Protein 8QAI (pdb70)

Secondary structure (DSSP, 8-state):
-HHHHHHHHHHHHHHHHHHHHHHT----HHHHHHHHHHHHHHHHHHHHHHHHHHHHT-HHHHHHHHHHHHHHHHHHHHHHHHHT-HHHHHHHHHHHHHHHHHHHHHHHHHHHHT-HHHHHHHHHHHHHHHHHHHHHHHHHT-HHHHHHHHHHHHHHHHHHHHHHHHHHHHT-HHHHHHHHHHHHHHHHHHHHHHHHHT-HHHHHHHHHHHHHHHHHHHHHHHHHHHHT-HHHHHHHHHHHHHHHHHHHHHHHHHT-HHHHHHHHHHHHHHHHHHHHHHHHHHHHT-HHHHHHHHHHHHHHHHHHHHHHHHHT-HHHHHHHHHHHHHHHHHHHHHHHHHHHTT-HHHHHHHHHHHHHHHHHHHHHHHH--/-HHHHHHHHHHHHHHHHHHHHHHHHHHT---HHHHHHHHHHHHHHHHHHHHHHHH--HHHHHHHHHHHHHHHHHHHHHHHHHT-HHHHHHHHHHHHHHHHHHHHHHHHHHH--HHHHHHHHHHHHHHHHHHHHHHHH--HHHHHHHHHHHHHHHHHHHHHHHHHHH--HHHHHHHHHHHHHHHHHHHHHHHHHT-HHHHHHHHHHHHHHHHHHHHHHHHHHH--HHHHHHHHHHHHHHHHHHHHHHHHHT-HHHHHHHHHHHHHHHHHHHHHHHHHHH--HHHHHHHHHHHHHHHHHHHHHHHHT-HHHHHHHHHHHHHHHHHHHHHHHHHHHTT-HHHHHHHHHHHHHHHHHHHHHHH-

Sequence (729 aa):
HMLIAEALELIAEALFAIALALLAIKKDKELAKKAVELAEKVYKEAEELYKKAKKKGDLIAAALALIAQALAAIALALAAIALKDKELAKKAYKLAEEVYKKAEKLYEEAKKKGDLIAAALALIAQALALIALALAAIALGDKEKLKEVIEKAKEVYKKAEELYKEAEKKGDLIAAALALIAQALALIAIALAAIALGDEETLKEVKEKAKEVYEKAKKVAEEAEKKGDLIAAALALIAQALALIAIALAAIALGDEEELKKVIEEAKKVYEEAKKIYEEAKKKGDLIAAALALIAQALALIAIALAAIALGDEETLEEARKEAEEVKKEAEELAKEAEQKGNEIAAALAEIAIALAEIAIALVEIAKKHMLIAEALELIAEALFAIALALLAIAKKDKLAKKAVELAEKVYKEAEELYKKAKKKDLIAAALALIAQALAAIALALAAIALKDKELAKKAYKLAEEVYKKAEKLYEEAKKKDLIAAALALIAQALALIALALAAIALDKEKLKEVIEKAKEVYKKAEELYKEAEKKDLIAAALALIAQALALIAIALAAIALGDEETLKEVKEKAKEVYEKAKKVAEEAEKKDLIAAALALIAQALALIAIALAAIALGDEEELKKVIEEAKKVYEEAKKIYEEAKKKLIAAALALIAQALALIAIALAAIALGDEETLEEARKEAEEVKKEAEELAKEAEQKGNEIAAALAEIAIALAEIAIALVEIA

Solvent-accessible surface area: 25571 Å² total; per-residue (Å²): 99,71,32,35,11,88,0,12,52,25,12,6,32,0,12,28,0,12,1,0,0,24,37,1,75,100,89,36,65,96,14,0,44,10,0,19,64,22,0,90,72,3,29,64,56,0,69,50,17,36,68,43,0,56,188,122,50,39,24,48,0,0,0,15,0,0,14,0,1,0,15,0,0,14,0,4,0,20,0,0,65,39,56,113,60,54,78,38,0,85,49,0,25,58,51,0,29,37,0,16,129,40,0,38,107,5,28,103,97,0,54,96,79,48,52,21,46,0,0,0,15,0,0,12,0,0,0,16,0,0,15,0,0,0,22,0,0,64,39,49,62,39,60,130,43,8,72,52,0,20,62,55,0,125,41,0,41,58,56,0,51,91,6,33,65,76,0,52,95,80,34,45,23,44,0,0,0,13,0,0,10,0,0,0,15,0,4,14,0,10,0,35,0,0,70,52,63,63,52,56,102,26,7,111,83,3,20,110,61,0,86,44,0,16,98,55,0,79,86,10,8,60,45,0,66,114,135,51,45,20,46,0,0,0,15,0,2,11,0,9,0,15,0,4,14,0,4,0,26,0,0,66,48,59,45,52,110,75,28,6,94,62,2,14,54,59,0,76,80,3,12,96,79,0,86,50,8,26,62,70,0,61,115,100,50,41,18,46,0,0,0,16,0,2,12,0,8,0,17,0,0,15,0,4,0,37,0,0,60,54,53,63,55,76,83,17,22,62,69,3,61,92,30,1,87,101,2,37,79,67,0,78,83,1,24,88,83,0,83,116,82,54,45,88,38,0,12,12,15,0,52,12,0,36,8,16,0,9,15,2,44,3,22,20,62,72,37,78,119,144,83,41,29,7,52,1,12,69,32,11,5,26,0,13,29,0,13,1,0,0,45,17,0,67,61,71,81,41,87,30,0,41,24,0,42,52,33,0,47,54,6,45,90,47,0,44,55,34,17,66,88,6,81,95,102,42,56,61,3,14,1,16,0,11,13,0,14,0,15,0,0,14,0,24,0,15,1,2,60,28,62,94,36,63,88,34,0,50,58,0,22,66,23,0,66,60,3,50,66,48,1,57,63,34,37,81,69,8,63,96,99,61,35,53,3,0,0,16,1,5,10,0,5,0,16,0,4,16,0,24,0,20,0,3,70,37,86,60,106,89,42,6,53,87,2,33,64,23,0,90,46,2,35,62,55,0,83,68,24,41,60,60,2,61,96,100,58,39,36,0,0,0,13,0,2,10,0,2,0,15,0,8,14,0,8,0,32,0,0,69,49,61,63,33,51,130,44,7,103,103,6,29,85,73,0,60,100,3,17,94,45,0,87,62,10,15,66,48,0,63,95,133,60,54,54,0,2,0,15,0,5,11,0,9,0,15,0,4,15,0,6,0,30,0,0,66,54,57,56,48,109,70,26,6,115,68,2,16,67,46,0,92,83,2,32,62,102,0,44,58,21,29,86,48,9,70,95,118,59,52,10,0,0,16,0,2,12,0,8,0,16,0,4,15,0,10,0,34,0,0,61,52,44,61,46,72,80,14,21,66,69,4,62,65,36,0,91,94,2,18,83,78,0,93,61,20,24,62,54,4,75,115,136,55,45,87,36,0,11,1,14,0,19,12,0,42,12,17,0,18,14,3,40,7,29,26,59,51,82

Foldseek 3Di:
DVLQLVLLLLQLLLLLLQLQLLLCLCLDLVSLVVSLVSLVVSLVVLVVSLVVCVVVVNLQSNLSSLLSQLSSLQSQLSSCQSVLDLVSLVVSLVSLVVSLVVLVVSLVVCVVVPNLQSNLSSLLSNLSSLLSQLSSCLSVVDLVSLVVSLVSLVVSLVVLVVSLVVCVVVVNLQSNLSSLQSNLSSLQSNLSSCLSVVPLVSLVVSQVVLVVSLVVLVVSLVVCVVVVNLQSNLSSLLSNLSSLLSNLSSCLSVVPLVSLVVSLVSLVVSLVVLVVSLVVCVVVVNLQSNLSSLQSNLSSLLSQLSSCLSVVPVVSLVVSLVVLVVSLVVLVVSLVVCVVVPNSNSNSSSSSSNSSSSSSNSSSVSSPD/DVLQLVLLLLQLLLLLLQLLLLLCQLVLDLSLVVSLVSLVVSLVVLVVSLVVCVVPPLNSNLSSLLSNLSSLQSQLSSCQSVLDLVSLVVSLVSLVVSLVVLVVSLVVCVVPPLQSNLSSLQSNLSSLLSQLSSCLSPHLVSLVVSLVSLVVSLVVLVVSLVVCVVPPLQSNLSSLQSNLSSLQSNLSSCLSVVPLVSLVVSLVVLVVSLVVLVVSLVVCVVPPLQSNLSSLLSNLSSLLSNLSSCLSVVPLVSLVVSLVSLVVSLVVLVVSLVVVVVVFQSNLSSLQSNLSSLLSNLSSCVSVVPVVVLVVSLVVLVVSLVVLVVSLVVCVVVPNSNRNSSSSSSNSSSVSSNSSSVSD

Structure (mmCIF, N/CA/C/O backbone):
data_8QAI
#
_entry.id   8QAI
#
_cell.length_a   48.207
_cell.length_b   54.025
_cell.length_c   74.930
_cell.angle_alpha   99.40
_cell.angle_beta   100.94
_cell.angle_gamma   105.33
#
_symmetry.space_group_name_H-M   'P 1'
#
loop_
_entity.id
_entity.type
_entity.pdbx_description
1 polymer sc-CC-7-LI
2 non-polymer DI(HYDROXYETHYL)ETHER
3 water water
#
loop_
_atom_site.group_PDB
_atom_site.id
_atom_site.type_symbol
_atom_site.label_atom_id
_atom_site.label_alt_id
_atom_site.label_comp_id
_atom_site.label_asym_id
_atom_site.label_entity_id
_atom_site.label_seq_id
_atom_site.pdbx_PDB_ins_code
_atom_site.Cartn_x
_atom_site.Cartn_y
_atom_site.Cartn_z
_atom_site.occupancy
_atom_site.B_iso_or_equiv
_atom_site.auth_seq_id
_atom_site.auth_comp_id
_atom_site.auth_asym_id
_atom_site.auth_atom_id
_atom_site.pdbx_PDB_model_num
ATOM 1 N N . HIS A 1 3 ? 6.993 23.435 -2.294 1.00 72.66 -1 HIS A N 1
ATOM 2 C CA . HIS A 1 3 ? 7.742 22.198 -2.104 1.00 68.83 -1 HIS A CA 1
ATOM 3 C C . HIS A 1 3 ? 7.587 21.681 -0.678 1.00 60.13 -1 HIS A C 1
ATOM 4 O O . HIS A 1 3 ? 7.971 20.552 -0.370 1.00 51.94 -1 HIS A O 1
ATOM 6 N N . MET A 1 4 ? 7.013 22.517 0.191 1.00 49.95 0 MET A N 1
ATOM 7 C CA . MET A 1 4 ? 6.853 22.142 1.590 1.00 36.84 0 MET A CA 1
ATOM 8 C C . MET A 1 4 ? 5.651 21.233 1.806 1.00 42.68 0 MET A C 1
ATOM 9 O O . MET A 1 4 ? 5.677 20.382 2.701 1.00 39.61 0 MET A O 1
ATOM 11 N N . LEU A 1 5 ? 4.596 21.394 1.003 1.00 45.98 1 LEU A N 1
ATOM 12 C CA . LEU A 1 5 ? 3.427 20.533 1.146 1.00 38.60 1 LEU A CA 1
ATOM 13 C C . LEU A 1 5 ? 3.702 19.132 0.616 1.00 33.77 1 LEU A C 1
ATOM 14 O O . LEU A 1 5 ? 3.155 18.154 1.139 1.00 39.75 1 LEU A O 1
ATOM 19 N N . ILE A 1 6 ? 4.542 19.016 -0.414 1.00 32.87 2 ILE A N 1
ATOM 20 C CA . ILE A 1 6 ? 4.898 17.705 -0.947 1.00 34.13 2 ILE A CA 1
ATOM 21 C C . ILE A 1 6 ? 5.758 16.941 0.053 1.00 37.00 2 ILE A C 1
ATOM 22 O O . ILE A 1 6 ? 5.533 15.753 0.312 1.00 36.00 2 ILE A O 1
ATOM 27 N N . ALA A 1 7 ? 6.755 17.614 0.634 1.00 34.86 3 ALA A N 1
ATOM 28 C CA . ALA A 1 7 ? 7.615 16.963 1.617 1.00 36.19 3 ALA A CA 1
ATOM 29 C C . ALA A 1 7 ? 6.840 16.559 2.864 1.00 38.94 3 ALA A C 1
ATOM 30 O O . ALA A 1 7 ? 7.149 15.533 3.481 1.00 38.82 3 ALA A O 1
ATOM 32 N N . GLU A 1 8 ? 5.837 17.350 3.252 1.00 40.33 4 GLU A N 1
ATOM 33 C CA . GLU A 1 8 ? 5.025 16.999 4.413 1.00 37.39 4 GLU A CA 1
ATOM 34 C C . GLU A 1 8 ? 4.205 15.742 4.154 1.00 40.24 4 GLU A C 1
ATOM 35 O O . GLU A 1 8 ? 4.036 14.908 5.051 1.00 39.18 4 GLU A O 1
ATOM 41 N N . ALA A 1 9 ? 3.690 15.587 2.931 1.00 32.65 5 ALA A N 1
ATOM 42 C CA . ALA A 1 9 ? 2.892 14.409 2.608 1.00 33.08 5 ALA A CA 1
ATOM 43 C C . ALA A 1 9 ? 3.752 13.153 2.549 1.00 30.71 5 ALA A C 1
ATOM 44 O O . ALA A 1 9 ? 3.308 12.071 2.952 1.00 32.40 5 ALA A O 1
ATOM 46 N N . LEU A 1 10 ? 4.986 13.274 2.052 1.00 32.89 6 LEU A N 1
ATOM 47 C CA . LEU A 1 10 ? 5.870 12.115 1.997 1.00 34.71 6 LEU A CA 1
ATOM 48 C C . LEU A 1 10 ? 6.253 11.639 3.392 1.00 35.42 6 LEU A C 1
ATOM 49 O O . LEU A 1 10 ? 6.458 10.438 3.602 1.00 34.35 6 LEU A O 1
ATOM 54 N N . GLU A 1 11 ? 6.356 12.561 4.353 1.00 32.62 7 GLU A N 1
ATOM 55 C CA . GLU A 1 11 ? 6.613 12.162 5.732 1.00 34.24 7 GLU A CA 1
ATOM 56 C C . GLU A 1 11 ? 5.423 11.409 6.313 1.00 33.70 7 GLU A C 1
ATOM 57 O O . GLU A 1 11 ? 5.597 10.464 7.091 1.00 33.35 7 GLU A O 1
ATOM 59 N N . LEU A 1 12 ? 4.205 11.814 5.944 1.00 37.22 8 LEU A N 1
ATOM 60 C CA . LEU A 1 12 ? 3.019 11.091 6.390 1.00 35.30 8 LEU A CA 1
ATOM 61 C C . LEU A 1 12 ? 2.927 9.717 5.741 1.00 32.48 8 LEU A C 1
ATOM 62 O O . LEU A 1 12 ? 2.365 8.789 6.334 1.00 37.35 8 LEU A O 1
ATOM 67 N N . ILE A 1 13 ? 3.467 9.569 4.529 1.00 26.76 9 ILE A N 1
ATOM 68 C CA . ILE A 1 13 ? 3.508 8.260 3.886 1.00 29.02 9 ILE A CA 1
ATOM 69 C C . ILE A 1 13 ? 4.423 7.317 4.658 1.00 29.30 9 ILE A C 1
ATOM 70 O O . ILE A 1 13 ? 4.089 6.146 4.878 1.00 29.32 9 ILE A O 1
ATOM 75 N N . ALA A 1 14 ? 5.586 7.812 5.088 1.00 31.49 10 ALA A N 1
ATOM 76 C CA . ALA A 1 14 ? 6.507 6.984 5.860 1.00 36.90 10 ALA A CA 1
ATOM 77 C C . ALA A 1 14 ? 5.901 6.587 7.201 1.00 32.57 10 ALA A C 1
ATOM 78 O O . ALA A 1 14 ? 6.097 5.459 7.669 1.00 32.99 10 ALA A O 1
ATOM 80 N N . GLU A 1 15 ? 5.164 7.501 7.835 1.00 26.04 11 GLU A N 1
ATOM 81 C CA . GLU A 1 15 ? 4.514 7.172 9.099 1.00 29.43 11 GLU A CA 1
ATOM 82 C C . GLU A 1 15 ? 3.431 6.118 8.913 1.00 31.32 11 GLU A C 1
ATOM 83 O O . GLU A 1 15 ? 3.227 5.279 9.799 1.00 36.70 11 GLU A O 1
ATOM 85 N N . ALA A 1 16 ? 2.730 6.141 7.777 1.00 30.69 12 ALA A N 1
ATOM 86 C CA . ALA A 1 16 ? 1.720 5.122 7.513 1.00 24.51 12 ALA A CA 1
ATOM 87 C C . ALA A 1 16 ? 2.359 3.757 7.289 1.00 35.59 12 ALA A C 1
ATOM 88 O O . ALA A 1 16 ? 1.811 2.732 7.714 1.00 30.61 12 ALA A O 1
ATOM 90 N N . LEU A 1 17 ? 3.517 3.723 6.624 1.00 30.10 13 LEU A N 1
ATOM 91 C CA . LEU A 1 17 ? 4.222 2.460 6.438 1.00 31.11 13 LEU A CA 1
ATOM 92 C C . LEU A 1 17 ? 4.748 1.917 7.760 1.00 32.45 13 LEU A C 1
ATOM 93 O O . LEU A 1 17 ? 4.855 0.697 7.930 1.00 34.23 13 LEU A O 1
ATOM 98 N N . PHE A 1 18 ? 5.082 2.803 8.701 1.00 30.59 14 PHE A N 1
ATOM 99 C CA . PHE A 1 18 ? 5.495 2.358 10.027 1.00 32.55 14 PHE A CA 1
ATOM 100 C C . PHE A 1 18 ? 4.357 1.637 10.739 1.00 35.86 14 PHE A C 1
ATOM 101 O O . PHE A 1 18 ? 4.583 0.646 11.444 1.00 41.51 14 PHE A O 1
ATOM 109 N N . ALA A 1 19 ? 3.125 2.121 10.565 1.00 36.27 15 ALA A N 1
ATOM 110 C CA . ALA A 1 19 ? 1.976 1.451 11.163 1.00 39.25 15 ALA A CA 1
ATOM 111 C C . ALA A 1 19 ? 1.718 0.096 10.518 1.00 35.15 15 ALA A C 1
ATOM 112 O O . ALA A 1 19 ? 1.238 -0.825 11.189 1.00 38.82 15 ALA A O 1
ATOM 114 N N . ILE A 1 20 ? 2.024 -0.046 9.226 1.00 31.57 16 ILE A N 1
ATOM 115 C CA . ILE A 1 20 ? 1.854 -1.334 8.560 1.00 38.63 16 ILE A CA 1
ATOM 116 C C . ILE A 1 20 ? 2.824 -2.360 9.131 1.00 35.81 16 ILE A C 1
ATOM 117 O O . ILE A 1 20 ? 2.450 -3.511 9.391 1.00 35.93 16 ILE A O 1
ATOM 122 N N . ALA A 1 21 ? 4.081 -1.961 9.342 1.00 32.78 17 ALA A N 1
ATOM 123 C CA . ALA A 1 21 ? 5.051 -2.865 9.952 1.00 38.19 17 ALA A CA 1
ATOM 124 C C . ALA A 1 21 ? 4.634 -3.239 11.367 1.00 40.29 17 ALA A C 1
ATOM 125 O O . ALA A 1 21 ? 4.853 -4.372 11.811 1.00 43.33 17 ALA A O 1
ATOM 127 N N . LEU A 1 22 ? 4.032 -2.294 12.094 1.00 41.17 18 LEU A N 1
ATOM 128 C CA . LEU A 1 22 ? 3.519 -2.595 13.426 1.00 39.82 18 LEU A CA 1
ATOM 129 C C . LEU A 1 22 ? 2.402 -3.628 13.362 1.00 39.27 18 LEU A C 1
ATOM 130 O O . LEU A 1 22 ? 2.338 -4.538 14.196 1.00 40.10 18 LEU A O 1
ATOM 135 N N . ALA A 1 23 ? 1.510 -3.503 12.376 1.00 41.53 19 ALA A N 1
ATOM 136 C CA . ALA A 1 23 ? 0.433 -4.476 12.228 1.00 48.32 19 ALA A CA 1
ATOM 137 C C . ALA A 1 23 ? 0.953 -5.816 11.725 1.00 49.79 19 ALA A C 1
ATOM 138 O O . ALA A 1 23 ? 0.412 -6.865 12.093 1.00 47.65 19 ALA A O 1
ATOM 140 N N . LEU A 1 24 ? 1.994 -5.804 10.888 1.00 40.99 20 LEU A N 1
ATOM 141 C CA . LEU A 1 24 ? 2.574 -7.056 10.413 1.00 46.23 20 LEU A CA 1
ATOM 142 C C . LEU A 1 24 ? 3.278 -7.798 11.541 1.00 52.88 20 LEU A C 1
ATOM 143 O O . LEU A 1 24 ? 3.228 -9.032 11.607 1.00 46.10 20 LEU A O 1
ATOM 148 N N . LEU A 1 25 ? 3.935 -7.064 12.443 1.00 45.18 21 LEU A N 1
ATOM 149 C CA . LEU A 1 25 ? 4.608 -7.696 13.570 1.00 50.17 21 LEU A CA 1
ATOM 150 C C . LEU A 1 25 ? 3.621 -8.259 14.583 1.00 54.54 21 LEU A C 1
ATOM 151 O O . LEU A 1 25 ? 3.970 -9.186 15.322 1.00 52.21 21 LEU A O 1
ATOM 154 N N . ALA A 1 26 ? 2.402 -7.722 14.634 1.00 54.47 22 ALA A N 1
ATOM 155 C CA . ALA A 1 26 ? 1.371 -8.231 15.527 1.00 57.84 22 ALA A CA 1
ATOM 156 C C . ALA A 1 26 ? 0.729 -9.513 15.013 1.00 67.84 22 ALA A C 1
ATOM 157 O O . ALA A 1 26 ? -0.034 -10.143 15.754 1.00 60.20 22 ALA A O 1
ATOM 159 N N . ILE A 1 27 ? 1.017 -9.910 13.777 1.00 67.65 23 ILE A N 1
ATOM 160 C CA . ILE A 1 27 ? 0.471 -11.138 13.210 1.00 64.91 23 ILE A CA 1
ATOM 161 C C . ILE A 1 27 ? 1.314 -12.329 13.644 1.00 58.59 23 ILE A C 1
ATOM 162 O O . ILE A 1 27 ? 0.789 -13.325 14.143 1.00 75.23 23 ILE A O 1
ATOM 167 N N . LYS A 1 29 ? 3.699 -12.515 15.916 1.00 58.19 25 LYS A N 1
ATOM 168 C CA . LYS A 1 29 ? 3.923 -12.517 17.357 1.00 63.35 25 LYS A CA 1
ATOM 169 C C . LYS A 1 29 ? 2.628 -12.793 18.115 1.00 65.57 25 LYS A C 1
ATOM 170 O O . LYS A 1 29 ? 2.655 -13.288 19.242 1.00 75.29 25 LYS A O 1
ATOM 172 N N . LYS A 1 30 ? 1.499 -12.463 17.484 1.00 66.92 26 LYS A N 1
ATOM 173 C CA . LYS A 1 30 ? 0.167 -12.629 18.067 1.00 67.67 26 LYS A CA 1
ATOM 174 C C . LYS A 1 30 ? 0.051 -11.859 19.385 1.00 66.83 26 LYS A C 1
ATOM 175 O O . LYS A 1 30 ? 0.041 -12.421 20.483 1.00 69.49 26 LYS A O 1
ATOM 177 N N . ASP A 1 31 ? -0.037 -10.537 19.240 1.00 67.51 27 ASP A N 1
ATOM 178 C CA . ASP A 1 31 ? -0.130 -9.623 20.371 1.00 65.98 27 ASP A CA 1
ATOM 179 C C . ASP A 1 31 ? -1.273 -8.652 20.122 1.00 59.18 27 ASP A C 1
ATOM 180 O O . ASP A 1 31 ? -1.237 -7.882 19.157 1.00 56.79 27 ASP A O 1
ATOM 182 N N . LYS A 1 32 ? -2.285 -8.691 20.992 1.00 53.05 28 LYS A N 1
ATOM 183 C CA . LYS A 1 32 ? -3.441 -7.817 20.824 1.00 54.38 28 LYS A CA 1
ATOM 184 C C . LYS A 1 32 ? -3.085 -6.362 21.107 1.00 64.68 28 LYS A C 1
ATOM 185 O O . LYS A 1 32 ? -3.538 -5.458 20.394 1.00 54.76 28 LYS A O 1
ATOM 187 N N . GLU A 1 33 ? -2.278 -6.114 22.143 1.00 63.08 29 GLU A N 1
ATOM 188 C CA . GLU A 1 33 ? -1.912 -4.743 22.482 1.00 57.84 29 GLU A CA 1
ATOM 189 C C . GLU A 1 33 ? -1.050 -4.104 21.401 1.00 59.27 29 GLU A C 1
ATOM 190 O O . GLU A 1 33 ? -1.138 -2.891 21.177 1.00 55.85 29 GLU A O 1
ATOM 196 N N . LEU A 1 34 ? -0.212 -4.894 20.726 1.00 46.36 30 LEU A N 1
ATOM 197 C CA . LEU A 1 34 ? 0.572 -4.356 19.620 1.00 47.89 30 LEU A CA 1
ATOM 198 C C . LEU A 1 34 ? -0.323 -3.992 18.442 1.00 57.76 30 LEU A C 1
ATOM 199 O O . LEU A 1 34 ? -0.070 -3.002 17.746 1.00 55.83 30 LEU A O 1
ATOM 204 N N . ALA A 1 35 ? -1.380 -4.774 18.210 1.00 52.40 31 ALA A N 1
ATOM 205 C CA . ALA A 1 35 ? -2.285 -4.470 17.107 1.00 49.80 31 ALA A CA 1
ATOM 206 C C . ALA A 1 35 ? -3.128 -3.238 17.402 1.00 49.97 31 ALA A C 1
ATOM 207 O O . ALA A 1 35 ? -3.532 -2.530 16.473 1.00 46.81 31 ALA A O 1
ATOM 209 N N . LYS A 1 36 ? -3.400 -2.964 18.679 1.00 45.64 32 LYS A N 1
ATOM 210 C CA . LYS A 1 36 ? -4.134 -1.757 19.040 1.00 51.05 32 LYS A CA 1
ATOM 211 C C . LYS A 1 36 ? -3.262 -0.513 18.940 1.00 53.98 32 LYS A C 1
ATOM 212 O O . LYS A 1 36 ? -3.775 0.577 18.661 1.00 45.42 32 LYS A O 1
ATOM 214 N N . LYS A 1 37 ? -1.952 -0.653 19.163 1.00 50.43 33 LYS A N 1
ATOM 215 C CA . LYS A 1 37 ? -1.049 0.481 18.997 1.00 40.25 33 LYS A CA 1
ATOM 216 C C . LYS A 1 37 ? -0.925 0.872 17.530 1.00 46.35 33 LYS A C 1
ATOM 217 O O . LYS A 1 37 ? -0.823 2.061 17.204 1.00 41.59 33 LYS A O 1
ATOM 222 N N . ALA A 1 38 ? -0.928 -0.115 16.630 1.00 37.25 34 ALA A N 1
ATOM 223 C CA . ALA A 1 38 ? -0.895 0.189 15.204 1.00 35.75 34 ALA A CA 1
ATOM 224 C C . ALA A 1 38 ? -2.193 0.837 14.745 1.00 35.20 34 ALA A C 1
ATOM 225 O O . ALA A 1 38 ? -2.188 1.631 13.798 1.00 31.80 34 ALA A O 1
ATOM 227 N N . VAL A 1 39 ? -3.309 0.511 15.400 1.00 32.61 35 VAL A N 1
ATOM 228 C CA . VAL A 1 39 ? -4.582 1.134 15.058 1.00 37.53 35 VAL A CA 1
ATOM 229 C C . VAL A 1 39 ? -4.558 2.616 15.407 1.00 40.06 35 VAL A C 1
ATOM 230 O O . VAL A 1 39 ? -4.907 3.468 14.583 1.00 44.89 35 VAL A O 1
ATOM 234 N N . GLU A 1 40 ? -4.116 2.946 16.624 1.00 41.39 36 GLU A N 1
ATOM 235 C CA . GLU A 1 40 ? -4.095 4.339 17.061 1.00 37.17 36 GLU A CA 1
ATOM 236 C C . GLU A 1 40 ? -3.198 5.191 16.172 1.00 37.69 36 GLU A C 1
ATOM 237 O O . GLU A 1 40 ? -3.509 6.355 15.895 1.00 43.78 36 GLU A O 1
ATOM 243 N N . LEU A 1 41 ? -2.079 4.628 15.713 1.00 36.33 37 LEU A N 1
ATOM 244 C CA . LEU A 1 41 ? -1.210 5.366 14.804 1.00 36.64 37 LEU A CA 1
ATOM 245 C C . LEU A 1 41 ? -1.850 5.534 13.432 1.00 44.73 37 LEU A C 1
ATOM 246 O O . LEU A 1 41 ? -1.644 6.562 12.776 1.00 33.48 37 LEU A O 1
ATOM 251 N N . ALA A 1 42 ? -2.631 4.547 12.986 1.00 38.41 38 ALA A N 1
ATOM 252 C CA . ALA A 1 42 ? -3.243 4.630 11.664 1.00 41.84 38 ALA A CA 1
ATOM 253 C C . ALA A 1 42 ? -4.340 5.688 11.619 1.00 36.89 38 ALA A C 1
ATOM 254 O O . ALA A 1 42 ? -4.455 6.425 10.633 1.00 39.27 38 ALA A O 1
ATOM 256 N N . GLU A 1 43 ? -5.154 5.784 12.674 1.00 35.21 39 GLU A N 1
ATOM 257 C CA . GLU A 1 43 ? -6.202 6.801 12.691 1.00 44.95 39 GLU A CA 1
ATOM 258 C C . GLU A 1 43 ? -5.619 8.204 12.801 1.00 34.70 39 G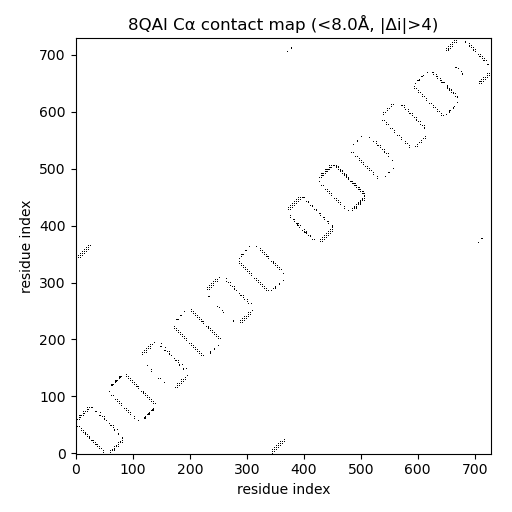LU A C 1
ATOM 259 O O . GLU A 1 43 ? -6.193 9.154 12.257 1.00 41.53 39 GLU A O 1
ATOM 265 N N . LYS A 1 44 ? -4.487 8.353 13.492 1.00 42.02 40 LYS A N 1
ATOM 266 C CA . LYS A 1 44 ? -3.859 9.665 13.606 1.00 38.86 40 LYS A CA 1
ATOM 267 C C . LYS A 1 44 ? -3.267 10.111 12.274 1.00 31.73 40 LYS A C 1
ATOM 268 O O . LYS A 1 44 ? -3.397 11.279 11.890 1.00 32.08 40 LYS A O 1
ATOM 273 N N . VAL A 1 45 ? -2.616 9.194 11.556 1.00 30.97 41 VAL A N 1
ATOM 274 C CA . VAL A 1 45 ? -2.070 9.525 10.243 1.00 31.74 41 VAL A CA 1
ATOM 275 C C . VAL A 1 45 ? -3.195 9.817 9.258 1.00 36.10 41 VAL A C 1
ATOM 276 O O . VAL A 1 45 ? -3.085 10.716 8.414 1.00 33.43 41 VAL A O 1
ATOM 280 N N . TYR A 1 46 ? -4.299 9.071 9.355 1.00 28.48 42 TYR A N 1
ATOM 281 C CA . TYR A 1 46 ? -5.438 9.307 8.473 1.00 33.25 42 TYR A CA 1
ATOM 282 C C . TYR A 1 46 ? -6.016 10.702 8.678 1.00 40.38 42 TYR A C 1
ATOM 283 O O . TYR A 1 46 ? -6.341 11.396 7.708 1.00 41.59 42 TYR A O 1
ATOM 292 N N . LYS A 1 47 ? -6.150 11.131 9.936 1.00 37.68 43 LYS A N 1
ATOM 293 C CA . LYS A 1 47 ? -6.702 12.453 10.209 1.00 35.83 43 LYS A CA 1
ATOM 294 C C . LYS A 1 47 ? -5.734 13.554 9.793 1.00 38.02 43 LYS A C 1
ATOM 295 O O . LYS A 1 47 ? -6.154 14.594 9.273 1.00 41.01 43 LYS A O 1
ATOM 297 N N . GLU A 1 48 ? -4.433 13.345 10.015 1.00 38.43 44 GLU A N 1
ATOM 298 C CA . GLU A 1 48 ? -3.450 14.357 9.643 1.00 34.98 44 GLU A CA 1
ATOM 299 C C . GLU A 1 48 ? -3.354 14.505 8.129 1.00 32.86 44 GLU A C 1
ATOM 300 O O . GLU A 1 48 ? -3.187 15.618 7.618 1.00 37.60 44 GLU A O 1
ATOM 306 N N . ALA A 1 49 ? -3.457 13.394 7.395 1.00 33.58 45 ALA A N 1
ATOM 307 C CA . ALA A 1 49 ? -3.412 13.471 5.940 1.00 36.29 45 ALA A CA 1
ATOM 308 C C . ALA A 1 49 ? -4.677 14.103 5.376 1.00 37.62 45 ALA A C 1
ATOM 309 O O . ALA A 1 49 ? -4.645 14.682 4.284 1.00 33.01 45 ALA A O 1
ATOM 311 N N . GLU A 1 50 ? -5.794 14.003 6.100 1.00 33.58 46 GLU A N 1
ATOM 312 C CA . GLU A 1 50 ? -7.023 14.649 5.652 1.00 41.42 46 GLU A CA 1
ATOM 313 C C . GLU A 1 50 ? -6.899 16.166 5.719 1.00 39.23 46 GLU A C 1
ATOM 314 O O . GLU A 1 50 ? -7.378 16.875 4.826 1.00 45.34 46 GLU A O 1
ATOM 320 N N . GLU A 1 51 ? -6.257 16.683 6.769 1.00 39.88 47 GLU A N 1
ATOM 321 C CA . GLU A 1 51 ? -6.039 18.123 6.864 1.00 41.59 47 GLU A CA 1
ATOM 322 C C . GLU A 1 51 ? -5.046 18.596 5.811 1.00 40.48 47 GLU A C 1
ATOM 323 O O . GLU A 1 51 ? -5.188 19.696 5.263 1.00 34.78 47 GLU A O 1
ATOM 325 N N . LEU A 1 52 ? -4.033 17.778 5.515 1.00 34.97 48 LEU A N 1
ATOM 326 C CA . LEU A 1 52 ? -3.069 18.136 4.481 1.00 36.91 48 LEU A CA 1
ATOM 327 C C . LEU A 1 52 ? -3.714 18.128 3.101 1.00 39.51 48 LEU A C 1
ATOM 328 O O . LEU A 1 52 ? -3.368 18.948 2.242 1.00 32.87 48 LEU A O 1
ATOM 333 N N . TYR A 1 53 ? -4.655 17.208 2.871 1.00 41.00 49 TYR A N 1
ATOM 334 C CA . TYR A 1 53 ? -5.347 17.160 1.588 1.00 40.49 49 TYR A CA 1
ATOM 335 C C . TYR A 1 53 ? -6.180 18.416 1.367 1.00 39.02 49 TYR A C 1
ATOM 336 O O . TYR A 1 53 ? -6.246 18.939 0.248 1.00 37.99 49 TYR A O 1
ATOM 345 N N . LYS A 1 54 ? -6.826 18.915 2.424 1.00 34.98 50 LYS A N 1
ATOM 346 C CA . LYS A 1 54 ? -7.623 20.130 2.296 1.00 44.52 50 LYS A CA 1
ATOM 347 C C . LYS A 1 54 ? -6.740 21.346 2.049 1.00 38.84 50 LYS A C 1
ATOM 348 O O . LYS A 1 54 ? -7.107 22.240 1.278 1.00 35.70 50 LYS A O 1
ATOM 351 N N . LYS A 1 55 ? -5.572 21.398 2.695 1.00 42.83 51 LYS A N 1
ATOM 352 C CA . LYS A 1 55 ? -4.661 22.519 2.486 1.00 40.55 51 LYS A CA 1
ATOM 353 C C . LYS A 1 55 ? -4.083 22.506 1.076 1.00 44.26 51 LYS A C 1
ATOM 354 O O . LYS A 1 55 ? -3.972 23.559 0.436 1.00 43.32 51 LYS A O 1
ATOM 356 N N . ALA A 1 56 ? -3.710 21.326 0.576 1.00 32.34 52 ALA A N 1
ATOM 357 C CA . ALA A 1 56 ? -3.169 21.238 -0.777 1.00 38.28 52 ALA A CA 1
ATOM 358 C C . ALA A 1 56 ? -4.221 21.608 -1.814 1.00 39.36 52 ALA A C 1
ATOM 359 O O . ALA A 1 56 ? -3.914 22.278 -2.807 1.00 40.04 52 ALA A O 1
ATOM 361 N N . LYS A 1 57 ? -5.468 21.181 -1.600 1.00 36.59 53 LYS A N 1
ATOM 362 C CA . LYS A 1 57 ? -6.546 21.560 -2.507 1.00 42.78 53 LYS A CA 1
ATOM 363 C C . LYS A 1 57 ? -6.846 23.050 -2.418 1.00 39.28 53 LYS A C 1
ATOM 364 O O . LYS A 1 57 ? -7.191 23.675 -3.427 1.00 46.16 53 LYS A O 1
ATOM 367 N N . LYS A 1 58 ? -6.724 23.631 -1.221 1.00 41.35 54 LYS A N 1
ATOM 368 C CA . LYS A 1 58 ? -6.963 25.061 -1.052 1.00 36.19 54 LYS A CA 1
ATOM 369 C C . LYS A 1 58 ? -5.899 25.896 -1.754 1.00 38.79 54 LYS A C 1
ATOM 370 O O . LYS A 1 58 ? -6.172 27.029 -2.167 1.00 43.04 54 LYS A O 1
ATOM 376 N N . LYS A 1 59 ? -4.696 25.347 -1.926 1.00 38.65 55 LYS A N 1
ATOM 377 C CA . LYS A 1 59 ? -3.607 26.046 -2.593 1.00 44.12 55 LYS A CA 1
ATOM 378 C C . LYS A 1 59 ? -3.456 25.659 -4.058 1.00 47.91 55 LYS A C 1
ATOM 379 O O . LYS A 1 59 ? -2.716 26.328 -4.786 1.00 41.59 55 LYS A O 1
ATOM 383 N N . GLY A 1 60 ? -4.134 24.606 -4.507 1.00 43.85 56 GLY A N 1
ATOM 384 C CA . GLY A 1 60 ? -4.032 24.163 -5.881 1.00 42.17 56 GLY A CA 1
ATOM 385 C C . GLY A 1 60 ? -2.918 23.182 -6.163 1.00 57.29 56 GLY A C 1
ATOM 386 O O . GLY A 1 60 ? -2.656 22.890 -7.336 1.00 56.45 56 GLY A O 1
ATOM 387 N N . ASP A 1 61 ? -2.252 22.664 -5.132 1.00 48.45 57 ASP A N 1
ATOM 388 C CA . ASP A 1 61 ? -1.168 21.697 -5.301 1.00 36.29 57 ASP A CA 1
ATOM 389 C C . ASP A 1 61 ? -1.782 20.311 -5.450 1.00 40.13 57 ASP A C 1
ATOM 390 O O . ASP A 1 61 ? -2.036 19.607 -4.471 1.00 37.74 57 ASP A O 1
ATOM 395 N N . LEU A 1 62 ? -2.018 19.910 -6.702 1.00 41.51 58 LEU A N 1
ATOM 396 C CA . LEU A 1 62 ? -2.643 18.616 -6.955 1.00 42.09 58 LEU A CA 1
ATOM 397 C C . LEU A 1 62 ? -1.697 17.463 -6.648 1.00 33.32 58 LEU A C 1
ATOM 398 O O . LEU A 1 62 ? -2.150 16.376 -6.270 1.00 32.22 58 LEU A O 1
ATOM 403 N N . ILE A 1 63 ? -0.389 17.674 -6.805 1.00 34.86 59 ILE A N 1
ATOM 404 C CA . ILE A 1 63 ? 0.577 16.622 -6.501 1.00 34.26 59 ILE A CA 1
ATOM 405 C C . ILE A 1 63 ? 0.607 16.347 -5.002 1.00 29.42 59 ILE A C 1
ATOM 406 O O . ILE A 1 63 ? 0.595 15.190 -4.564 1.00 24.24 59 ILE A O 1
ATOM 411 N N . ALA A 1 64 ? 0.641 17.409 -4.192 1.00 30.88 60 ALA A N 1
ATOM 412 C CA . ALA A 1 64 ? 0.630 17.235 -2.743 1.00 33.21 60 ALA A CA 1
ATOM 413 C C . ALA A 1 64 ? -0.688 16.640 -2.266 1.00 31.17 60 ALA A C 1
ATOM 414 O O . ALA A 1 64 ? -0.712 15.850 -1.315 1.00 39.18 60 ALA A O 1
ATOM 416 N N . ALA A 1 65 ? -1.796 17.007 -2.913 1.00 27.35 61 ALA A N 1
ATOM 417 C CA . ALA A 1 65 ? -3.092 16.454 -2.533 1.00 35.45 61 ALA A CA 1
ATOM 418 C C . ALA A 1 65 ? -3.171 14.966 -2.849 1.00 34.21 61 ALA A C 1
ATOM 419 O O . ALA A 1 65 ? -3.786 14.199 -2.099 1.00 31.97 61 ALA A O 1
ATOM 421 N N . ALA A 1 66 ? -2.555 14.540 -3.954 1.00 38.77 62 ALA A N 1
ATOM 422 C CA . ALA A 1 66 ? -2.566 13.124 -4.307 1.00 31.68 62 ALA A CA 1
ATOM 423 C C . ALA A 1 66 ? -1.706 12.309 -3.350 1.00 32.02 62 ALA A C 1
ATOM 424 O O . ALA A 1 66 ? -2.090 11.204 -2.950 1.00 29.07 62 ALA A O 1
ATOM 426 N N . LEU A 1 67 ? -0.538 12.836 -2.972 1.00 28.66 63 LEU A N 1
ATOM 427 C CA . LEU A 1 67 ? 0.306 12.137 -2.010 1.00 31.97 63 LEU A CA 1
ATOM 428 C C . LEU A 1 67 ? -0.363 12.045 -0.645 1.00 33.28 63 LEU A C 1
ATOM 429 O O . LEU A 1 67 ? -0.119 11.089 0.101 1.00 27.32 63 LEU A O 1
ATOM 434 N N . ALA A 1 68 ? -1.203 13.024 -0.300 1.00 29.68 64 ALA A N 1
ATOM 435 C CA . ALA A 1 68 ? -1.953 12.947 0.949 1.00 32.98 64 ALA A CA 1
ATOM 436 C C . ALA A 1 68 ? -2.955 11.799 0.917 1.00 34.41 64 ALA A C 1
ATOM 437 O O . ALA A 1 68 ? -3.168 11.124 1.932 1.00 30.64 64 ALA A O 1
ATOM 439 N N . LEU A 1 69 ? -3.579 11.563 -0.239 1.00 30.12 65 LEU A N 1
ATOM 440 C CA . LEU A 1 69 ? -4.504 10.441 -0.364 1.00 33.69 65 LEU A CA 1
ATOM 441 C C . LEU A 1 69 ? -3.772 9.105 -0.337 1.00 27.21 65 LEU A C 1
ATOM 442 O O . LEU A 1 69 ? -4.329 8.105 0.133 1.00 29.18 65 LEU A O 1
ATOM 447 N N . ILE A 1 70 ? -2.535 9.065 -0.836 1.00 27.33 66 ILE A N 1
ATOM 448 C CA . ILE A 1 70 ? -1.751 7.834 -0.786 1.00 24.15 66 ILE A CA 1
ATOM 449 C C . ILE A 1 70 ? -1.461 7.449 0.660 1.00 28.59 66 ILE A C 1
ATOM 450 O O . ILE A 1 70 ? -1.543 6.273 1.035 1.00 27.96 66 ILE A O 1
ATOM 455 N N . ALA A 1 71 ? -1.122 8.435 1.496 1.00 27.45 67 ALA A N 1
ATOM 456 C CA . ALA A 1 71 ? -0.932 8.166 2.917 1.00 31.96 67 ALA A CA 1
ATOM 457 C C . ALA A 1 71 ? -2.229 7.723 3.581 1.00 28.38 67 ALA A C 1
ATOM 458 O O . ALA A 1 71 ? -2.205 6.911 4.513 1.00 28.18 67 ALA A O 1
ATOM 460 N N . GLN A 1 72 ? -3.367 8.246 3.119 1.00 29.30 68 GLN A N 1
ATOM 461 C CA . GLN A 1 72 ? -4.653 7.819 3.661 1.00 35.09 68 GLN A CA 1
ATOM 462 C C . GLN A 1 72 ? -4.950 6.367 3.304 1.00 39.54 68 GLN A C 1
ATOM 463 O O . GLN A 1 72 ? -5.542 5.634 4.105 1.00 36.06 68 GLN A O 1
ATOM 469 N N . ALA A 1 73 ? -4.551 5.935 2.105 1.00 35.21 69 ALA A N 1
ATOM 470 C CA . ALA A 1 73 ? -4.785 4.550 1.709 1.00 32.32 69 ALA A CA 1
ATOM 471 C C . ALA A 1 73 ? -3.885 3.594 2.482 1.00 30.82 69 ALA A C 1
ATOM 472 O O . ALA A 1 73 ? -4.320 2.505 2.875 1.00 27.55 69 ALA A O 1
ATOM 474 N N . LEU A 1 74 ? -2.626 3.979 2.706 1.00 30.50 70 LEU A N 1
ATOM 475 C CA . LEU A 1 74 ? -1.726 3.134 3.483 1.00 26.85 70 LEU A CA 1
ATOM 476 C C . LEU A 1 74 ? -2.158 3.048 4.942 1.00 35.37 70 LEU A C 1
ATOM 477 O O . LEU A 1 74 ? -1.896 2.039 5.606 1.00 33.65 70 LEU A O 1
ATOM 482 N N . ALA A 1 75 ? -2.817 4.089 5.456 1.00 31.52 71 ALA A N 1
ATOM 483 C CA . ALA A 1 75 ? -3.345 4.029 6.815 1.00 34.62 71 ALA A CA 1
ATOM 484 C C . ALA A 1 75 ? -4.512 3.055 6.907 1.00 33.21 71 ALA A C 1
ATOM 485 O O . ALA A 1 75 ? -4.684 2.377 7.927 1.00 29.93 71 ALA A O 1
ATOM 487 N N . ALA A 1 76 ? -5.329 2.976 5.854 1.00 29.96 72 ALA A N 1
ATOM 488 C CA . ALA A 1 76 ? -6.432 2.021 5.848 1.00 30.11 72 ALA A CA 1
ATOM 489 C C . ALA A 1 76 ? -5.932 0.589 5.714 1.00 30.98 72 ALA A C 1
ATOM 490 O O . ALA A 1 76 ? -6.563 -0.337 6.236 1.00 28.68 72 ALA A O 1
ATOM 492 N N . ILE A 1 77 ? -4.807 0.388 5.022 1.00 27.80 73 ILE A N 1
ATOM 493 C CA . ILE A 1 77 ? -4.228 -0.948 4.910 1.00 26.40 73 ILE A CA 1
ATOM 494 C C . ILE A 1 77 ? -3.803 -1.458 6.281 1.00 34.88 73 ILE A C 1
ATOM 495 O O . ILE A 1 77 ? -4.053 -2.617 6.635 1.00 33.26 73 ILE A O 1
ATOM 500 N N . ALA A 1 78 ? -3.159 -0.598 7.077 1.00 32.22 74 ALA A N 1
ATOM 501 C CA . ALA A 1 78 ? -2.738 -1.001 8.415 1.00 30.88 74 ALA A CA 1
ATOM 502 C C . ALA A 1 78 ? -3.932 -1.300 9.311 1.00 29.89 74 ALA A C 1
ATOM 503 O O . ALA A 1 78 ? -3.854 -2.182 10.173 1.00 29.71 74 ALA A O 1
ATOM 505 N N . LEU A 1 79 ? -5.041 -0.580 9.126 1.00 31.99 75 LEU A N 1
ATOM 506 C CA . LEU A 1 79 ? -6.243 -0.871 9.900 1.00 34.31 75 LEU A CA 1
ATOM 507 C C . LEU A 1 79 ? -6.825 -2.226 9.519 1.00 38.58 75 LEU A C 1
ATOM 508 O O . LEU A 1 79 ? -7.323 -2.959 10.381 1.00 45.48 75 LEU A O 1
ATOM 513 N N . ALA A 1 80 ? -6.770 -2.576 8.232 1.00 34.80 76 ALA A N 1
ATOM 514 C CA . ALA A 1 80 ? -7.272 -3.874 7.796 1.00 40.87 76 ALA A CA 1
ATOM 515 C C . ALA A 1 80 ? -6.377 -5.006 8.283 1.00 38.84 76 ALA A C 1
ATOM 516 O O . ALA A 1 80 ? -6.870 -6.076 8.660 1.00 39.28 76 ALA A O 1
ATOM 518 N N . LEU A 1 81 ? -5.058 -4.791 8.282 1.00 39.31 77 LEU A N 1
ATOM 519 C CA . LEU A 1 81 ? -4.143 -5.818 8.770 1.00 38.01 77 LEU A CA 1
ATOM 520 C C . LEU A 1 81 ? -4.340 -6.068 10.260 1.00 34.79 77 LEU A C 1
ATOM 521 O O . LEU A 1 81 ? -4.229 -7.208 10.725 1.00 44.09 77 LEU A O 1
ATOM 526 N N . ALA A 1 82 ? -4.632 -5.013 11.024 1.00 38.18 78 ALA A N 1
ATOM 527 C CA . ALA A 1 82 ? -4.922 -5.182 12.443 1.00 45.66 78 ALA A CA 1
ATOM 528 C C . ALA A 1 82 ? -6.245 -5.902 12.664 1.00 48.77 78 ALA A C 1
ATOM 529 O O . ALA A 1 82 ? -6.426 -6.562 13.693 1.00 48.16 78 ALA A O 1
ATOM 531 N N . ALA A 1 83 ? -7.181 -5.783 11.717 1.00 44.54 79 ALA A N 1
ATOM 532 C CA . ALA A 1 83 ? -8.444 -6.505 11.826 1.00 43.83 79 ALA A CA 1
ATOM 533 C C . ALA A 1 83 ? -8.243 -8.010 11.738 1.00 46.54 79 ALA A C 1
ATOM 534 O O . ALA A 1 83 ? -8.962 -8.768 12.399 1.00 49.30 79 ALA A O 1
ATOM 536 N N . ILE A 1 84 ? -7.279 -8.462 10.935 1.00 44.43 80 ILE A N 1
ATOM 537 C CA . ILE A 1 84 ? -7.010 -9.892 10.838 1.00 51.40 80 ILE A CA 1
ATOM 538 C C . ILE A 1 84 ? -6.383 -10.404 12.129 1.00 49.54 80 ILE A C 1
ATOM 539 O O . ILE A 1 84 ? -6.697 -11.506 12.595 1.00 54.91 80 ILE A O 1
ATOM 544 N N . ALA A 1 85 ? -5.493 -9.612 12.732 1.00 54.37 81 ALA A N 1
ATOM 545 C CA . ALA A 1 85 ? -4.843 -10.031 13.969 1.00 58.33 81 ALA A CA 1
ATOM 546 C C . ALA A 1 85 ? -5.804 -10.008 15.152 1.00 57.68 81 ALA A C 1
ATOM 547 O O . ALA A 1 85 ? -5.731 -10.873 16.033 1.00 70.88 81 ALA A O 1
ATOM 549 N N . LEU A 1 86 ? -6.713 -9.035 15.189 1.00 52.02 82 LEU A N 1
ATOM 550 C CA . LEU A 1 86 ? -7.658 -8.900 16.290 1.00 55.78 82 LEU A CA 1
ATOM 551 C C . LEU A 1 86 ? -8.980 -9.619 16.059 1.00 59.01 82 LEU A C 1
ATOM 552 O O . LEU A 1 86 ? -9.771 -9.733 17.002 1.00 58.37 82 LEU A O 1
ATOM 555 N N . LYS A 1 87 ? -9.239 -10.104 14.842 1.00 55.93 83 LYS A N 1
ATOM 556 C CA . LYS A 1 87 ? -10.519 -10.724 14.490 1.00 49.16 83 LYS A CA 1
ATOM 557 C C . LYS A 1 87 ? -11.695 -9.798 14.793 1.00 54.65 83 LYS A C 1
ATOM 558 O O . LYS A 1 87 ? -12.773 -10.250 15.187 1.00 62.18 83 LYS A O 1
ATOM 561 N N . ASP A 1 88 ? -11.492 -8.493 14.614 1.00 52.63 84 ASP A N 1
ATOM 562 C CA . ASP A 1 88 ? -12.489 -7.475 14.942 1.00 47.07 84 ASP A CA 1
ATOM 563 C C . ASP A 1 88 ? -13.239 -7.128 13.660 1.00 45.50 84 ASP A C 1
ATOM 564 O O . ASP A 1 88 ? -12.715 -6.426 12.791 1.00 43.87 84 ASP A O 1
ATOM 569 N N . LYS A 1 89 ? -14.474 -7.623 13.545 1.00 46.16 85 LYS A N 1
ATOM 570 C CA . LYS A 1 89 ? -15.280 -7.318 12.367 1.00 47.92 85 LYS A CA 1
ATOM 571 C C . LYS A 1 89 ? -15.753 -5.870 12.363 1.00 48.25 85 LYS A C 1
ATOM 572 O O . LYS A 1 89 ? -15.921 -5.279 11.289 1.00 50.98 85 LYS A O 1
ATOM 574 N N . GLU A 1 90 ? -15.973 -5.281 13.542 1.00 46.17 86 GLU A N 1
ATOM 575 C CA . GLU A 1 90 ? -16.408 -3.889 13.597 1.00 46.43 86 GLU A CA 1
ATOM 576 C C . GLU A 1 90 ? -15.313 -2.947 13.114 1.00 50.07 86 GLU A C 1
ATOM 577 O O . GLU A 1 90 ? -15.594 -1.958 12.426 1.00 47.88 86 GLU A O 1
ATOM 579 N N . LEU A 1 91 ? -14.058 -3.241 13.457 1.00 46.72 87 LEU A N 1
ATOM 580 C CA . LEU A 1 91 ? -12.951 -2.420 12.987 1.00 40.52 87 LEU A CA 1
ATOM 581 C C . LEU A 1 91 ? -12.637 -2.694 11.521 1.00 42.01 87 LEU A C 1
ATOM 582 O O . LEU A 1 91 ? -12.192 -1.788 10.806 1.00 46.79 87 LEU A O 1
ATOM 587 N N . ALA A 1 92 ? -12.860 -3.927 11.057 1.00 40.71 88 ALA A N 1
ATOM 588 C CA . ALA A 1 92 ? -12.703 -4.223 9.637 1.00 43.98 88 ALA A CA 1
ATOM 589 C C . ALA A 1 92 ? -13.723 -3.469 8.796 1.00 45.64 88 ALA A C 1
ATOM 590 O O . ALA A 1 92 ? -13.453 -3.144 7.634 1.00 38.47 88 ALA A O 1
ATOM 592 N N . LYS A 1 93 ? -14.899 -3.182 9.361 1.00 46.86 89 LYS A N 1
ATOM 593 C CA . LYS A 1 93 ? -15.893 -2.398 8.638 1.00 39.83 89 LYS A CA 1
ATOM 594 C C . LYS A 1 93 ? -15.490 -0.933 8.555 1.00 45.51 89 LYS A C 1
ATOM 595 O O . LYS A 1 93 ? -15.778 -0.268 7.553 1.00 44.46 89 LYS A O 1
ATOM 599 N N . LYS A 1 94 ? -14.829 -0.414 9.593 1.00 40.28 90 LYS A N 1
ATOM 600 C CA . LYS A 1 94 ? -14.371 0.971 9.559 1.00 40.19 90 LYS A CA 1
ATOM 601 C C . LYS A 1 94 ? -13.261 1.157 8.531 1.00 38.92 90 LYS A C 1
ATOM 602 O O . LYS A 1 94 ? -13.244 2.157 7.804 1.00 35.11 90 LYS A O 1
ATOM 604 N N . ALA A 1 95 ? -12.332 0.201 8.450 1.00 38.11 91 ALA A N 1
ATOM 605 C CA . ALA A 1 95 ? -11.276 0.278 7.446 1.00 43.09 91 ALA A CA 1
ATOM 606 C C . ALA A 1 95 ? -11.855 0.219 6.038 1.00 44.49 91 ALA A C 1
ATOM 607 O O . ALA A 1 95 ? -11.347 0.874 5.120 1.00 37.53 91 ALA A O 1
ATOM 609 N N . TYR A 1 96 ? -12.918 -0.567 5.851 1.00 44.82 92 TYR A N 1
ATOM 610 C CA . TYR A 1 96 ? -13.579 -0.626 4.552 1.00 41.92 92 TYR A CA 1
ATOM 611 C C . TYR A 1 96 ? -14.207 0.716 4.194 1.00 43.31 92 TYR A C 1
ATOM 612 O O . TYR A 1 96 ? -14.110 1.169 3.047 1.00 42.57 92 TYR A O 1
ATOM 621 N N . LYS A 1 97 ? -14.856 1.365 5.163 1.00 39.93 93 LYS A N 1
ATOM 622 C CA . LYS A 1 97 ? -15.488 2.654 4.899 1.00 39.23 93 LYS A CA 1
ATOM 623 C C . LYS A 1 97 ? -14.454 3.737 4.615 1.00 42.71 93 LYS A C 1
ATOM 624 O O . LYS A 1 97 ? -14.651 4.572 3.724 1.00 39.87 93 LYS A O 1
ATOM 626 N N . LEU A 1 98 ? -13.347 3.744 5.363 1.00 35.95 94 LEU A N 1
ATOM 627 C CA . LEU A 1 98 ? -12.314 4.752 5.140 1.00 38.69 94 LEU A CA 1
ATOM 628 C C . LEU A 1 98 ? -11.633 4.560 3.791 1.00 36.33 94 LEU A C 1
ATOM 629 O O . LEU A 1 98 ? -11.295 5.539 3.115 1.00 34.15 94 LEU A O 1
ATOM 634 N N . ALA A 1 99 ? -11.426 3.307 3.378 1.00 35.92 95 ALA A N 1
ATOM 635 C CA . ALA A 1 99 ? -10.815 3.053 2.078 1.00 34.56 95 ALA A CA 1
ATOM 636 C C . ALA A 1 99 ? -11.742 3.448 0.936 1.00 37.94 95 ALA A C 1
ATOM 637 O O . ALA A 1 99 ? -11.269 3.848 -0.134 1.00 36.02 95 ALA A O 1
ATOM 639 N N . GLU A 1 100 ? -13.058 3.341 1.139 1.00 34.48 96 GLU A N 1
ATOM 640 C CA . GLU A 1 100 ? -13.997 3.757 0.102 1.00 39.92 96 GLU A CA 1
ATOM 641 C C . GLU A 1 100 ? -13.989 5.268 -0.084 1.00 35.36 96 GLU A C 1
ATOM 642 O O . GLU A 1 100 ? -14.157 5.753 -1.209 1.00 41.57 96 GLU A O 1
ATOM 648 N N . GLU A 1 101 ? -13.798 6.026 0.999 1.00 33.32 97 GLU A N 1
ATOM 649 C CA . GLU A 1 101 ? -13.742 7.478 0.882 1.00 39.24 97 GLU A CA 1
ATOM 650 C C . GLU A 1 101 ? -12.486 7.936 0.153 1.00 36.76 97 GLU A C 1
ATOM 651 O O . GLU A 1 101 ? -12.525 8.932 -0.578 1.00 42.15 97 GLU A O 1
ATOM 653 N N . VAL A 1 102 ? -11.368 7.231 0.338 1.00 31.65 98 VAL A N 1
ATOM 654 C CA . VAL A 1 102 ? -10.152 7.569 -0.395 1.00 34.47 98 VAL A CA 1
ATOM 655 C C . VAL A 1 102 ? -10.333 7.291 -1.882 1.00 35.62 98 VAL A C 1
ATOM 656 O O . VAL A 1 102 ? -9.908 8.083 -2.733 1.00 37.70 98 VAL A O 1
ATOM 660 N N . TYR A 1 103 ? -10.971 6.166 -2.218 1.00 32.82 99 TYR A N 1
ATOM 661 C CA . TYR A 1 103 ? -11.204 5.827 -3.619 1.00 32.99 99 TYR A CA 1
ATOM 662 C C . TYR A 1 103 ? -12.080 6.868 -4.304 1.00 39.22 99 TYR A C 1
ATOM 663 O O . TYR A 1 103 ? -11.826 7.245 -5.454 1.00 39.58 99 TYR A O 1
ATOM 672 N N . LYS A 1 104 ? -13.118 7.345 -3.613 1.00 27.92 100 LYS A N 1
ATOM 673 C CA . LYS A 1 104 ? -14.001 8.345 -4.204 1.00 35.70 100 LYS A CA 1
ATOM 674 C C . LYS A 1 104 ? -13.303 9.693 -4.334 1.00 32.14 100 LYS A C 1
ATOM 675 O O . LYS A 1 104 ? -13.513 10.415 -5.315 1.00 36.50 100 LYS A O 1
ATOM 681 N N . LYS A 1 105 ? -12.471 10.050 -3.353 1.00 34.19 101 LYS A N 1
ATOM 682 C CA . LYS A 1 105 ? -11.755 11.319 -3.418 1.00 38.63 101 LYS A CA 1
ATOM 683 C C . LYS A 1 105 ? -10.690 11.298 -4.507 1.00 39.95 101 LYS A C 1
ATOM 684 O O . LYS A 1 105 ? -10.503 12.291 -5.220 1.00 36.99 101 LYS A O 1
ATOM 688 N N . ALA A 1 106 ? -9.983 10.174 -4.653 1.00 35.40 102 ALA A N 1
ATOM 689 C CA . ALA A 1 106 ? -8.955 10.076 -5.683 1.00 41.99 102 ALA A CA 1
ATOM 690 C C . ALA A 1 106 ? -9.557 10.052 -7.082 1.00 35.84 102 ALA A C 1
ATOM 691 O O . ALA A 1 106 ? -8.915 10.502 -8.038 1.00 37.66 102 ALA A O 1
ATOM 693 N N . GLU A 1 107 ? -10.778 9.530 -7.225 1.00 36.60 103 GLU A N 1
ATOM 694 C CA . GLU A 1 107 ? -11.431 9.521 -8.530 1.00 42.63 103 GLU A CA 1
ATOM 695 C C . GLU A 1 107 ? -11.714 10.939 -9.013 1.00 42.96 103 GLU A C 1
ATOM 696 O O . GLU A 1 107 ? -11.526 11.250 -10.195 1.00 43.54 103 GLU A O 1
ATOM 702 N N . LYS A 1 108 ? -12.165 11.813 -8.111 1.00 36.86 104 LYS A N 1
ATOM 703 C CA . LYS A 1 108 ? -12.417 13.200 -8.489 1.00 39.92 104 LYS A CA 1
ATOM 704 C C . LYS A 1 108 ? -11.117 13.933 -8.802 1.00 33.95 104 LYS A C 1
ATOM 705 O O . LYS A 1 108 ? -11.073 14.769 -9.712 1.00 40.87 104 LYS A O 1
ATOM 709 N N . LEU A 1 109 ? -10.050 13.632 -8.059 1.00 41.91 105 LEU A N 1
ATOM 710 C CA . LEU A 1 109 ? -8.771 14.291 -8.306 1.00 37.39 105 LEU A CA 1
ATOM 711 C C . LEU A 1 109 ? -8.157 13.831 -9.622 1.00 35.47 105 LEU A C 1
ATOM 712 O O . LEU A 1 109 ? -7.521 14.624 -10.326 1.00 38.98 105 LEU A O 1
ATOM 717 N N . TYR A 1 110 ? -8.335 12.554 -9.970 1.00 34.90 106 TYR A N 1
ATOM 718 C CA . TYR A 1 110 ? -7.821 12.058 -11.243 1.00 36.21 106 TYR A CA 1
ATOM 719 C C . TYR A 1 110 ? -8.520 12.732 -12.417 1.00 44.65 106 TYR A C 1
ATOM 720 O O . TYR A 1 110 ? -7.886 13.039 -13.434 1.00 42.42 106 TYR A O 1
ATOM 729 N N . GLU A 1 111 ? -9.827 12.969 -12.293 1.00 42.88 107 GLU A N 1
ATOM 730 C CA . GLU A 1 111 ? -10.559 13.662 -13.348 1.00 41.77 107 GLU A CA 1
ATOM 731 C C . GLU A 1 111 ? -10.110 15.113 -13.470 1.00 42.04 107 GLU A C 1
ATOM 732 O O . GLU A 1 111 ? -9.932 15.623 -14.582 1.00 57.63 107 GLU A O 1
ATOM 738 N N . GLU A 1 112 ? -9.929 15.796 -12.336 1.00 45.96 108 GLU A N 1
ATOM 739 C CA . GLU A 1 112 ? -9.503 17.192 -12.369 1.00 43.94 108 GLU A CA 1
ATOM 740 C C . GLU A 1 112 ? -8.087 17.329 -12.915 1.00 47.42 108 GLU A C 1
ATOM 741 O O . GLU A 1 112 ? -7.799 18.256 -13.681 1.00 47.76 108 GLU A O 1
ATOM 747 N N . ALA A 1 113 ? -7.188 16.418 -12.534 1.00 45.65 109 ALA A N 1
ATOM 748 C CA . ALA A 1 113 ? -5.814 16.493 -13.018 1.00 49.07 109 ALA A CA 1
ATOM 749 C C . ALA A 1 113 ? -5.719 16.168 -14.503 1.00 48.18 109 ALA A C 1
ATOM 750 O O . ALA A 1 113 ? -4.871 16.731 -15.205 1.00 44.22 109 ALA A O 1
ATOM 752 N N . LYS A 1 114 ? -6.571 15.267 -14.998 1.00 51.90 110 LYS A N 1
ATOM 753 C CA . LYS A 1 114 ? -6.539 14.922 -16.415 1.00 48.76 110 LYS A CA 1
ATOM 754 C C . LYS A 1 114 ? -7.010 16.086 -17.279 1.00 49.57 110 LYS A C 1
ATOM 755 O O . LYS A 1 114 ? -6.459 16.325 -18.360 1.00 55.30 110 LYS A O 1
ATOM 758 N N . LYS A 1 115 ? -8.026 16.821 -16.820 1.00 51.61 111 LYS A N 1
ATOM 759 C CA . LYS A 1 115 ? -8.531 17.949 -17.595 1.00 52.99 111 LYS A CA 1
ATOM 760 C C . LYS A 1 115 ? -7.529 19.096 -17.647 1.00 59.92 111 LYS A C 1
ATOM 761 O O . LYS A 1 115 ? -7.504 19.850 -18.626 1.00 58.07 111 LYS A O 1
ATOM 763 N N . LYS A 1 116 ? -6.703 19.246 -16.613 1.00 62.63 112 LYS A N 1
ATOM 764 C CA . LYS A 1 116 ? -5.709 20.309 -16.565 1.00 57.04 112 LYS A CA 1
ATOM 765 C C . LYS A 1 116 ? -4.400 19.937 -17.249 1.00 54.21 112 LYS A C 1
ATOM 766 O O . LYS A 1 116 ? -3.555 20.816 -17.451 1.00 52.97 112 LYS A O 1
ATOM 768 N N . GLY A 1 117 ? -4.211 18.670 -17.609 1.00 56.40 113 GLY A N 1
ATOM 769 C CA . GLY A 1 117 ? -2.991 18.229 -18.250 1.00 51.12 113 GLY A CA 1
ATOM 770 C C . GLY A 1 117 ? -1.925 17.701 -17.315 1.00 56.18 113 GLY A C 1
ATOM 771 O O . GLY A 1 117 ? -0.889 17.222 -17.795 1.00 65.68 113 GLY A O 1
ATOM 772 N N . ASP A 1 118 ? -2.137 17.773 -16.002 1.00 49.07 114 ASP A N 1
ATOM 773 C CA . ASP A 1 118 ? -1.166 17.264 -15.041 1.00 44.40 114 ASP A CA 1
ATOM 774 C C . ASP A 1 118 ? -1.180 15.741 -15.027 1.00 43.75 114 ASP A C 1
ATOM 775 O O . ASP A 1 118 ? -1.904 15.128 -14.237 1.00 41.23 114 ASP A O 1
ATOM 780 N N . LEU A 1 119 ? -0.379 15.124 -15.899 1.00 34.55 115 LEU A N 1
ATOM 781 C CA . LEU A 1 119 ? -0.355 13.667 -15.978 1.00 33.40 115 LEU A CA 1
ATOM 782 C C . LEU A 1 119 ? 0.295 13.046 -14.749 1.00 40.41 115 LEU A C 1
ATOM 783 O O . LEU A 1 119 ? -0.070 11.932 -14.354 1.00 36.53 115 LEU A O 1
ATOM 788 N N . ILE A 1 120 ? 1.250 13.743 -14.131 1.00 37.11 116 ILE A N 1
ATOM 789 C CA . ILE A 1 120 ? 1.908 13.208 -12.942 1.00 39.87 116 ILE A CA 1
ATOM 790 C C . ILE A 1 120 ? 0.928 13.142 -11.778 1.00 37.44 116 ILE A C 1
ATOM 791 O O . ILE A 1 120 ? 0.842 12.130 -11.073 1.00 32.06 116 ILE A O 1
ATOM 796 N N . ALA A 1 121 ? 0.166 14.219 -11.564 1.00 35.21 117 ALA A N 1
ATOM 797 C CA . ALA A 1 121 ? -0.815 14.222 -10.484 1.00 33.08 117 ALA A CA 1
ATOM 798 C C . ALA A 1 121 ? -1.934 13.223 -10.742 1.00 32.56 117 ALA A C 1
ATOM 799 O O . ALA A 1 121 ? -2.478 12.645 -9.794 1.00 31.71 117 ALA A O 1
ATOM 801 N N . ALA A 1 122 ? -2.286 13.002 -12.011 1.00 35.71 118 ALA A N 1
ATOM 802 C CA . ALA A 1 122 ? -3.327 12.031 -12.330 1.00 38.09 118 ALA A CA 1
ATOM 803 C C . ALA A 1 122 ? -2.852 10.608 -12.064 1.00 30.86 118 ALA A C 1
ATOM 804 O O . ALA A 1 122 ? -3.630 9.763 -11.606 1.00 28.65 118 ALA A O 1
ATOM 806 N N . ALA A 1 123 ? -1.576 10.326 -12.342 1.00 34.85 119 ALA A N 1
ATOM 807 C CA . ALA A 1 123 ? -1.040 8.993 -12.086 1.00 32.67 119 ALA A CA 1
ATOM 808 C C . ALA A 1 123 ? -0.966 8.703 -10.592 1.00 28.80 119 ALA A C 1
ATOM 809 O O . ALA A 1 123 ? -1.241 7.578 -10.159 1.00 31.27 119 ALA A O 1
ATOM 811 N N . LEU A 1 124 ? -0.593 9.703 -9.790 1.00 35.26 120 LEU A N 1
ATOM 812 C CA . LEU A 1 124 ? -0.561 9.514 -8.344 1.00 29.80 120 LEU A CA 1
ATOM 813 C C . LEU A 1 124 ? -1.955 9.273 -7.781 1.00 32.65 120 LEU A C 1
ATOM 814 O O . LEU A 1 124 ? -2.108 8.526 -6.807 1.00 27.31 120 LEU A O 1
ATOM 819 N N . ALA A 1 125 ? -2.979 9.890 -8.377 1.00 31.74 121 ALA A N 1
ATOM 820 C CA . ALA A 1 125 ? -4.348 9.648 -7.935 1.00 31.05 121 ALA A CA 1
ATOM 821 C C . ALA A 1 125 ? -4.766 8.207 -8.200 1.00 32.51 121 ALA A C 1
ATOM 822 O O . ALA A 1 125 ? -5.502 7.612 -7.404 1.00 30.85 121 ALA A O 1
ATOM 824 N N . LEU A 1 126 ? -4.307 7.630 -9.314 1.00 31.47 122 LEU A N 1
ATOM 825 C CA . LEU A 1 126 ? -4.607 6.230 -9.597 1.00 31.15 122 LEU A CA 1
ATOM 826 C C . LEU A 1 126 ? -3.855 5.295 -8.658 1.00 33.94 122 LEU A C 1
ATOM 827 O O . LEU A 1 126 ? -4.342 4.199 -8.357 1.00 32.20 122 LEU A O 1
ATOM 832 N N . ILE A 1 127 ? -2.674 5.705 -8.190 1.00 25.43 123 ILE A N 1
ATOM 833 C CA . ILE A 1 127 ? -1.941 4.899 -7.220 1.00 27.42 123 ILE A CA 1
ATOM 834 C C . ILE A 1 127 ? -2.686 4.864 -5.891 1.00 28.10 123 ILE A C 1
ATOM 835 O O . ILE A 1 127 ? -2.743 3.826 -5.221 1.00 25.68 123 ILE A O 1
ATOM 840 N N . ALA A 1 128 ? -3.278 5.993 -5.494 1.00 29.00 124 ALA A N 1
ATOM 841 C CA . ALA A 1 128 ? -4.081 6.015 -4.277 1.00 29.49 124 ALA A CA 1
ATOM 842 C C . ALA A 1 128 ? -5.310 5.126 -4.406 1.00 27.55 124 ALA A C 1
ATOM 843 O O . ALA A 1 128 ? -5.738 4.512 -3.423 1.00 26.47 124 ALA A O 1
ATOM 845 N N . GLN A 1 129 ? -5.889 5.042 -5.607 1.00 25.09 125 GLN A N 1
ATOM 846 C CA . GLN A 1 129 ? -7.035 4.162 -5.816 1.00 28.86 125 GLN A CA 1
ATOM 847 C C . GLN A 1 129 ? -6.631 2.696 -5.710 1.00 32.38 125 GLN A C 1
ATOM 848 O O . GLN A 1 129 ? -7.357 1.888 -5.120 1.00 34.34 125 GLN A O 1
ATOM 854 N N . ALA A 1 130 ? -5.477 2.336 -6.277 1.00 25.32 126 ALA A N 1
ATOM 855 C CA . ALA A 1 130 ? -5.025 0.949 -6.219 1.00 29.48 126 ALA A CA 1
ATOM 856 C C . ALA A 1 130 ? -4.653 0.546 -4.798 1.00 31.74 126 ALA A C 1
ATOM 857 O O . ALA A 1 130 ? -4.946 -0.577 -4.369 1.00 30.73 126 ALA A O 1
ATOM 859 N N . LEU A 1 131 ? -4.006 1.445 -4.053 1.00 32.05 127 LEU A N 1
ATOM 860 C CA . LEU A 1 131 ? -3.671 1.146 -2.665 1.00 28.70 127 LEU A CA 1
ATOM 861 C C . LEU A 1 131 ? -4.926 1.034 -1.809 1.00 29.83 127 LEU A C 1
ATOM 862 O O . LEU A 1 131 ? -4.988 0.208 -0.891 1.00 32.51 127 LEU A O 1
ATOM 867 N N . ALA A 1 132 ? -5.939 1.856 -2.097 1.00 29.20 128 ALA A N 1
ATOM 868 C CA . ALA A 1 132 ? -7.197 1.762 -1.364 1.00 32.89 128 ALA A CA 1
ATOM 869 C C . ALA A 1 132 ? -7.906 0.441 -1.634 1.00 34.98 128 ALA A C 1
ATOM 870 O O . ALA A 1 132 ? -8.584 -0.089 -0.747 1.00 30.99 128 ALA A O 1
ATOM 872 N N . LEU A 1 133 ? -7.758 -0.105 -2.844 1.00 35.39 129 LEU A N 1
ATOM 873 C CA . LEU A 1 133 ? -8.370 -1.393 -3.154 1.00 32.59 129 LEU A CA 1
ATOM 874 C C . LEU A 1 133 ? -7.658 -2.538 -2.447 1.00 31.76 129 LEU A C 1
ATOM 875 O O . LEU A 1 133 ? -8.276 -3.572 -2.168 1.00 30.07 129 LEU A O 1
ATOM 880 N N . ILE A 1 134 ? -6.366 -2.378 -2.153 1.00 31.59 130 ILE A N 1
ATOM 881 C CA . ILE A 1 134 ? -5.662 -3.376 -1.355 1.00 35.61 130 ILE A CA 1
ATOM 882 C C . ILE A 1 134 ? -6.214 -3.402 0.065 1.00 31.32 130 ILE A C 1
ATOM 883 O O . ILE A 1 134 ? -6.363 -4.471 0.669 1.00 28.80 130 ILE A O 1
ATOM 888 N N . ALA A 1 135 ? -6.539 -2.228 0.614 1.00 27.10 131 ALA A N 1
ATOM 889 C CA . ALA A 1 135 ? -7.141 -2.173 1.942 1.00 33.80 131 ALA A CA 1
ATOM 890 C C . ALA A 1 135 ? -8.540 -2.777 1.940 1.00 39.98 131 ALA A C 1
ATOM 891 O O . ALA A 1 135 ? -8.938 -3.436 2.908 1.00 36.80 131 ALA A O 1
ATOM 893 N N . LEU A 1 136 ? -9.301 -2.561 0.864 1.00 31.82 132 LEU A N 1
ATOM 894 C CA . LEU A 1 136 ? -10.636 -3.145 0.778 1.00 33.93 132 LEU A CA 1
ATOM 895 C C . LEU A 1 136 ? -10.567 -4.664 0.684 1.00 29.69 132 LEU A C 1
ATOM 896 O O . LEU A 1 136 ? -11.411 -5.366 1.253 1.00 34.41 132 LEU A O 1
ATOM 901 N N . ALA A 1 137 ? -9.566 -5.189 -0.026 1.00 26.02 133 ALA A N 1
ATOM 902 C CA . ALA A 1 137 ? -9.413 -6.636 -0.132 1.00 36.71 133 ALA A CA 1
ATOM 903 C C . ALA A 1 137 ? -9.064 -7.252 1.217 1.00 33.69 133 ALA A C 1
ATOM 904 O O . ALA A 1 137 ? -9.640 -8.273 1.612 1.00 31.60 133 ALA A O 1
ATOM 906 N N . LEU A 1 138 ? -8.121 -6.644 1.940 1.00 31.81 134 LEU A N 1
ATOM 907 C CA . LEU A 1 138 ? -7.738 -7.174 3.245 1.00 29.86 134 LEU A CA 1
ATOM 908 C C . LEU A 1 138 ? -8.880 -7.056 4.247 1.00 29.96 134 LEU A C 1
ATOM 909 O O . LEU A 1 138 ? -9.093 -7.961 5.063 1.00 34.91 134 LEU A O 1
ATOM 914 N N . ALA A 1 139 ? -9.626 -5.950 4.201 1.00 35.04 135 ALA A N 1
ATOM 915 C CA . ALA A 1 139 ? -10.767 -5.793 5.097 1.00 31.04 135 ALA A CA 1
ATOM 916 C C . ALA A 1 139 ? -11.874 -6.785 4.762 1.00 35.68 135 ALA A C 1
ATOM 917 O O . ALA A 1 139 ? -12.550 -7.296 5.663 1.00 40.57 135 ALA A O 1
ATOM 919 N N . ALA A 1 140 ? -12.076 -7.068 3.473 1.00 36.04 136 ALA A N 1
ATOM 920 C CA . ALA A 1 140 ? -13.086 -8.046 3.084 1.00 37.67 136 ALA A CA 1
ATOM 921 C C . ALA A 1 140 ? -12.670 -9.462 3.460 1.00 36.92 136 ALA A C 1
ATOM 922 O O . ALA A 1 140 ? -13.531 -10.307 3.731 1.00 37.82 136 ALA A O 1
ATOM 924 N N . ILE A 1 141 ? -11.365 -9.740 3.480 1.00 36.18 137 ILE A N 1
ATOM 925 C CA . ILE A 1 141 ? -10.894 -11.053 3.910 1.00 36.61 137 ILE A CA 1
ATOM 926 C C . ILE A 1 141 ? -11.176 -11.259 5.393 1.00 39.78 137 ILE A C 1
ATOM 927 O O . ILE A 1 141 ? -11.602 -12.341 5.814 1.00 45.84 137 ILE A O 1
ATOM 932 N N . ALA A 1 142 ? -10.958 -10.221 6.206 1.00 36.83 138 ALA A N 1
ATOM 933 C CA . ALA A 1 142 ? -11.250 -10.326 7.632 1.00 40.33 138 ALA A CA 1
ATOM 934 C C . ALA A 1 142 ? -12.742 -10.482 7.891 1.00 41.25 138 ALA A C 1
ATOM 935 O O . ALA A 1 142 ? -13.136 -11.096 8.890 1.00 40.94 138 ALA A O 1
ATOM 937 N N . LEU A 1 143 ? -13.583 -9.936 7.013 1.00 42.85 139 LEU A N 1
ATOM 938 C CA . LEU A 1 143 ? -15.026 -10.075 7.149 1.00 47.44 139 LEU A CA 1
ATOM 939 C C . LEU A 1 143 ? -15.568 -11.336 6.492 1.00 43.93 139 LEU A C 1
ATOM 940 O O . LEU A 1 143 ? -16.635 -11.814 6.891 1.00 42.77 139 LEU A O 1
ATOM 945 N N . GLY A 1 144 ? -14.864 -11.882 5.504 1.00 45.99 140 GLY A N 1
ATOM 946 C CA . GLY A 1 144 ? -15.385 -13.014 4.761 1.00 40.10 140 GLY A CA 1
ATOM 947 C C . GLY A 1 144 ? -16.535 -12.664 3.846 1.00 49.68 140 GLY A C 1
ATOM 948 O O . GLY A 1 144 ? -17.432 -13.488 3.644 1.00 48.94 140 GLY A O 1
ATOM 949 N N . ASP A 1 145 ? -16.534 -11.456 3.285 1.00 47.08 141 ASP A N 1
ATOM 950 C CA . ASP A 1 145 ? -17.621 -10.984 2.434 1.00 51.30 141 ASP A CA 1
ATOM 951 C C . ASP A 1 145 ? -17.277 -11.279 0.978 1.00 41.92 141 ASP A C 1
ATOM 952 O O . ASP A 1 145 ? -16.417 -10.617 0.389 1.00 37.94 141 ASP A O 1
ATOM 957 N N . LYS A 1 146 ? -17.948 -12.278 0.399 1.00 49.02 142 LYS A N 1
ATOM 958 C CA . LYS A 1 146 ? -17.713 -12.609 -1.002 1.00 48.63 142 LYS A CA 1
ATOM 959 C C . LYS A 1 146 ? -18.203 -11.505 -1.931 1.00 42.41 142 LYS A C 1
ATOM 960 O O . LYS A 1 146 ? -17.644 -11.319 -3.018 1.00 47.09 142 LYS A O 1
ATOM 962 N N . GLU A 1 147 ? -19.237 -10.765 -1.524 1.00 40.25 143 GLU A N 1
ATOM 963 C CA . GLU A 1 147 ? -19.725 -9.662 -2.347 1.00 46.77 143 GLU A CA 1
ATOM 964 C C . GLU A 1 147 ? -18.717 -8.521 -2.393 1.00 47.87 143 GLU A C 1
ATOM 965 O O . GLU A 1 147 ? -18.500 -7.918 -3.451 1.00 45.68 143 GLU A O 1
ATOM 971 N N . LYS A 1 148 ? -18.084 -8.215 -1.258 1.00 48.04 144 LYS A N 1
ATOM 972 C CA . LYS A 1 148 ? -17.084 -7.154 -1.230 1.00 41.17 144 LYS A CA 1
ATOM 973 C C . LYS A 1 148 ? -15.830 -7.538 -2.005 1.00 35.94 144 LYS A C 1
ATOM 974 O O . LYS A 1 148 ? -15.190 -6.672 -2.611 1.00 39.55 144 LYS A O 1
ATOM 980 N N . LEU A 1 149 ? -15.462 -8.822 -1.997 1.00 37.42 145 LEU A N 1
ATOM 981 C CA . LEU A 1 149 ? -14.291 -9.256 -2.752 1.00 40.87 145 LEU A CA 1
ATOM 982 C C . LEU A 1 149 ? -14.516 -9.125 -4.254 1.00 39.99 145 LEU A C 1
ATOM 983 O O . LEU A 1 149 ? -13.585 -8.797 -4.999 1.00 37.62 145 LEU A O 1
ATOM 988 N N . LYS A 1 150 ? -15.744 -9.374 -4.717 1.00 40.12 146 LYS A N 1
ATOM 989 C CA . LYS A 1 150 ? -16.034 -9.231 -6.140 1.00 35.95 146 LYS A CA 1
ATOM 990 C C . LYS A 1 150 ? -16.036 -7.769 -6.569 1.00 40.89 146 LYS A C 1
ATOM 991 O O . LYS A 1 150 ? -15.663 -7.458 -7.706 1.00 37.20 146 LYS A O 1
ATOM 994 N N . GLU A 1 151 ? -16.442 -6.862 -5.677 1.00 36.82 147 GLU A N 1
ATOM 995 C CA . GLU A 1 151 ? -16.405 -5.440 -6.000 1.00 38.19 147 GLU A CA 1
ATOM 996 C C . GLU A 1 151 ? -14.973 -4.939 -6.139 1.00 37.04 147 GLU A C 1
ATOM 997 O O . GLU A 1 151 ? -14.701 -4.062 -6.967 1.00 36.89 147 GLU A O 1
ATOM 1003 N N . VAL A 1 152 ? -14.047 -5.494 -5.352 1.00 35.99 148 VAL A N 1
ATOM 1004 C CA . VAL A 1 152 ? -12.645 -5.094 -5.447 1.00 34.77 148 VAL A CA 1
ATOM 1005 C C . VAL A 1 152 ? -12.088 -5.433 -6.823 1.00 29.15 148 VAL A C 1
ATOM 1006 O O . VAL A 1 152 ? -11.348 -4.644 -7.423 1.00 38.26 148 VAL A O 1
ATOM 1010 N N . ILE A 1 153 ? -12.442 -6.608 -7.350 1.00 32.19 149 ILE A N 1
ATOM 1011 C CA . ILE A 1 153 ? -11.939 -7.026 -8.655 1.00 37.17 149 ILE A CA 1
ATOM 1012 C C . ILE A 1 153 ? -12.476 -6.118 -9.755 1.00 37.73 149 ILE A C 1
ATOM 1013 O O . ILE A 1 153 ? -11.746 -5.743 -10.681 1.00 42.10 149 ILE A O 1
ATOM 1018 N N . GLU A 1 154 ? -13.754 -5.741 -9.671 1.00 34.82 150 GLU A N 1
ATOM 1019 C CA . GLU A 1 154 ? -14.340 -4.891 -10.702 1.00 32.47 150 GLU A CA 1
ATOM 1020 C C . GLU A 1 154 ? -13.739 -3.490 -10.672 1.00 41.96 150 GLU A C 1
ATOM 1021 O O . GLU A 1 154 ? -13.418 -2.924 -11.724 1.00 46.63 150 GLU A O 1
ATOM 1023 N N . LYS A 1 155 ? -13.583 -2.915 -9.478 1.00 39.39 151 LYS A N 1
ATOM 1024 C CA . LYS A 1 155 ? -13.003 -1.580 -9.370 1.00 36.40 151 LYS A CA 1
ATOM 1025 C C . LYS A 1 155 ? -11.535 -1.574 -9.783 1.00 32.32 151 LYS A C 1
ATOM 1026 O O . LYS A 1 155 ? -11.060 -0.606 -10.387 1.00 29.60 151 LYS A O 1
ATOM 1032 N N . ALA A 1 156 ? -10.800 -2.643 -9.464 1.00 30.96 152 ALA A N 1
ATOM 1033 C CA . ALA A 1 156 ? -9.386 -2.692 -9.818 1.00 31.20 152 ALA A CA 1
ATOM 1034 C C . ALA A 1 156 ? -9.182 -2.831 -11.320 1.00 35.92 152 ALA A C 1
ATOM 1035 O O . ALA A 1 156 ? -8.155 -2.388 -11.847 1.00 31.80 152 ALA A O 1
ATOM 1037 N N . LYS A 1 157 ? -10.137 -3.444 -12.023 1.00 37.08 153 LYS A N 1
ATOM 1038 C CA . LYS A 1 157 ? -10.050 -3.505 -13.478 1.00 26.90 153 LYS A CA 1
ATOM 1039 C C . LYS A 1 157 ? -10.223 -2.128 -14.103 1.00 37.81 153 LYS A C 1
ATOM 1040 O O . LYS A 1 157 ? -9.621 -1.841 -15.145 1.00 44.83 153 LYS A O 1
ATOM 1046 N N . GLU A 1 158 ? -11.033 -1.266 -13.485 1.00 29.76 154 GLU A N 1
ATOM 1047 C CA . GLU A 1 158 ? -11.183 0.096 -13.987 1.00 31.79 154 GLU A CA 1
ATOM 1048 C C . GLU A 1 158 ? -9.913 0.907 -13.764 1.00 29.60 154 GLU A C 1
ATOM 1049 O O . GLU A 1 158 ? -9.536 1.725 -14.611 1.00 33.46 154 GLU A O 1
ATOM 1051 N N . VAL A 1 159 ? -9.242 0.696 -12.630 1.00 30.22 155 VAL A N 1
ATOM 1052 C CA . VAL A 1 159 ? -7.977 1.379 -12.379 1.00 28.31 155 VAL A CA 1
ATOM 1053 C C . VAL A 1 159 ? -6.919 0.917 -13.373 1.00 32.10 155 VAL A C 1
ATOM 1054 O O . VAL A 1 159 ? -6.122 1.722 -13.872 1.00 34.95 155 VAL A O 1
ATOM 1058 N N . TYR A 1 160 ? -6.898 -0.383 -13.680 1.00 32.54 156 TYR A N 1
ATOM 1059 C CA . TYR A 1 160 ? -5.934 -0.907 -14.643 1.00 35.05 156 TYR A CA 1
ATOM 1060 C C . TYR A 1 160 ? -6.151 -0.310 -16.028 1.00 37.05 156 TYR A C 1
ATOM 1061 O O . TYR A 1 160 ? -5.187 0.016 -16.730 1.00 33.89 156 TYR A O 1
ATOM 1070 N N . LYS A 1 161 ? -7.413 -0.156 -16.439 1.00 38.87 157 LYS A N 1
ATOM 1071 C CA . LYS A 1 161 ? -7.694 0.395 -17.760 1.00 37.04 157 LYS A CA 1
ATOM 1072 C C . LYS A 1 161 ? -7.380 1.885 -17.817 1.00 38.22 157 LYS A C 1
ATOM 1073 O O . LYS A 1 161 ? -6.866 2.378 -18.828 1.00 34.28 157 LYS A O 1
ATOM 1075 N N . LYS A 1 162 ? -7.681 2.619 -16.742 1.00 36.60 158 LYS A N 1
ATOM 1076 C CA . LYS A 1 162 ? -7.374 4.045 -16.716 1.00 35.30 158 LYS A CA 1
ATOM 1077 C C . LYS A 1 162 ? -5.870 4.285 -16.733 1.00 38.07 158 LYS A C 1
ATOM 1078 O O . LYS A 1 162 ? -5.392 5.226 -17.376 1.00 36.57 158 LYS A O 1
ATOM 1084 N N . ALA A 1 163 ? -5.107 3.442 -16.031 1.00 32.35 159 ALA A N 1
ATOM 1085 C CA . ALA A 1 163 ? -3.658 3.605 -16.008 1.00 36.14 159 ALA A CA 1
ATOM 1086 C C . ALA A 1 163 ? -3.029 3.248 -17.348 1.00 32.48 159 ALA A C 1
ATOM 1087 O O . ALA A 1 163 ? -1.991 3.811 -17.713 1.00 31.89 159 ALA A O 1
ATOM 1089 N N . GLU A 1 164 ? -3.641 2.325 -18.095 1.00 40.43 160 GLU A N 1
ATOM 1090 C CA . GLU A 1 164 ? -3.114 1.970 -19.408 1.00 44.46 160 GLU A CA 1
ATOM 1091 C C . GLU A 1 164 ? -3.286 3.115 -20.399 1.00 40.08 160 GLU A C 1
ATOM 1092 O O . GLU A 1 164 ? -2.384 3.392 -21.200 1.00 44.17 160 GLU A O 1
ATOM 1098 N N . GLU A 1 165 ? -4.434 3.795 -20.360 1.00 36.28 161 GLU A N 1
ATOM 1099 C CA . GLU A 1 165 ? -4.639 4.946 -21.233 1.00 42.54 161 GLU A CA 1
ATOM 1100 C C . GLU A 1 165 ? -3.712 6.095 -20.856 1.00 35.06 161 GLU A C 1
ATOM 1101 O O . GLU A 1 165 ? -3.224 6.821 -21.730 1.00 36.46 161 GLU A O 1
ATOM 1104 N N . LEU A 1 166 ? -3.457 6.275 -19.558 1.00 34.25 162 LEU A N 1
ATOM 1105 C CA . LEU A 1 166 ? -2.539 7.324 -19.128 1.00 39.59 162 LEU A CA 1
ATOM 1106 C C . LEU A 1 166 ? -1.098 6.995 -19.495 1.00 34.23 162 LEU A C 1
ATOM 1107 O O . LEU A 1 166 ? -0.318 7.901 -19.810 1.00 34.22 162 LEU A O 1
ATOM 1112 N N . TYR A 1 167 ? -0.726 5.712 -19.459 1.00 34.99 163 TYR A N 1
ATOM 1113 C CA . TYR A 1 167 ? 0.630 5.325 -19.835 1.00 36.43 163 TYR A CA 1
ATOM 1114 C C . TYR A 1 167 ? 0.887 5.584 -21.314 1.00 40.93 163 TYR A C 1
ATOM 1115 O O . TYR A 1 167 ? 1.962 6.069 -21.687 1.00 41.21 163 TYR A O 1
ATOM 1124 N N . LYS A 1 168 ? -0.085 5.265 -22.171 1.00 35.39 164 LYS A N 1
ATOM 1125 C CA . LYS A 1 168 ? 0.086 5.500 -23.601 1.00 40.62 164 LYS A CA 1
ATOM 1126 C C . LYS A 1 168 ? 0.140 6.991 -23.912 1.00 40.95 164 LYS A C 1
ATOM 1127 O O . LYS A 1 168 ? 0.899 7.420 -24.789 1.00 41.67 164 LYS A O 1
ATOM 1130 N N . GLU A 1 169 ? -0.655 7.795 -23.203 1.00 37.38 165 GLU A N 1
ATOM 1131 C CA . GLU A 1 169 ? -0.635 9.237 -23.426 1.00 37.08 165 GLU A CA 1
ATOM 1132 C C . GLU A 1 169 ? 0.676 9.850 -22.950 1.00 42.45 165 GLU A C 1
ATOM 1133 O O . GLU A 1 169 ? 1.226 10.741 -23.607 1.00 40.10 165 GLU A O 1
ATOM 1137 N N . ALA A 1 170 ? 1.195 9.380 -21.813 1.00 37.49 166 ALA A N 1
ATOM 1138 C CA . ALA A 1 170 ? 2.461 9.901 -21.310 1.00 41.02 166 ALA A CA 1
ATOM 1139 C C . ALA A 1 170 ? 3.632 9.481 -22.189 1.00 39.64 166 ALA A C 1
ATOM 1140 O O . ALA A 1 170 ? 4.587 10.249 -22.353 1.00 37.27 166 ALA A O 1
ATOM 1142 N N . GLU A 1 171 ? 3.579 8.276 -22.761 1.00 40.46 167 GLU A N 1
ATOM 1143 C CA . GLU A 1 171 ? 4.661 7.824 -23.628 1.00 39.08 167 GLU A CA 1
ATOM 1144 C C . GLU A 1 171 ? 4.702 8.609 -24.933 1.00 41.50 167 GLU A C 1
ATOM 1145 O O . GLU A 1 171 ? 5.786 8.837 -25.483 1.00 55.60 167 GLU A O 1
ATOM 1147 N N . LYS A 1 172 ? 3.541 9.030 -25.441 1.00 42.78 168 LYS A N 1
ATOM 1148 C CA . LYS A 1 172 ? 3.518 9.814 -26.671 1.00 48.60 168 LYS A CA 1
ATOM 1149 C C . LYS A 1 172 ? 4.002 11.238 -26.435 1.00 51.36 168 LYS A C 1
ATOM 1150 O O . LYS A 1 172 ? 4.543 11.868 -27.351 1.00 45.19 168 LYS A O 1
ATOM 1152 N N . LYS A 1 173 ? 3.818 11.759 -25.223 1.00 43.74 169 LYS A N 1
ATOM 1153 C CA . LYS A 1 173 ? 4.269 13.100 -24.879 1.00 45.91 169 LYS A CA 1
ATOM 1154 C C . LYS A 1 173 ? 5.691 13.130 -24.337 1.00 49.12 169 LYS A C 1
ATOM 1155 O O . LYS A 1 173 ? 6.234 14.220 -24.127 1.00 48.68 169 LYS A O 1
ATOM 1157 N N . GLY A 1 174 ? 6.305 11.971 -24.107 1.00 45.24 170 GLY A N 1
ATOM 1158 C CA . GLY A 1 174 ? 7.648 11.909 -23.573 1.00 44.27 170 GLY A CA 1
ATOM 1159 C C . GLY A 1 174 ? 7.748 12.003 -22.067 1.00 51.02 170 GLY A C 1
ATOM 1160 O O . GLY A 1 174 ? 8.867 11.998 -21.538 1.00 58.46 170 GLY A O 1
ATOM 1161 N N . ASP A 1 175 ? 6.624 12.088 -21.358 1.00 47.99 171 ASP A N 1
ATOM 1162 C CA . ASP A 1 175 ? 6.619 12.176 -19.899 1.00 41.48 171 ASP A CA 1
ATOM 1163 C C . ASP A 1 175 ? 6.878 10.785 -19.334 1.00 36.49 171 ASP A C 1
ATOM 1164 O O . ASP A 1 175 ? 5.954 10.020 -19.050 1.00 36.08 171 ASP A O 1
ATOM 1169 N N . LEU A 1 176 ? 8.158 10.453 -19.163 1.00 40.33 172 LEU A N 1
ATOM 1170 C CA . LEU A 1 176 ? 8.526 9.138 -18.654 1.00 38.25 172 LEU A CA 1
ATOM 1171 C C . LEU A 1 176 ? 8.303 9.006 -17.153 1.00 38.55 172 LEU A C 1
ATOM 1172 O O . LEU A 1 176 ? 8.204 7.879 -16.654 1.00 35.19 172 LEU A O 1
ATOM 1177 N N . ILE A 1 177 ? 8.219 10.121 -16.425 1.00 33.25 173 ILE A N 1
ATOM 1178 C CA . ILE A 1 177 ? 7.916 10.052 -14.999 1.00 29.94 173 ILE A CA 1
ATOM 1179 C C . ILE A 1 177 ? 6.465 9.636 -14.790 1.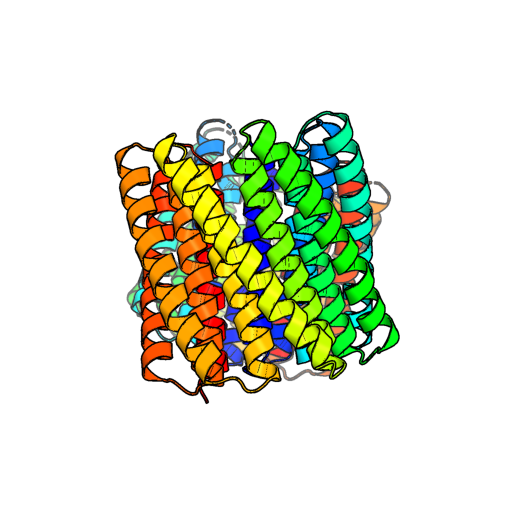00 34.92 173 ILE A C 1
ATOM 1180 O O . ILE A 1 177 ? 6.163 8.762 -13.969 1.00 30.93 173 ILE A O 1
ATOM 1185 N N . ALA A 1 178 ? 5.545 10.252 -15.537 1.00 32.72 174 ALA A N 1
ATOM 1186 C CA . ALA A 1 178 ? 4.140 9.872 -15.436 1.00 35.10 174 ALA A CA 1
ATOM 1187 C C . ALA A 1 178 ? 3.896 8.476 -15.993 1.00 32.25 174 ALA A C 1
ATOM 1188 O O . ALA A 1 178 ? 3.017 7.759 -15.501 1.00 27.45 174 ALA A O 1
ATOM 1190 N N . ALA A 1 179 ? 4.661 8.071 -17.010 1.00 31.15 175 ALA A N 1
ATOM 1191 C CA . ALA A 1 179 ? 4.503 6.731 -17.565 1.00 27.21 175 ALA A CA 1
ATOM 1192 C C . ALA A 1 179 ? 4.932 5.667 -16.564 1.00 32.19 175 ALA A C 1
ATOM 1193 O O . ALA A 1 179 ? 4.291 4.616 -16.454 1.00 37.11 175 ALA A O 1
ATOM 1195 N N . ALA A 1 180 ? 6.012 5.923 -15.822 1.00 30.60 176 ALA A N 1
ATOM 1196 C CA . ALA A 1 180 ? 6.446 4.973 -14.805 1.00 28.34 176 ALA A CA 1
ATOM 1197 C C . ALA A 1 180 ? 5.464 4.930 -13.641 1.00 29.62 176 ALA A C 1
ATOM 1198 O O . ALA A 1 180 ? 5.209 3.860 -13.075 1.00 30.61 176 ALA A O 1
ATOM 1200 N N . LEU A 1 181 ? 4.901 6.083 -13.273 1.00 26.82 177 LEU A N 1
ATOM 1201 C CA . LEU A 1 181 ? 3.903 6.110 -12.209 1.00 31.96 177 LEU A CA 1
ATOM 1202 C C . LEU A 1 181 ? 2.618 5.405 -12.628 1.00 33.64 177 LEU A C 1
ATOM 1203 O O . LEU A 1 181 ? 1.931 4.819 -11.784 1.00 29.70 177 LEU A O 1
ATOM 1208 N N . ALA A 1 182 ? 2.278 5.449 -13.919 1.00 29.47 178 ALA A N 1
ATOM 1209 C CA . ALA A 1 182 ? 1.100 4.731 -14.393 1.00 28.30 178 ALA A CA 1
ATOM 1210 C C . ALA A 1 182 ? 1.304 3.223 -14.308 1.00 30.82 178 ALA A C 1
ATOM 1211 O O . ALA A 1 182 ? 0.367 2.482 -13.986 1.00 31.47 178 ALA A O 1
ATOM 1213 N N . LEU A 1 183 ? 2.521 2.750 -14.591 1.00 23.23 179 LEU A N 1
ATOM 1214 C CA . LEU A 1 183 ? 2.808 1.326 -14.458 1.00 27.33 179 LEU A CA 1
ATOM 1215 C C . LEU A 1 183 ? 2.824 0.891 -12.998 1.00 29.94 179 LEU A C 1
ATOM 1216 O O . LEU A 1 183 ? 2.545 -0.276 -12.697 1.00 29.70 179 LEU A O 1
ATOM 1221 N N . ILE A 1 184 ? 3.149 1.805 -12.082 1.00 28.61 180 ILE A N 1
ATOM 1222 C CA . ILE A 1 184 ? 3.091 1.481 -10.661 1.00 31.30 180 ILE A CA 1
ATOM 1223 C C . ILE A 1 184 ? 1.650 1.233 -10.232 1.00 29.86 180 ILE A C 1
ATOM 1224 O O . ILE A 1 184 ? 1.362 0.285 -9.490 1.00 29.61 180 ILE A O 1
ATOM 1229 N N . ALA A 1 185 ? 0.720 2.072 -10.697 1.00 29.38 181 ALA A N 1
ATOM 1230 C CA . ALA A 1 185 ? -0.685 1.877 -10.360 1.00 33.84 181 ALA A CA 1
ATOM 1231 C C . ALA A 1 185 ? -1.229 0.581 -10.948 1.00 29.10 181 ALA A C 1
ATOM 1232 O O . ALA A 1 185 ? -2.101 -0.053 -10.343 1.00 31.40 181 ALA A O 1
ATOM 1234 N N . GLN A 1 186 ? -0.731 0.174 -12.118 1.00 27.77 182 GLN A N 1
ATOM 1235 C CA . GLN A 1 186 ? -1.160 -1.092 -12.703 1.00 27.30 182 GLN A CA 1
ATOM 1236 C C . GLN A 1 186 ? -0.683 -2.274 -11.869 1.00 31.45 182 GLN A C 1
ATOM 1237 O O . GLN A 1 186 ? -1.440 -3.223 -11.637 1.00 37.04 182 GLN A O 1
ATOM 1243 N N . ALA A 1 187 ? 0.572 -2.235 -11.412 1.00 26.90 183 ALA A N 1
ATOM 1244 C CA . ALA A 1 187 ? 1.098 -3.329 -10.602 1.00 31.50 183 ALA A CA 1
ATOM 1245 C C . ALA A 1 187 ? 0.391 -3.409 -9.255 1.00 30.29 183 ALA A C 1
ATOM 1246 O O . ALA A 1 187 ? 0.133 -4.507 -8.747 1.00 27.11 183 ALA A O 1
ATOM 1248 N N . LEU A 1 188 ? 0.071 -2.258 -8.659 1.00 22.11 184 LEU A N 1
ATOM 1249 C CA . LEU A 1 188 ? -0.638 -2.261 -7.384 1.00 25.75 184 LEU A CA 1
ATOM 1250 C C . LEU A 1 188 ? -2.073 -2.747 -7.549 1.00 34.10 184 LEU A C 1
ATOM 1251 O O . LEU A 1 188 ? -2.612 -3.420 -6.662 1.00 30.35 184 LEU A O 1
ATOM 1256 N N . ALA A 1 189 ? -2.705 -2.423 -8.681 1.00 23.68 185 ALA A N 1
ATOM 1257 C CA . ALA A 1 189 ? -4.066 -2.889 -8.924 1.00 30.25 185 ALA A CA 1
ATOM 1258 C C . ALA A 1 189 ? -4.106 -4.402 -9.094 1.00 30.65 185 ALA A C 1
ATOM 1259 O O . ALA A 1 189 ? -5.061 -5.056 -8.658 1.00 25.39 185 ALA A O 1
ATOM 1261 N N . LEU A 1 190 ? -3.080 -4.975 -9.728 1.00 29.54 186 LEU A N 1
ATOM 1262 C CA . LEU A 1 190 ? -3.019 -6.425 -9.874 1.00 34.57 186 LEU A CA 1
ATOM 1263 C C . LEU A 1 190 ? -2.788 -7.112 -8.535 1.00 29.60 186 LEU A C 1
ATOM 1264 O O . LEU A 1 190 ? -3.242 -8.244 -8.335 1.00 32.81 186 LEU A O 1
ATOM 1269 N N . ILE A 1 191 ? -2.091 -6.448 -7.610 1.00 24.86 187 ILE A N 1
ATOM 1270 C CA . ILE A 1 191 ? -1.905 -7.008 -6.274 1.00 30.40 187 ILE A CA 1
ATOM 1271 C C . ILE A 1 191 ? -3.236 -7.069 -5.533 1.00 33.57 187 ILE A C 1
ATOM 1272 O O . ILE A 1 191 ? -3.512 -8.028 -4.801 1.00 36.63 187 ILE A O 1
ATOM 1277 N N . ALA A 1 192 ? -4.086 -6.056 -5.718 1.00 34.72 188 ALA A N 1
ATOM 1278 C CA . ALA A 1 192 ? -5.403 -6.071 -5.090 1.00 33.26 188 ALA A CA 1
ATOM 1279 C C . ALA A 1 192 ? -6.266 -7.198 -5.643 1.00 34.21 188 ALA A C 1
ATOM 1280 O O . ALA A 1 192 ? -7.002 -7.850 -4.893 1.00 41.79 188 ALA A O 1
ATOM 1282 N N . ILE A 1 193 ? -6.192 -7.440 -6.954 1.00 32.71 189 ILE A N 1
ATOM 1283 C CA . ILE A 1 193 ? -6.958 -8.529 -7.553 1.00 31.90 189 ILE A CA 1
ATOM 1284 C C . ILE A 1 193 ? -6.436 -9.877 -7.074 1.00 38.81 189 ILE A C 1
ATOM 1285 O O . ILE A 1 193 ? -7.217 -10.788 -6.770 1.00 38.30 189 ILE A O 1
ATOM 1290 N N . ALA A 1 194 ? -5.111 -10.027 -6.994 1.00 32.45 190 ALA A N 1
ATOM 1291 C CA . ALA A 1 194 ? -4.533 -11.297 -6.565 1.00 37.53 190 ALA A CA 1
ATOM 1292 C C . ALA A 1 194 ? -4.976 -11.656 -5.153 1.00 38.49 190 ALA A C 1
ATOM 1293 O O . ALA A 1 194 ? -5.331 -12.808 -4.881 1.00 31.49 190 ALA A O 1
ATOM 1295 N N . LEU A 1 195 ? -4.968 -10.681 -4.241 1.00 31.55 191 LEU A N 1
ATOM 1296 C CA . LEU A 1 195 ? -5.420 -10.941 -2.879 1.00 33.77 191 LEU A CA 1
ATOM 1297 C C . LEU A 1 195 ? -6.898 -11.312 -2.849 1.00 34.67 191 LEU A C 1
ATOM 1298 O O . LEU A 1 195 ? -7.309 -12.198 -2.090 1.00 36.31 191 LEU A O 1
ATOM 1303 N N . ALA A 1 196 ? -7.713 -10.650 -3.674 1.00 37.09 192 ALA A N 1
ATOM 1304 C CA . ALA A 1 196 ? -9.142 -10.947 -3.695 1.00 28.75 192 ALA A CA 1
ATOM 1305 C C . ALA A 1 196 ? -9.424 -12.285 -4.368 1.00 34.85 192 ALA A C 1
ATOM 1306 O O . ALA A 1 196 ? -10.326 -13.019 -3.947 1.00 37.72 192 ALA A O 1
ATOM 1308 N N . ALA A 1 197 ? -8.664 -12.621 -5.413 1.00 32.22 193 ALA A N 1
ATOM 1309 C CA . ALA A 1 197 ? -8.883 -13.887 -6.105 1.00 30.12 193 ALA A CA 1
ATOM 1310 C C . ALA A 1 197 ? -8.437 -15.075 -5.262 1.00 36.34 193 ALA A C 1
ATOM 1311 O O . ALA A 1 197 ? -8.993 -16.171 -5.398 1.00 34.94 193 ALA A O 1
ATOM 1313 N N . ILE A 1 198 ? -7.438 -14.883 -4.397 1.00 33.95 194 ILE A N 1
ATOM 1314 C CA . ILE A 1 198 ? -6.998 -15.966 -3.521 1.00 36.99 194 ILE A CA 1
ATOM 1315 C C . ILE A 1 198 ? -8.092 -16.322 -2.523 1.00 35.04 194 ILE A C 1
ATOM 1316 O O . ILE A 1 198 ? -8.385 -17.502 -2.296 1.00 39.97 194 ILE A O 1
ATOM 1321 N N . ALA A 1 199 ? -8.717 -15.309 -1.916 1.00 32.82 195 ALA A N 1
ATOM 1322 C CA . ALA A 1 199 ? -9.779 -15.568 -0.951 1.00 40.31 195 ALA A CA 1
ATOM 1323 C C . ALA A 1 199 ? -11.007 -16.179 -1.613 1.00 36.40 195 ALA A C 1
ATOM 1324 O O . ALA A 1 199 ? -11.738 -16.944 -0.974 1.00 40.18 195 ALA A O 1
ATOM 1326 N N . LEU A 1 200 ? -11.249 -15.860 -2.883 1.00 41.74 196 LEU A N 1
ATOM 1327 C CA . LEU A 1 200 ? -12.382 -16.407 -3.616 1.00 42.84 196 LEU A CA 1
ATOM 1328 C C . LEU A 1 200 ? -12.074 -17.742 -4.281 1.00 46.53 196 LEU A C 1
ATOM 1329 O O . LEU A 1 200 ? -13.006 -18.438 -4.697 1.00 42.13 196 LEU A O 1
ATOM 1334 N N . GLY A 1 201 ? -10.803 -18.113 -4.391 1.00 37.55 197 GLY A N 1
ATOM 1335 C CA . GLY A 1 201 ? -10.438 -19.358 -5.045 1.00 36.82 197 GLY A CA 1
ATOM 1336 C C . GLY A 1 201 ? -10.618 -19.331 -6.547 1.00 46.32 197 GLY A C 1
ATOM 1337 O O . GLY A 1 201 ? -11.034 -20.336 -7.136 1.00 48.50 197 GLY A O 1
ATOM 1338 N N . ASP A 1 202 ? -10.312 -18.202 -7.184 1.00 43.37 198 ASP A N 1
ATOM 1339 C CA . ASP A 1 202 ? -10.462 -18.039 -8.628 1.00 41.38 198 ASP A CA 1
ATOM 1340 C C . ASP A 1 202 ? -9.109 -18.318 -9.274 1.00 41.90 198 ASP A C 1
ATOM 1341 O O . ASP A 1 202 ? -8.229 -17.454 -9.297 1.00 47.55 198 ASP A O 1
ATOM 1346 N N . GLU A 1 203 ? -8.948 -19.532 -9.805 1.00 39.33 199 GLU A N 1
ATOM 1347 C CA . GLU A 1 203 ? -7.671 -19.913 -10.402 1.00 41.88 199 GLU A CA 1
ATOM 1348 C C . GLU A 1 203 ? -7.432 -19.184 -11.719 1.00 47.41 199 GLU A C 1
ATOM 1349 O O . GLU A 1 203 ? -6.302 -18.773 -12.010 1.00 48.88 199 GLU A O 1
ATOM 1351 N N . GLU A 1 204 ? -8.480 -19.014 -12.529 1.00 43.51 200 GLU A N 1
ATOM 1352 C CA . GLU A 1 204 ? -8.313 -18.374 -13.831 1.00 44.78 200 GLU A CA 1
ATOM 1353 C C . GLU A 1 204 ? -7.923 -16.908 -13.685 1.00 45.52 200 GLU A C 1
ATOM 1354 O O . GLU A 1 204 ? -7.050 -16.419 -14.412 1.00 46.89 200 GLU A O 1
ATOM 1360 N N . THR A 1 205 ? -8.560 -16.191 -12.757 1.00 44.58 201 THR A N 1
ATOM 1361 C CA . THR A 1 205 ? -8.196 -14.796 -12.525 1.00 42.45 201 THR A CA 1
ATOM 1362 C C . THR A 1 205 ? -6.757 -14.680 -12.035 1.00 41.02 201 THR A C 1
ATOM 1363 O O . THR A 1 205 ? -6.032 -13.758 -12.427 1.00 37.50 201 THR A O 1
ATOM 1367 N N . LEU A 1 206 ? -6.322 -15.615 -11.186 1.00 37.77 202 LEU A N 1
ATOM 1368 C CA . LEU A 1 206 ? -4.935 -15.610 -10.735 1.00 42.37 202 LEU A CA 1
ATOM 1369 C C . LEU A 1 206 ? -3.974 -15.878 -11.886 1.00 41.42 202 LEU A C 1
ATOM 1370 O O . LEU A 1 206 ? -2.866 -15.328 -11.908 1.00 34.70 202 LEU A O 1
ATOM 1375 N N . LYS A 1 207 ? -4.376 -16.715 -12.845 1.00 39.43 203 LYS A N 1
ATOM 1376 C CA . LYS A 1 207 ? -3.540 -16.950 -14.018 1.00 35.75 203 LYS A CA 1
ATOM 1377 C C . LYS A 1 207 ? -3.455 -15.704 -14.890 1.00 40.53 203 LYS A C 1
ATOM 1378 O O . LYS A 1 207 ? -2.409 -15.429 -15.489 1.00 46.43 203 LYS A O 1
ATOM 1384 N N . GLU A 1 208 ? -4.544 -14.936 -14.969 1.00 43.04 204 GLU A N 1
ATOM 1385 C CA . GLU A 1 208 ? -4.536 -13.716 -15.769 1.00 45.00 204 GLU A CA 1
ATOM 1386 C C . GLU A 1 208 ? -3.716 -12.616 -15.108 1.00 41.14 204 GLU A C 1
ATOM 1387 O O . GLU A 1 208 ? -3.134 -11.776 -15.805 1.00 40.83 204 GLU A O 1
ATOM 1393 N N . VAL A 1 209 ? -3.667 -12.596 -13.775 1.00 34.93 205 VAL A N 1
ATOM 1394 C CA . VAL A 1 209 ? -2.831 -11.626 -13.076 1.00 34.98 205 VAL A CA 1
ATOM 1395 C C . VAL A 1 209 ? -1.358 -11.879 -13.373 1.00 37.33 205 VAL A C 1
ATOM 1396 O O . VAL A 1 209 ? -0.577 -10.939 -13.558 1.00 39.12 205 VAL A O 1
ATOM 1400 N N . LYS A 1 210 ? -0.961 -13.152 -13.440 1.00 36.24 206 LYS A N 1
ATOM 1401 C CA . LYS A 1 210 ? 0.442 -13.489 -13.666 1.00 40.35 206 LYS A CA 1
ATOM 1402 C C . LYS A 1 210 ? 0.921 -13.000 -15.029 1.00 42.22 206 LYS A C 1
ATOM 1403 O O . LYS A 1 210 ? 1.994 -12.395 -15.140 1.00 44.50 206 LYS A O 1
ATOM 1407 N N . GLU A 1 211 ? 0.138 -13.249 -16.082 1.00 40.93 207 GLU A N 1
ATOM 1408 C CA . GLU A 1 211 ? 0.572 -12.856 -17.419 1.00 42.92 207 GLU A CA 1
ATOM 1409 C C . GLU A 1 211 ? 0.496 -11.345 -17.607 1.00 40.93 207 GLU A C 1
ATOM 1410 O O . GLU A 1 211 ? 1.348 -10.756 -18.283 1.00 40.49 207 GLU A O 1
ATOM 1416 N N . LYS A 1 212 ? -0.514 -10.698 -17.020 1.00 34.05 208 LYS A N 1
ATOM 1417 C CA . LYS A 1 212 ? -0.622 -9.250 -17.155 1.00 36.85 208 LYS A CA 1
ATOM 1418 C C . LYS A 1 212 ? 0.443 -8.529 -16.339 1.00 36.73 208 LYS A C 1
ATOM 1419 O O . LYS A 1 212 ? 0.886 -7.442 -16.726 1.00 39.51 208 LYS A O 1
ATOM 1423 N N . ALA A 1 213 ? 0.867 -9.111 -15.214 1.00 28.14 209 ALA A N 1
ATOM 1424 C CA . ALA A 1 213 ? 1.963 -8.518 -14.456 1.00 34.66 209 ALA A CA 1
ATOM 1425 C C . ALA A 1 213 ? 3.292 -8.674 -15.182 1.00 34.04 209 ALA A C 1
ATOM 1426 O O . ALA A 1 213 ? 4.183 -7.831 -15.030 1.00 31.57 209 ALA A O 1
ATOM 1428 N N . LYS A 1 214 ? 3.445 -9.741 -15.972 1.00 32.93 210 LYS A N 1
ATOM 1429 C CA . LYS A 1 214 ? 4.642 -9.883 -16.794 1.00 33.96 210 LYS A CA 1
ATOM 1430 C C . LYS A 1 214 ? 4.694 -8.811 -17.874 1.00 37.59 210 LYS A C 1
ATOM 1431 O O . LYS A 1 214 ? 5.776 -8.326 -18.224 1.00 36.60 210 LYS A O 1
ATOM 1437 N N . GLU A 1 215 ? 3.534 -8.433 -18.418 1.00 34.16 211 GLU A N 1
ATOM 1438 C CA . GLU A 1 215 ? 3.494 -7.360 -19.406 1.00 37.16 211 GLU A CA 1
ATOM 1439 C C . GLU A 1 215 ? 3.898 -6.027 -18.788 1.00 35.86 211 GLU A C 1
ATOM 1440 O O . GLU A 1 215 ? 4.625 -5.243 -19.409 1.00 37.68 211 GLU A O 1
ATOM 1442 N N . VAL A 1 216 ? 3.432 -5.752 -17.567 1.00 32.09 212 VAL A N 1
ATOM 1443 C CA . VAL A 1 216 ? 3.844 -4.538 -16.868 1.00 28.57 212 VAL A CA 1
ATOM 1444 C C . VAL A 1 216 ? 5.340 -4.574 -16.584 1.00 30.61 212 VAL A C 1
ATOM 1445 O O . VAL A 1 216 ? 6.028 -3.548 -16.653 1.00 36.56 212 VAL A O 1
ATOM 1449 N N . TYR A 1 217 ? 5.867 -5.760 -16.273 1.00 30.29 213 TYR A N 1
ATOM 1450 C CA . TYR A 1 217 ? 7.293 -5.899 -15.997 1.00 29.82 213 TYR A CA 1
ATOM 1451 C C . TYR A 1 217 ? 8.132 -5.595 -17.233 1.00 37.50 213 TYR A C 1
ATOM 1452 O O . TYR A 1 217 ? 9.186 -4.955 -17.133 1.00 37.67 213 TYR A O 1
ATOM 1461 N N . GLU A 1 218 ? 7.681 -6.041 -18.409 1.00 35.63 214 GLU A N 1
ATOM 1462 C CA . GLU A 1 218 ? 8.429 -5.776 -19.634 1.00 38.69 214 GLU A CA 1
ATOM 1463 C C . GLU A 1 218 ? 8.324 -4.312 -20.045 1.00 40.64 214 GLU A C 1
ATOM 1464 O O . GLU A 1 218 ? 9.291 -3.735 -20.558 1.00 37.44 214 GLU A O 1
ATOM 1470 N N . LYS A 1 219 ? 7.159 -3.695 -19.833 1.00 34.97 215 LYS A N 1
ATOM 1471 C CA . LYS A 1 219 ? 7.003 -2.282 -20.164 1.00 31.19 215 LYS A CA 1
ATOM 1472 C C . LYS A 1 219 ? 7.853 -1.405 -19.253 1.00 34.25 215 LYS A C 1
ATOM 1473 O O . LYS A 1 219 ? 8.415 -0.398 -19.698 1.00 39.48 215 LYS A O 1
ATOM 1479 N N . ALA A 1 220 ? 7.959 -1.773 -17.973 1.00 32.86 216 ALA A N 1
ATOM 1480 C CA . ALA A 1 220 ? 8.784 -1.001 -17.050 1.00 35.28 216 ALA A CA 1
ATOM 1481 C C . ALA A 1 220 ? 10.266 -1.133 -17.373 1.00 32.86 216 ALA A C 1
ATOM 1482 O O . ALA A 1 220 ? 11.042 -0.210 -17.100 1.00 33.36 216 ALA A O 1
ATOM 1484 N N . LYS A 1 221 ? 10.679 -2.264 -17.952 1.00 38.30 217 LYS A N 1
ATOM 1485 C CA . LYS A 1 221 ? 12.070 -2.411 -18.364 1.00 37.44 217 LYS A CA 1
ATOM 1486 C C . LYS A 1 221 ? 12.402 -1.504 -19.541 1.00 36.63 217 LYS A C 1
ATOM 1487 O O . LYS A 1 221 ? 13.525 -0.996 -19.633 1.00 39.93 217 LYS A O 1
ATOM 1492 N N . LYS A 1 222 ? 11.444 -1.289 -20.446 1.00 36.65 218 LYS A N 1
ATOM 1493 C CA . LYS A 1 222 ? 11.684 -0.405 -21.583 1.00 41.84 218 LYS A CA 1
ATOM 1494 C C . LYS A 1 222 ? 11.749 1.053 -21.145 1.00 40.43 218 LYS A C 1
ATOM 1495 O O . LYS A 1 222 ? 12.571 1.823 -21.655 1.00 36.72 218 LYS A O 1
ATOM 1498 N N . VAL A 1 223 ? 10.890 1.449 -20.203 1.00 31.85 219 VAL A N 1
ATOM 1499 C CA . VAL A 1 223 ? 10.910 2.823 -19.710 1.00 33.47 219 VAL A CA 1
ATOM 1500 C C . VAL A 1 223 ? 12.217 3.108 -18.982 1.00 36.61 219 VAL A C 1
ATOM 1501 O O . VAL A 1 223 ? 12.785 4.201 -19.100 1.00 43.45 219 VAL A O 1
ATOM 1505 N N . ALA A 1 224 ? 12.722 2.130 -18.226 1.00 28.66 220 ALA A N 1
ATOM 1506 C CA . ALA A 1 224 ? 13.982 2.320 -17.516 1.00 36.16 220 ALA A CA 1
ATOM 1507 C C . ALA A 1 224 ? 15.144 2.496 -18.486 1.00 34.27 220 ALA A C 1
ATOM 1508 O O . ALA A 1 224 ? 16.046 3.307 -18.246 1.00 35.51 220 ALA A O 1
ATOM 1510 N N . GLU A 1 225 ? 15.138 1.747 -19.591 1.00 37.68 221 GLU A N 1
ATOM 1511 C CA . GLU A 1 225 ? 16.207 1.880 -20.576 1.00 48.70 221 GLU A CA 1
ATOM 1512 C C . GLU A 1 225 ? 16.109 3.205 -21.324 1.00 45.73 221 GLU A C 1
ATOM 1513 O O . GLU A 1 225 ? 17.132 3.824 -21.637 1.00 48.12 221 GLU A O 1
ATOM 1515 N N . GLU A 1 226 ? 14.887 3.657 -21.617 1.00 40.61 222 GLU A N 1
ATOM 1516 C CA . GLU A 1 226 ? 14.718 4.930 -22.310 1.00 43.78 222 GLU A CA 1
ATOM 1517 C C . GLU A 1 226 ? 15.040 6.105 -21.395 1.00 40.60 222 GLU A C 1
ATOM 1518 O O . GLU A 1 226 ? 15.638 7.095 -21.834 1.00 43.67 222 GLU A O 1
ATOM 1520 N N . ALA A 1 227 ? 14.650 6.017 -20.120 1.00 36.47 223 ALA A N 1
ATOM 1521 C CA . ALA A 1 227 ? 14.963 7.088 -19.181 1.00 44.67 223 ALA A CA 1
ATOM 1522 C C . ALA A 1 227 ? 16.461 7.181 -18.920 1.00 39.63 223 ALA A C 1
ATOM 1523 O O . ALA A 1 227 ? 16.987 8.281 -18.716 1.00 39.86 223 ALA A O 1
ATOM 1525 N N . GLU A 1 228 ? 17.161 6.044 -18.924 1.00 39.84 224 GLU A N 1
ATOM 1526 C CA . GLU A 1 228 ? 18.607 6.064 -18.740 1.00 39.57 224 GLU A CA 1
ATOM 1527 C C . GLU A 1 228 ? 19.311 6.697 -19.933 1.00 39.28 224 GLU A C 1
ATOM 1528 O O . GLU A 1 228 ? 20.333 7.371 -19.762 1.00 42.13 224 GLU A O 1
ATOM 1534 N N . LYS A 1 229 ? 18.781 6.496 -21.142 1.00 39.62 225 LYS A N 1
ATOM 1535 C CA . LYS A 1 229 ? 19.385 7.097 -22.327 1.00 39.33 225 LYS A CA 1
ATOM 1536 C C . LYS A 1 229 ? 19.199 8.610 -22.334 1.00 39.09 225 LYS A C 1
ATOM 1537 O O . LYS A 1 229 ? 20.086 9.348 -22.778 1.00 39.50 225 LYS A O 1
ATOM 1540 N N . LYS A 1 230 ? 18.052 9.090 -21.852 1.00 38.53 226 LYS A N 1
ATOM 1541 C CA . LYS A 1 230 ? 17.791 10.522 -21.783 1.00 38.85 226 LYS A CA 1
ATOM 1542 C C . LYS A 1 230 ? 18.426 11.183 -20.567 1.00 39.05 226 LYS A C 1
ATOM 1543 O O . LYS A 1 230 ? 18.405 12.415 -20.473 1.00 42.98 226 LYS A O 1
ATOM 1549 N N . GLY A 1 231 ? 18.981 10.406 -19.641 1.00 46.25 227 GLY A N 1
ATOM 1550 C CA . GLY A 1 231 ? 19.594 10.962 -18.453 1.00 37.03 227 GLY A CA 1
ATOM 1551 C C . GLY A 1 231 ? 18.649 11.245 -17.309 1.00 36.79 227 GLY A C 1
ATOM 1552 O O . GLY A 1 231 ? 19.057 11.893 -16.338 1.00 41.23 227 GLY A O 1
ATOM 1553 N N . ASP A 1 232 ? 17.402 10.785 -17.387 1.00 40.12 228 ASP A N 1
ATOM 1554 C CA . ASP A 1 232 ? 16.422 11.004 -16.325 1.00 39.29 228 ASP A CA 1
ATOM 1555 C C . ASP A 1 232 ? 16.499 9.836 -15.350 1.00 39.97 228 ASP A C 1
ATOM 1556 O O . ASP A 1 232 ? 15.876 8.792 -15.558 1.00 37.58 228 ASP A O 1
ATOM 1561 N N . LEU A 1 233 ? 17.266 10.016 -14.274 1.00 37.82 229 LEU A N 1
ATOM 1562 C CA . LEU A 1 233 ? 17.398 8.977 -13.262 1.00 30.80 229 LEU A CA 1
ATOM 1563 C C . LEU A 1 233 ? 16.184 8.893 -12.346 1.00 31.69 229 LEU A C 1
ATOM 1564 O O . LEU A 1 233 ? 15.983 7.858 -11.701 1.00 29.64 229 LEU A O 1
ATOM 1569 N N . ILE A 1 234 ? 15.371 9.949 -12.277 1.00 34.56 230 ILE A N 1
ATOM 1570 C CA . ILE A 1 234 ? 14.153 9.893 -11.476 1.00 38.31 230 ILE A CA 1
ATOM 1571 C C . ILE A 1 234 ? 13.148 8.937 -12.107 1.00 33.83 230 ILE A C 1
ATOM 1572 O O . ILE A 1 234 ? 12.557 8.092 -11.425 1.00 28.08 230 ILE A O 1
ATOM 1577 N N . ALA A 1 235 ? 12.945 9.053 -13.422 1.00 32.24 231 ALA A N 1
ATOM 1578 C CA . ALA A 1 235 ? 12.044 8.138 -14.115 1.00 32.31 231 ALA A CA 1
ATOM 1579 C C . ALA A 1 235 ? 12.596 6.719 -14.140 1.00 32.42 231 ALA A C 1
ATOM 1580 O O . ALA A 1 235 ? 11.825 5.754 -14.064 1.00 24.45 231 ALA A O 1
ATOM 1582 N N . ALA A 1 236 ? 13.919 6.571 -14.242 1.00 31.48 232 ALA A N 1
ATOM 1583 C CA . ALA A 1 236 ? 14.520 5.240 -14.246 1.00 34.04 232 ALA A CA 1
ATOM 1584 C C . ALA A 1 236 ? 14.314 4.537 -12.910 1.00 34.43 232 ALA A C 1
ATOM 1585 O O . ALA A 1 236 ? 14.018 3.336 -12.873 1.00 25.49 232 ALA A O 1
ATOM 1587 N N . ALA A 1 237 ? 14.467 5.266 -11.802 1.00 32.69 233 ALA A N 1
ATOM 1588 C CA . ALA A 1 237 ? 14.236 4.668 -10.492 1.00 33.98 233 ALA A CA 1
ATOM 1589 C C . ALA A 1 237 ? 12.764 4.330 -10.294 1.00 28.84 233 ALA A C 1
ATOM 1590 O O . ALA A 1 237 ? 12.433 3.302 -9.690 1.00 35.07 233 ALA A O 1
ATOM 1592 N N . LEU A 1 238 ? 11.867 5.181 -10.796 1.00 31.34 234 LEU A N 1
ATOM 1593 C CA . LEU A 1 238 ? 10.441 4.883 -10.710 1.00 33.06 234 LEU A CA 1
ATOM 1594 C C . LEU A 1 238 ? 10.086 3.653 -11.536 1.00 28.73 234 LEU A C 1
ATOM 1595 O O . LEU A 1 238 ? 9.211 2.870 -11.149 1.00 29.73 234 LEU A O 1
ATOM 1600 N N . ALA A 1 239 ? 10.754 3.469 -12.678 1.00 30.77 235 ALA A N 1
ATOM 1601 C CA . ALA A 1 239 ? 10.504 2.288 -13.498 1.00 36.23 235 ALA A CA 1
ATOM 1602 C C . ALA A 1 239 ? 10.976 1.019 -12.798 1.00 28.85 235 ALA A C 1
ATOM 1603 O O . ALA A 1 239 ? 10.350 -0.039 -12.931 1.00 29.26 235 ALA A O 1
ATOM 1605 N N . LEU A 1 240 ? 12.078 1.104 -12.047 1.00 31.95 236 LEU A N 1
ATOM 1606 C CA . LEU A 1 240 ? 12.529 -0.047 -11.273 1.00 30.64 236 LEU A CA 1
ATOM 1607 C C . LEU A 1 240 ? 11.577 -0.355 -10.125 1.00 26.63 236 LEU A C 1
ATOM 1608 O O . LEU A 1 240 ? 11.427 -1.521 -9.742 1.00 29.97 236 LEU A O 1
ATOM 1613 N N . ILE A 1 241 ? 10.932 0.671 -9.564 1.00 25.09 237 ILE A N 1
ATOM 1614 C CA . ILE A 1 241 ? 9.919 0.446 -8.537 1.00 27.30 237 ILE A CA 1
ATOM 1615 C C . ILE A 1 241 ? 8.743 -0.329 -9.118 1.00 30.20 237 ILE A C 1
ATOM 1616 O O . ILE A 1 241 ? 8.219 -1.258 -8.490 1.00 30.64 237 ILE A O 1
ATOM 1621 N N . ALA A 1 242 ? 8.315 0.034 -10.331 1.00 25.82 238 ALA A N 1
ATOM 1622 C CA . ALA A 1 242 ? 7.239 -0.699 -10.989 1.00 28.04 238 ALA A CA 1
ATOM 1623 C C . ALA A 1 242 ? 7.649 -2.131 -11.302 1.00 29.35 238 ALA A C 1
ATOM 1624 O O . ALA A 1 242 ? 6.806 -3.035 -11.283 1.00 28.42 238 ALA A O 1
ATOM 1626 N N . GLN A 1 243 ? 8.933 -2.358 -11.591 1.00 23.14 239 GLN A N 1
ATOM 1627 C CA . GLN A 1 243 ? 9.406 -3.717 -11.831 1.00 29.20 239 GLN A CA 1
ATOM 1628 C C . GLN A 1 243 ? 9.281 -4.573 -10.576 1.00 33.00 239 GLN A C 1
ATOM 1629 O O . GLN A 1 243 ? 8.830 -5.722 -10.641 1.00 31.21 239 GLN A O 1
ATOM 1635 N N . ALA A 1 244 ? 9.674 -4.027 -9.422 1.00 28.45 240 ALA A N 1
ATOM 1636 C CA . ALA A 1 244 ? 9.599 -4.788 -8.180 1.00 34.82 240 ALA A CA 1
ATOM 1637 C C . ALA A 1 244 ? 8.154 -5.046 -7.770 1.00 29.72 240 ALA A C 1
ATOM 1638 O O . ALA A 1 244 ? 7.820 -6.147 -7.317 1.00 31.96 240 ALA A O 1
ATOM 1640 N N . LEU A 1 245 ? 7.283 -4.045 -7.920 1.00 26.07 241 LEU A N 1
ATOM 1641 C CA . LEU A 1 245 ? 5.878 -4.233 -7.570 1.00 27.94 241 LEU A CA 1
ATOM 1642 C C . LEU A 1 245 ? 5.198 -5.239 -8.490 1.00 33.41 241 LEU A C 1
ATOM 1643 O O . LEU A 1 245 ? 4.307 -5.974 -8.049 1.00 31.09 241 LEU A O 1
ATOM 1648 N N . ALA A 1 246 ? 5.599 -5.288 -9.762 1.00 31.23 242 ALA A N 1
ATOM 1649 C CA . ALA A 1 246 ? 5.044 -6.284 -10.672 1.00 31.73 242 ALA A CA 1
ATOM 1650 C C . ALA A 1 246 ? 5.488 -7.690 -10.287 1.00 32.70 242 ALA A C 1
ATOM 1651 O O . ALA A 1 246 ? 4.715 -8.647 -10.410 1.00 28.74 242 ALA A O 1
ATOM 1653 N N . LEU A 1 247 ? 6.731 -7.833 -9.818 1.00 32.13 243 LEU A N 1
ATOM 1654 C CA . LEU A 1 247 ? 7.213 -9.139 -9.383 1.00 33.20 243 LEU A CA 1
ATOM 1655 C C . LEU A 1 247 ? 6.519 -9.599 -8.108 1.00 33.73 243 LEU A C 1
ATOM 1656 O O . LEU A 1 247 ? 6.388 -10.806 -7.876 1.00 29.68 243 LEU A O 1
ATOM 1661 N N . ILE A 1 248 ? 6.073 -8.658 -7.273 1.00 25.73 244 ILE A N 1
ATOM 1662 C CA . ILE A 1 248 ? 5.308 -9.023 -6.086 1.00 31.60 244 ILE A CA 1
ATOM 1663 C C . ILE A 1 248 ? 3.963 -9.618 -6.486 1.00 36.30 244 ILE A C 1
ATOM 1664 O O . ILE A 1 248 ? 3.489 -10.585 -5.877 1.00 33.98 244 ILE A O 1
ATOM 1669 N N . ALA A 1 249 ? 3.333 -9.059 -7.522 1.00 29.15 245 ALA A N 1
ATOM 1670 C CA . ALA A 1 249 ? 2.058 -9.593 -7.991 1.00 35.11 245 ALA A CA 1
ATOM 1671 C C . ALA A 1 249 ? 2.225 -10.987 -8.586 1.00 33.17 245 ALA A C 1
ATOM 1672 O O . ALA A 1 249 ? 1.361 -11.852 -8.404 1.00 35.61 245 ALA A O 1
ATOM 1674 N N . ILE A 1 250 ? 3.328 -11.221 -9.302 1.00 30.27 246 ILE A N 1
ATOM 1675 C CA . ILE A 1 250 ? 3.579 -12.544 -9.868 1.00 31.15 246 ILE A CA 1
ATOM 1676 C C . ILE A 1 250 ? 3.790 -13.567 -8.759 1.00 39.02 246 ILE A C 1
ATOM 1677 O O . ILE A 1 250 ? 3.315 -14.707 -8.848 1.00 41.77 246 ILE A O 1
ATOM 1682 N N . ALA A 1 251 ? 4.496 -13.178 -7.695 1.00 29.00 247 ALA A N 1
ATOM 1683 C CA . ALA A 1 251 ? 4.746 -14.101 -6.592 1.00 36.12 247 ALA A CA 1
ATOM 1684 C C . ALA A 1 251 ? 3.452 -14.484 -5.884 1.00 32.19 247 ALA A C 1
ATOM 1685 O O . ALA A 1 251 ? 3.242 -15.658 -5.559 1.00 31.99 247 ALA A O 1
ATOM 1687 N N . LEU A 1 252 ? 2.574 -13.508 -5.635 1.00 33.54 248 LEU A N 1
ATOM 1688 C CA . LEU A 1 252 ? 1.307 -13.802 -4.973 1.00 35.49 248 LEU A CA 1
ATOM 1689 C C . LEU A 1 252 ? 0.457 -14.754 -5.806 1.00 37.70 248 LEU A C 1
ATOM 1690 O O . LEU A 1 252 ? -0.222 -15.631 -5.261 1.00 39.58 248 LEU A O 1
ATOM 1695 N N . ALA A 1 253 ? 0.485 -14.598 -7.132 1.00 32.84 249 ALA A N 1
ATOM 1696 C CA . ALA A 1 253 ? -0.271 -15.501 -7.992 1.00 34.70 249 ALA A CA 1
ATOM 1697 C C . ALA A 1 253 ? 0.382 -16.876 -8.050 1.00 35.76 249 ALA A C 1
ATOM 1698 O O . ALA A 1 253 ? -0.310 -17.900 -8.040 1.00 36.48 249 ALA A O 1
ATOM 1700 N N . ALA A 1 254 ? 1.716 -16.918 -8.108 1.00 34.50 250 ALA A N 1
ATOM 1701 C CA . ALA A 1 254 ? 2.411 -18.200 -8.139 1.00 38.36 250 ALA A CA 1
ATOM 1702 C C . ALA A 1 254 ? 2.285 -18.936 -6.812 1.00 42.83 250 ALA A C 1
ATOM 1703 O O . ALA A 1 254 ? 2.365 -20.170 -6.779 1.00 39.08 250 ALA A O 1
ATOM 1705 N N . ILE A 1 255 ? 2.094 -18.202 -5.713 1.00 34.62 251 ILE A N 1
ATOM 1706 C CA . ILE A 1 255 ? 1.941 -18.836 -4.408 1.00 39.09 251 ILE A CA 1
ATOM 1707 C C . ILE A 1 255 ? 0.629 -19.609 -4.344 1.00 44.31 251 ILE A C 1
ATOM 1708 O O . ILE A 1 255 ? 0.594 -20.777 -3.938 1.00 40.77 251 ILE A O 1
ATOM 1713 N N . ALA A 1 256 ? -0.472 -18.970 -4.754 1.00 39.31 252 ALA A N 1
ATOM 1714 C CA . ALA A 1 256 ? -1.773 -19.628 -4.707 1.00 40.75 252 ALA A CA 1
ATOM 1715 C C . ALA A 1 256 ? -1.881 -20.746 -5.734 1.00 38.05 252 ALA A C 1
ATOM 1716 O O . ALA A 1 256 ? -2.547 -21.756 -5.481 1.00 46.33 252 ALA A O 1
ATOM 1718 N N . LEU A 1 257 ? -1.240 -20.589 -6.892 1.00 34.63 253 LEU A N 1
ATOM 1719 C CA . LEU A 1 257 ? -1.282 -21.609 -7.930 1.00 38.52 253 LEU A CA 1
ATOM 1720 C C . LEU A 1 257 ? -0.295 -22.744 -7.688 1.00 41.67 253 LEU A C 1
ATOM 1721 O O . LEU A 1 257 ? -0.365 -23.761 -8.385 1.00 41.47 253 LEU A O 1
ATOM 1726 N N . GLY A 1 258 ? 0.609 -22.599 -6.725 1.00 42.65 254 GLY A N 1
ATOM 1727 C CA . GLY A 1 258 ? 1.586 -23.638 -6.450 1.00 36.04 254 GLY A CA 1
ATOM 1728 C C . GLY A 1 258 ? 2.637 -23.795 -7.527 1.00 44.33 254 GLY A C 1
ATOM 1729 O O . GLY A 1 258 ? 3.046 -24.923 -7.828 1.00 51.11 254 GLY A O 1
ATOM 1730 N N . ASP A 1 259 ? 3.088 -22.689 -8.115 1.00 43.81 255 ASP A N 1
ATOM 1731 C CA . ASP A 1 259 ? 4.094 -22.709 -9.176 1.00 49.94 255 ASP A CA 1
ATOM 1732 C C . ASP A 1 259 ? 5.454 -22.449 -8.536 1.00 47.26 255 ASP A C 1
ATOM 1733 O O . ASP A 1 259 ? 5.880 -21.305 -8.375 1.00 44.90 255 ASP A O 1
ATOM 1738 N N . GLU A 1 260 ? 6.144 -23.532 -8.170 1.00 42.55 256 GLU A N 1
ATOM 1739 C CA . GLU A 1 260 ? 7.458 -23.398 -7.548 1.00 46.65 256 GLU A CA 1
ATOM 1740 C C . GLU A 1 260 ? 8.488 -22.864 -8.536 1.00 48.52 256 GLU A C 1
ATOM 1741 O O . GLU A 1 260 ? 9.376 -22.091 -8.157 1.00 49.31 256 GLU A O 1
ATOM 1747 N N . GLU A 1 261 ? 8.385 -23.263 -9.807 1.00 48.24 257 GLU A N 1
ATOM 1748 C CA . GLU A 1 261 ? 9.340 -22.799 -10.808 1.00 44.68 257 GLU A CA 1
ATOM 1749 C C . GLU A 1 261 ? 9.200 -21.302 -11.055 1.00 45.80 257 GLU A C 1
ATOM 1750 O O . GLU A 1 261 ? 10.200 -20.608 -11.276 1.00 41.42 257 GLU A O 1
ATOM 1752 N N . GLU A 1 262 ? 7.969 -20.786 -11.022 1.00 47.65 258 GLU A N 1
ATOM 1753 C CA . GLU A 1 262 ? 7.770 -19.351 -11.193 1.00 44.71 258 GLU A CA 1
ATOM 1754 C C . GLU A 1 262 ? 8.305 -18.566 -10.003 1.00 41.27 258 GLU A C 1
ATOM 1755 O O . GLU A 1 262 ? 8.816 -17.454 -10.175 1.00 36.25 258 GLU A O 1
ATOM 1761 N N . LEU A 1 263 ? 8.200 -19.125 -8.794 1.00 42.34 259 LEU A N 1
ATOM 1762 C CA . LEU A 1 263 ? 8.739 -18.448 -7.619 1.00 42.05 259 LEU A CA 1
ATOM 1763 C C . LEU A 1 263 ? 10.258 -18.358 -7.686 1.00 45.29 259 LEU A C 1
ATOM 1764 O O . LEU A 1 263 ? 10.845 -17.351 -7.272 1.00 36.54 259 LEU A O 1
ATOM 1769 N N . LYS A 1 264 ? 10.911 -19.402 -8.205 1.00 36.85 260 LYS A N 1
ATOM 1770 C CA . LYS A 1 264 ? 12.360 -19.365 -8.359 1.00 39.90 260 LYS A CA 1
ATOM 1771 C C . LYS A 1 264 ? 12.784 -18.341 -9.403 1.00 41.28 260 LYS A C 1
ATOM 1772 O O . LYS A 1 264 ? 13.857 -17.740 -9.281 1.00 41.67 260 LYS A O 1
ATOM 1776 N N . LYS A 1 265 ? 11.960 -18.130 -10.433 1.00 45.19 261 LYS A N 1
ATOM 1777 C CA . LYS A 1 265 ? 12.270 -17.108 -11.426 1.00 42.04 261 LYS A CA 1
ATOM 1778 C C . LYS A 1 265 ? 12.039 -15.707 -10.876 1.00 41.91 261 LYS A C 1
ATOM 1779 O O . LYS A 1 265 ? 12.705 -14.757 -11.303 1.00 40.21 261 LYS A O 1
ATOM 1782 N N . VAL A 1 266 ? 11.108 -15.559 -9.931 1.00 40.97 262 VAL A N 1
ATOM 1783 C CA . VAL A 1 266 ? 10.871 -14.258 -9.313 1.00 36.57 262 VAL A CA 1
ATOM 1784 C C . VAL A 1 266 ? 12.084 -13.828 -8.498 1.00 39.68 262 VAL A C 1
ATOM 1785 O O . VAL A 1 266 ? 12.487 -12.658 -8.528 1.00 36.12 262 VAL A O 1
ATOM 1789 N N . ILE A 1 267 ? 12.691 -14.764 -7.764 1.00 39.04 263 ILE A N 1
ATOM 1790 C CA . ILE A 1 267 ? 13.879 -14.446 -6.976 1.00 39.39 263 ILE A CA 1
ATOM 1791 C C . ILE A 1 267 ? 15.020 -14.009 -7.887 1.00 35.50 263 ILE A C 1
ATOM 1792 O O . ILE A 1 267 ? 15.735 -13.043 -7.593 1.00 39.88 263 ILE A O 1
ATOM 1797 N N . GLU A 1 268 ? 15.203 -14.707 -9.010 1.00 35.75 264 GLU A N 1
ATOM 1798 C CA . GLU A 1 268 ? 16.269 -14.349 -9.940 1.00 40.87 264 GLU A CA 1
ATOM 1799 C C . GLU A 1 268 ? 16.025 -12.978 -10.561 1.00 48.47 264 GLU A C 1
ATOM 1800 O O . GLU A 1 268 ? 16.956 -12.174 -10.688 1.00 42.22 264 GLU A O 1
ATOM 1802 N N . GLU A 1 269 ? 14.780 -12.692 -10.953 1.00 36.52 265 GLU A N 1
ATOM 1803 C CA . GLU A 1 269 ? 14.477 -11.400 -11.561 1.00 41.37 265 GLU A CA 1
ATOM 1804 C C . GLU A 1 269 ? 14.574 -10.270 -10.543 1.00 39.64 265 GLU A C 1
ATOM 1805 O O . GLU A 1 269 ? 15.107 -9.197 -10.850 1.00 36.59 265 GLU A O 1
ATOM 1811 N N . ALA A 1 270 ? 14.067 -10.490 -9.327 1.00 30.81 266 ALA A N 1
ATOM 1812 C CA . ALA A 1 270 ? 14.127 -9.449 -8.306 1.00 33.29 266 ALA A CA 1
ATOM 1813 C C . ALA A 1 270 ? 15.562 -9.145 -7.898 1.00 38.61 266 ALA A C 1
ATOM 1814 O O . ALA A 1 270 ? 15.868 -8.013 -7.507 1.00 37.84 266 ALA A O 1
ATOM 1816 N N . LYS A 1 271 ? 16.452 -10.137 -7.981 1.00 35.41 267 LYS A N 1
ATOM 1817 C CA . LYS A 1 271 ? 17.865 -9.883 -7.721 1.00 38.83 267 LYS A CA 1
ATOM 1818 C C . LYS A 1 271 ? 18.470 -8.982 -8.789 1.00 36.95 267 LYS A C 1
ATOM 1819 O O . LYS A 1 271 ? 19.392 -8.210 -8.498 1.00 41.08 267 LYS A O 1
ATOM 1825 N N . LYS A 1 272 ? 17.965 -9.062 -10.022 1.00 35.63 268 LYS A N 1
ATOM 1826 C CA . LYS A 1 272 ? 18.461 -8.195 -11.086 1.00 42.60 268 LYS A CA 1
ATOM 1827 C C . LYS A 1 272 ? 17.968 -6.766 -10.905 1.00 35.15 268 LYS A C 1
ATOM 1828 O O . LYS A 1 272 ? 18.698 -5.809 -11.190 1.00 36.84 268 LYS A O 1
ATOM 1831 N N . VAL A 1 273 ? 16.732 -6.600 -10.430 1.00 30.74 269 VAL A N 1
ATOM 1832 C CA . VAL A 1 273 ? 16.216 -5.265 -10.149 1.00 30.54 269 VAL A CA 1
ATOM 1833 C C . VAL A 1 273 ? 16.979 -4.635 -8.991 1.00 34.93 269 VAL A C 1
ATOM 1834 O O . VAL A 1 273 ? 17.281 -3.435 -9.005 1.00 34.17 269 VAL A O 1
ATOM 1838 N N . TYR A 1 274 ? 17.318 -5.437 -7.978 1.00 32.60 270 TYR A N 1
ATOM 1839 C CA . TYR A 1 274 ? 18.065 -4.926 -6.834 1.00 30.12 270 TYR A CA 1
ATOM 1840 C C . TYR A 1 274 ? 19.465 -4.477 -7.237 1.00 37.26 270 TYR A C 1
ATOM 1841 O O . TYR A 1 274 ? 19.938 -3.426 -6.788 1.00 35.52 270 TYR A O 1
ATOM 1850 N N . GLU A 1 275 ? 20.140 -5.254 -8.088 1.00 41.00 271 GLU A N 1
ATOM 1851 C CA . GLU A 1 275 ? 21.479 -4.874 -8.528 1.00 37.54 271 GLU A CA 1
ATOM 1852 C C . GLU A 1 275 ? 21.432 -3.668 -9.459 1.00 42.52 271 GLU A C 1
ATOM 1853 O O . GLU A 1 275 ? 22.323 -2.812 -9.420 1.00 42.22 271 GLU A O 1
ATOM 1859 N N . GLU A 1 276 ? 20.402 -3.586 -10.305 1.00 39.05 272 GLU A N 1
ATOM 1860 C CA . GLU A 1 276 ? 20.269 -2.439 -11.196 1.00 36.25 272 GLU A CA 1
ATOM 1861 C C . GLU A 1 276 ? 19.968 -1.166 -10.416 1.00 37.54 272 GLU A C 1
ATOM 1862 O O . GLU A 1 276 ? 20.450 -0.084 -10.771 1.00 36.51 272 GLU A O 1
ATOM 1868 N N . ALA A 1 277 ? 19.173 -1.273 -9.348 1.00 37.73 273 ALA A N 1
ATOM 1869 C CA . ALA A 1 277 ? 18.876 -0.103 -8.529 1.00 38.83 273 ALA A CA 1
ATOM 1870 C C . ALA A 1 277 ? 20.108 0.388 -7.780 1.00 34.82 273 ALA A C 1
ATOM 1871 O O . ALA A 1 277 ? 20.211 1.583 -7.479 1.00 38.32 273 ALA A O 1
ATOM 1873 N N . LYS A 1 278 ? 21.047 -0.509 -7.470 1.00 35.61 274 LYS A N 1
ATOM 1874 C CA . LYS A 1 278 ? 22.283 -0.083 -6.823 1.00 34.69 274 LYS A CA 1
ATOM 1875 C C . LYS A 1 278 ? 23.151 0.743 -7.764 1.00 35.09 274 LYS A C 1
ATOM 1876 O O . LYS A 1 278 ? 23.836 1.670 -7.318 1.00 39.25 274 LYS A O 1
ATOM 1882 N N . LYS A 1 279 ? 23.136 0.424 -9.060 1.00 31.61 275 LYS A N 1
ATOM 1883 C CA . LYS A 1 279 ? 23.898 1.213 -10.022 1.00 36.17 275 LYS A CA 1
ATOM 1884 C C . LYS A 1 279 ? 23.279 2.591 -10.214 1.00 38.25 275 LYS A C 1
ATOM 1885 O O . LYS A 1 279 ? 23.998 3.585 -10.371 1.00 39.37 275 LYS A O 1
ATOM 1887 N N . ILE A 1 280 ? 21.946 2.670 -10.205 1.00 34.01 276 ILE A N 1
ATOM 1888 C CA . ILE A 1 280 ? 21.274 3.960 -10.329 1.00 31.91 276 ILE A CA 1
ATOM 1889 C C . ILE A 1 280 ? 21.562 4.828 -9.111 1.00 40.45 276 ILE A C 1
ATOM 1890 O O . ILE A 1 280 ? 21.720 6.050 -9.225 1.00 41.24 276 ILE A O 1
ATOM 1895 N N . TYR A 1 281 ? 21.643 4.213 -7.929 1.00 39.07 277 TYR A N 1
ATOM 1896 C CA . TYR A 1 281 ? 21.954 4.970 -6.720 1.00 39.67 277 TYR A CA 1
ATOM 1897 C C . TYR A 1 281 ? 23.357 5.562 -6.786 1.00 36.36 277 TYR A C 1
ATOM 1898 O O . TYR A 1 281 ? 23.570 6.718 -6.402 1.00 39.67 277 TYR A O 1
ATOM 1907 N N . GLU A 1 282 ? 24.328 4.782 -7.266 1.00 34.44 278 GLU A N 1
ATOM 1908 C CA . GLU A 1 282 ? 25.695 5.284 -7.358 1.00 39.33 278 GLU A CA 1
ATOM 1909 C C . GLU A 1 282 ? 25.809 6.390 -8.401 1.00 41.44 278 GLU A C 1
ATOM 1910 O O . GLU A 1 282 ? 26.576 7.343 -8.223 1.00 46.63 278 GLU A O 1
ATOM 1912 N N . GLU A 1 283 ? 25.052 6.282 -9.496 1.00 35.27 279 GLU A N 1
ATOM 1913 C CA . GLU A 1 283 ? 25.094 7.317 -10.524 1.00 35.74 279 GLU A CA 1
ATOM 1914 C C . GLU A 1 283 ? 24.378 8.582 -10.067 1.00 44.80 279 GLU A C 1
ATOM 1915 O O . GLU A 1 283 ? 24.813 9.696 -10.382 1.00 43.55 279 GLU A O 1
ATOM 1918 N N . ALA A 1 284 ? 23.279 8.432 -9.322 1.00 37.71 280 ALA A N 1
ATOM 1919 C CA . ALA A 1 284 ? 22.545 9.602 -8.848 1.00 36.97 280 ALA A CA 1
ATOM 1920 C C . ALA A 1 284 ? 23.339 10.364 -7.795 1.00 44.25 280 ALA A C 1
ATOM 1921 O O . ALA A 1 284 ? 23.332 11.601 -7.780 1.00 44.66 280 ALA A O 1
ATOM 1923 N N . LYS A 1 285 ? 24.032 9.645 -6.908 1.00 44.78 281 LYS A N 1
ATOM 1924 C CA . LYS A 1 285 ? 24.841 10.308 -5.891 1.00 37.43 281 LYS A CA 1
ATOM 1925 C C . LYS A 1 285 ? 26.044 11.014 -6.503 1.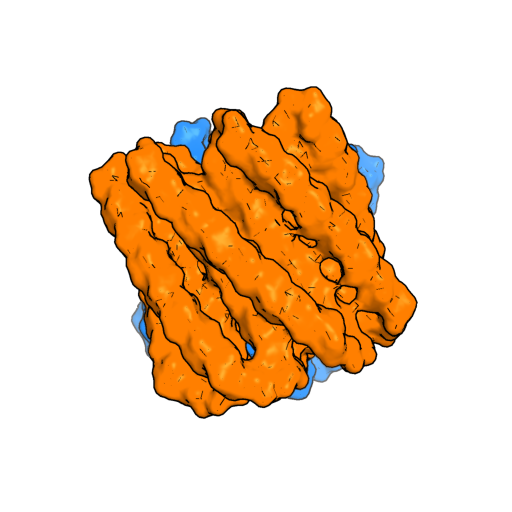00 43.38 281 LYS A C 1
ATOM 1926 O O . LYS A 1 285 ? 26.483 12.048 -5.987 1.00 52.49 281 LYS A O 1
ATOM 1932 N N . LYS A 1 286 ? 26.585 10.476 -7.599 1.00 41.97 282 LYS A N 1
ATOM 1933 C CA . LYS A 1 286 ? 27.737 11.101 -8.240 1.00 46.63 282 LYS A CA 1
ATOM 1934 C C . LYS A 1 286 ? 27.363 12.417 -8.911 1.00 43.49 282 LYS A C 1
ATOM 1935 O O . LYS A 1 286 ? 28.169 13.354 -8.925 1.00 52.24 282 LYS A O 1
ATOM 1938 N N . LYS A 1 287 ? 26.152 12.514 -9.457 1.00 53.17 283 LYS A N 1
ATOM 1939 C CA . LYS A 1 287 ? 25.705 13.736 -10.112 1.00 49.54 283 LYS A CA 1
ATOM 1940 C C . LYS A 1 287 ? 24.944 14.669 -9.179 1.00 48.70 283 LYS A C 1
ATOM 1941 O O . LYS A 1 287 ? 24.634 15.797 -9.577 1.00 49.27 283 LYS A O 1
ATOM 1945 N N . GLY A 1 288 ? 24.642 14.236 -7.959 1.00 51.70 284 GLY A N 1
ATOM 1946 C CA . GLY A 1 288 ? 23.997 15.089 -6.984 1.00 49.77 284 GLY A CA 1
ATOM 1947 C C . GLY A 1 288 ? 22.486 15.031 -6.955 1.00 47.20 284 GLY A C 1
ATOM 1948 O O . GLY A 1 288 ? 21.867 15.864 -6.283 1.00 50.26 284 GLY A O 1
ATOM 1949 N N . ASP A 1 289 ? 21.871 14.079 -7.656 1.00 44.46 285 ASP A N 1
ATOM 1950 C CA . ASP A 1 289 ? 20.414 13.944 -7.675 1.00 38.48 285 ASP A CA 1
ATOM 1951 C C . ASP A 1 289 ? 20.000 13.119 -6.463 1.00 36.10 285 ASP A C 1
ATOM 1952 O O . ASP A 1 289 ? 19.933 11.890 -6.510 1.00 33.73 285 ASP A O 1
ATOM 1957 N N . LEU A 1 290 ? 19.713 13.811 -5.358 1.00 35.21 286 LEU A N 1
ATOM 1958 C CA . LEU A 1 290 ? 19.357 13.118 -4.124 1.00 33.96 286 LEU A CA 1
ATOM 1959 C C . LEU A 1 290 ? 17.940 12.561 -4.176 1.00 31.30 286 LEU A C 1
ATOM 1960 O O . LEU A 1 290 ? 17.646 11.562 -3.510 1.00 30.59 286 LEU A O 1
ATOM 1965 N N . ILE A 1 291 ? 17.054 13.185 -4.955 1.00 33.79 287 ILE A N 1
ATOM 1966 C CA . ILE A 1 291 ? 15.695 12.669 -5.093 1.00 30.05 287 ILE A CA 1
ATOM 1967 C C . ILE A 1 291 ? 15.709 11.337 -5.832 1.00 26.24 287 ILE A C 1
ATOM 1968 O O . ILE A 1 291 ? 15.054 10.372 -5.420 1.00 33.09 287 ILE A O 1
ATOM 1973 N N . ALA A 1 292 ? 16.461 11.263 -6.933 1.00 28.87 288 ALA A N 1
ATOM 1974 C CA . ALA A 1 292 ? 16.575 10.006 -7.665 1.00 33.40 288 ALA A CA 1
ATOM 1975 C C . ALA A 1 292 ? 17.310 8.948 -6.852 1.00 32.21 288 ALA A C 1
ATOM 1976 O O . ALA A 1 292 ? 17.009 7.755 -6.973 1.00 24.56 288 ALA A O 1
ATOM 1978 N N . ALA A 1 293 ? 18.273 9.363 -6.025 1.00 32.26 289 ALA A N 1
ATOM 1979 C CA . ALA A 1 293 ? 19.000 8.404 -5.199 1.00 30.80 289 ALA A CA 1
ATOM 1980 C C . ALA A 1 293 ? 18.085 7.766 -4.162 1.00 30.50 289 ALA A C 1
ATOM 1981 O O . ALA A 1 293 ? 18.187 6.563 -3.893 1.00 26.98 289 ALA A O 1
ATOM 1983 N N . ALA A 1 294 ? 17.184 8.554 -3.572 1.00 26.14 290 ALA A N 1
ATOM 1984 C CA . ALA A 1 294 ? 16.259 8.006 -2.585 1.00 32.34 290 ALA A CA 1
ATOM 1985 C C . ALA A 1 294 ? 15.259 7.057 -3.232 1.00 32.18 290 ALA A C 1
ATOM 1986 O O . ALA A 1 294 ? 14.893 6.034 -2.640 1.00 28.42 290 ALA A O 1
ATOM 1988 N N . LEU A 1 295 ? 14.807 7.377 -4.446 1.00 32.40 291 LEU A N 1
ATOM 1989 C CA . LEU A 1 295 ? 13.897 6.481 -5.151 1.00 28.16 291 LEU A CA 1
ATOM 1990 C C . LEU A 1 295 ? 14.580 5.172 -5.524 1.00 32.44 291 LEU A C 1
ATOM 1991 O O . LEU A 1 295 ? 13.915 4.134 -5.625 1.00 29.33 291 LEU A O 1
ATOM 1996 N N . ALA A 1 296 ? 15.900 5.197 -5.728 1.00 28.11 292 ALA A N 1
ATOM 1997 C CA . ALA A 1 296 ? 16.626 3.964 -6.011 1.00 27.09 292 ALA A CA 1
ATOM 1998 C C . ALA A 1 296 ? 16.664 3.053 -4.790 1.00 31.09 292 ALA A C 1
ATOM 1999 O O . ALA A 1 296 ? 16.567 1.827 -4.921 1.00 29.29 292 ALA A O 1
ATOM 2001 N N . LEU A 1 297 ? 16.806 3.631 -3.594 1.00 28.03 293 LEU A N 1
ATOM 2002 C CA . LEU A 1 297 ? 16.751 2.827 -2.378 1.00 28.85 293 LEU A CA 1
ATOM 2003 C C . LEU A 1 297 ? 15.349 2.286 -2.134 1.00 30.15 293 LEU A C 1
ATOM 2004 O O . LEU A 1 297 ? 15.195 1.195 -1.572 1.00 30.09 293 LEU A O 1
ATOM 2009 N N . ILE A 1 298 ? 14.320 3.030 -2.544 1.00 25.21 294 ILE A N 1
ATOM 2010 C CA . ILE A 1 298 ? 12.951 2.535 -2.438 1.00 27.73 294 ILE A CA 1
ATOM 2011 C C . ILE A 1 298 ? 12.764 1.311 -3.325 1.00 32.41 294 ILE A C 1
ATOM 2012 O O . ILE A 1 298 ? 12.130 0.326 -2.926 1.00 32.25 294 ILE A O 1
ATOM 2017 N N . ALA A 1 299 ? 13.322 1.349 -4.538 1.00 28.66 295 ALA A N 1
ATOM 2018 C CA . ALA A 1 299 ? 13.245 0.192 -5.423 1.00 28.59 295 ALA A CA 1
ATOM 2019 C C . ALA A 1 299 ? 14.009 -0.998 -4.859 1.00 29.43 295 ALA A C 1
ATOM 2020 O O . ALA A 1 299 ? 13.613 -2.148 -5.080 1.00 31.84 295 ALA A O 1
ATOM 2022 N N . GLN A 1 300 ? 15.101 -0.744 -4.132 1.00 27.10 296 GLN A N 1
ATOM 2023 C CA . GLN A 1 300 ? 15.854 -1.835 -3.522 1.00 28.91 296 GLN A CA 1
ATOM 2024 C C . GLN A 1 300 ? 15.046 -2.523 -2.430 1.00 33.59 296 GLN A C 1
ATOM 2025 O O . GLN A 1 300 ? 15.045 -3.756 -2.334 1.00 32.80 296 GLN A O 1
ATOM 2031 N N . ALA A 1 301 ? 14.348 -1.744 -1.599 1.00 28.46 297 ALA A N 1
ATOM 2032 C CA . ALA A 1 301 ? 13.556 -2.330 -0.523 1.00 33.44 297 ALA A CA 1
ATOM 2033 C C . ALA A 1 301 ? 12.396 -3.151 -1.072 1.00 30.31 297 ALA A C 1
ATOM 2034 O O . ALA A 1 301 ? 12.105 -4.241 -0.564 1.00 25.65 297 ALA A O 1
ATOM 2036 N N . LEU A 1 302 ? 11.723 -2.649 -2.109 1.00 30.67 298 LEU A N 1
ATOM 2037 C CA . LEU A 1 302 ? 10.611 -3.391 -2.694 1.00 26.96 298 LEU A CA 1
ATOM 2038 C C . LEU A 1 302 ? 11.093 -4.665 -3.376 1.00 30.78 298 LEU A C 1
ATOM 2039 O O . LEU A 1 302 ? 10.403 -5.691 -3.345 1.00 31.05 298 LEU A O 1
ATOM 2044 N N . ALA A 1 303 ? 12.275 -4.621 -3.995 1.00 27.42 299 ALA A N 1
ATOM 2045 C CA . ALA A 1 303 ? 12.828 -5.821 -4.614 1.00 28.82 299 ALA A CA 1
ATOM 2046 C C . ALA A 1 303 ? 13.132 -6.889 -3.571 1.00 34.11 299 ALA A C 1
ATOM 2047 O O . ALA A 1 303 ? 12.978 -8.088 -3.834 1.00 31.51 299 ALA A O 1
ATOM 2049 N N . LEU A 1 304 ? 13.564 -6.474 -2.377 1.00 33.13 300 LEU A N 1
ATOM 2050 C CA . LEU A 1 304 ? 13.813 -7.439 -1.312 1.00 34.13 300 LEU A CA 1
ATOM 2051 C C . LEU A 1 304 ? 12.513 -7.989 -0.741 1.00 33.50 300 LEU A C 1
ATOM 2052 O O . LEU A 1 304 ? 12.484 -9.125 -0.252 1.00 32.01 300 LEU A O 1
ATOM 2057 N N . ILE A 1 305 ? 11.434 -7.206 -0.794 1.00 31.09 301 ILE A N 1
ATOM 2058 C CA . ILE A 1 305 ? 10.136 -7.701 -0.350 1.00 36.11 301 ILE A CA 1
ATOM 2059 C C . ILE A 1 305 ? 9.652 -8.815 -1.269 1.00 33.06 301 ILE A C 1
ATOM 2060 O O . ILE A 1 305 ? 9.082 -9.814 -0.813 1.00 30.08 301 ILE A O 1
ATOM 2065 N N . ALA A 1 306 ? 9.877 -8.668 -2.578 1.00 29.75 302 ALA A N 1
ATOM 2066 C CA . ALA A 1 306 ? 9.518 -9.730 -3.512 1.00 34.45 302 ALA A CA 1
ATOM 2067 C C . ALA A 1 306 ? 10.358 -10.978 -3.277 1.00 34.58 302 ALA A C 1
ATOM 2068 O O . ALA A 1 306 ? 9.855 -12.103 -3.385 1.00 36.22 302 ALA A O 1
ATOM 2070 N N . ILE A 1 307 ? 11.641 -10.799 -2.954 1.00 35.16 303 ILE A N 1
ATOM 2071 C CA . ILE A 1 307 ? 12.503 -11.939 -2.656 1.00 31.46 303 ILE A CA 1
ATOM 2072 C C . ILE A 1 307 ? 12.043 -12.636 -1.381 1.00 35.15 303 ILE A C 1
ATOM 2073 O O . ILE A 1 307 ? 12.018 -13.871 -1.306 1.00 32.61 303 ILE A O 1
ATOM 2078 N N . ALA A 1 308 ? 11.664 -11.859 -0.364 1.00 32.36 304 ALA A N 1
ATOM 2079 C CA . ALA A 1 308 ? 11.234 -12.448 0.900 1.00 39.25 304 ALA A CA 1
ATOM 2080 C C . ALA A 1 308 ? 9.952 -13.253 0.733 1.00 39.27 304 ALA A C 1
ATOM 2081 O O . ALA A 1 308 ? 9.825 -14.351 1.288 1.00 33.49 304 ALA A O 1
ATOM 2083 N N . LEU A 1 309 ? 8.991 -12.729 -0.032 1.00 29.45 305 LEU A N 1
ATOM 2084 C CA . LEU A 1 309 ? 7.727 -13.435 -0.220 1.00 29.66 305 LEU A CA 1
ATOM 2085 C C . LEU A 1 309 ? 7.934 -14.768 -0.930 1.00 37.13 305 LEU A C 1
ATOM 2086 O O . LEU A 1 309 ? 7.331 -15.780 -0.555 1.00 35.99 305 LEU A O 1
ATOM 2091 N N . ALA A 1 310 ? 8.787 -14.789 -1.956 1.00 39.25 306 ALA A N 1
ATOM 2092 C CA . ALA A 1 310 ? 9.011 -16.024 -2.701 1.00 39.09 306 ALA A CA 1
ATOM 2093 C C . ALA A 1 310 ? 9.812 -17.029 -1.883 1.00 38.09 306 ALA A C 1
ATOM 2094 O O . ALA A 1 310 ? 9.542 -18.235 -1.935 1.00 39.73 306 ALA A O 1
ATOM 2096 N N . ALA A 1 311 ? 10.801 -16.555 -1.120 1.00 37.26 307 ALA A N 1
ATOM 2097 C CA . ALA A 1 311 ? 11.616 -17.467 -0.325 1.00 37.21 307 ALA A CA 1
ATOM 2098 C C . ALA A 1 311 ? 10.820 -18.079 0.820 1.00 35.95 307 ALA A C 1
ATOM 2099 O O . ALA A 1 311 ? 11.066 -19.231 1.197 1.00 38.91 307 ALA A O 1
ATOM 2101 N N . ILE A 1 312 ? 9.868 -17.332 1.381 1.00 36.41 308 ILE A N 1
ATOM 2102 C CA . ILE A 1 312 ? 9.037 -17.866 2.457 1.00 37.44 308 ILE A CA 1
ATOM 2103 C C . ILE A 1 312 ? 8.158 -18.994 1.933 1.00 30.93 308 ILE A C 1
ATOM 2104 O O . ILE A 1 312 ? 8.045 -20.058 2.554 1.00 38.78 308 ILE A O 1
ATOM 2109 N N . ALA A 1 313 ? 7.527 -18.781 0.776 1.00 39.37 309 ALA A N 1
ATOM 2110 C CA . ALA A 1 313 ? 6.668 -19.810 0.200 1.00 43.26 309 ALA A CA 1
ATOM 2111 C C . ALA A 1 313 ? 7.467 -21.027 -0.248 1.00 37.32 309 ALA A C 1
ATOM 2112 O O . ALA A 1 313 ? 6.960 -22.152 -0.192 1.00 42.43 309 ALA A O 1
ATOM 2114 N N . LEU A 1 314 ? 8.702 -20.824 -0.706 1.00 37.79 310 LEU A N 1
ATOM 2115 C CA . LEU A 1 314 ? 9.559 -21.935 -1.096 1.00 33.80 310 LEU A CA 1
ATOM 2116 C C . LEU A 1 314 ? 10.245 -22.596 0.091 1.00 38.41 310 LEU A C 1
ATOM 2117 O O . LEU A 1 314 ? 10.762 -23.709 -0.055 1.00 41.04 310 LEU A O 1
ATOM 2122 N N . GLY A 1 315 ? 10.256 -21.951 1.254 1.00 40.66 311 GLY A N 1
ATOM 2123 C CA . GLY A 1 315 ? 11.004 -22.471 2.382 1.00 40.38 311 GLY A CA 1
ATOM 2124 C C . GLY A 1 315 ? 12.501 -22.320 2.244 1.00 48.66 311 GLY A C 1
ATOM 2125 O O . GLY A 1 315 ? 13.254 -23.121 2.807 1.00 50.54 311 GLY A O 1
ATOM 2126 N N . ASP A 1 316 ? 12.956 -21.307 1.508 1.00 43.47 312 ASP A N 1
ATOM 2127 C CA . ASP A 1 316 ? 14.379 -21.097 1.248 1.00 54.32 312 ASP A CA 1
ATOM 2128 C C . ASP A 1 316 ? 14.950 -20.222 2.356 1.00 45.32 312 ASP A C 1
ATOM 2129 O O . ASP A 1 316 ? 14.867 -18.992 2.299 1.00 47.27 312 ASP A O 1
ATOM 2134 N N . GLU A 1 317 ? 15.535 -20.859 3.374 1.00 43.43 313 GLU A N 1
ATOM 2135 C CA . GLU A 1 317 ? 16.073 -20.105 4.501 1.00 52.78 313 GLU A CA 1
ATOM 2136 C C . GLU A 1 317 ? 17.359 -19.378 4.130 1.00 48.72 313 GLU A C 1
ATOM 2137 O O . GLU A 1 317 ? 17.649 -18.313 4.687 1.00 48.80 313 GLU A O 1
ATOM 2139 N N . GLU A 1 318 ? 18.142 -19.937 3.205 1.00 51.19 314 GLU A N 1
ATOM 2140 C CA . GLU A 1 318 ? 19.385 -19.288 2.798 1.00 42.15 314 GLU A CA 1
ATOM 2141 C C . GLU A 1 318 ? 19.108 -17.975 2.079 1.00 47.63 314 GLU A C 1
ATOM 2142 O O . GLU A 1 318 ? 19.770 -16.964 2.341 1.00 49.54 314 GLU A O 1
ATOM 2144 N N . THR A 1 319 ? 18.132 -17.970 1.169 1.00 50.07 315 THR A N 1
ATOM 2145 C CA . THR A 1 319 ? 17.770 -16.741 0.473 1.00 43.95 315 THR A CA 1
ATOM 2146 C C . THR A 1 319 ? 17.057 -15.772 1.410 1.00 40.99 315 THR A C 1
ATOM 2147 O O . THR A 1 319 ? 17.245 -14.553 1.316 1.00 39.15 315 THR A O 1
ATOM 2151 N N . LEU A 1 320 ? 16.254 -16.299 2.338 1.00 40.58 316 LEU A N 1
ATOM 2152 C CA . LEU A 1 320 ? 15.582 -15.445 3.312 1.00 40.68 316 LEU A CA 1
ATOM 2153 C C . LEU A 1 320 ? 16.588 -14.714 4.194 1.00 43.99 316 LEU A C 1
ATOM 2154 O O . LEU A 1 320 ? 16.421 -13.524 4.485 1.00 42.18 316 LEU A O 1
ATOM 2159 N N . GLU A 1 321 ? 17.638 -15.414 4.632 1.00 50.64 317 GLU A N 1
ATOM 2160 C CA . GLU A 1 321 ? 18.670 -14.775 5.442 1.00 51.92 317 GLU A CA 1
ATOM 2161 C C . GLU A 1 321 ? 19.436 -13.728 4.642 1.00 49.11 317 GLU A C 1
ATOM 2162 O O . GLU A 1 321 ? 19.835 -12.692 5.188 1.00 47.39 317 GLU A O 1
ATOM 2164 N N . GLU A 1 322 ? 19.652 -13.978 3.348 1.00 42.21 318 GLU A N 1
ATOM 2165 C CA . GLU A 1 322 ? 20.347 -13.003 2.515 1.00 49.23 318 GLU A CA 1
ATOM 2166 C C . GLU A 1 322 ? 19.530 -11.726 2.357 1.00 52.14 318 GLU A C 1
ATOM 2167 O O . GLU A 1 322 ? 20.074 -10.619 2.449 1.00 49.63 318 GLU A O 1
ATOM 2173 N N . ALA A 1 323 ? 18.223 -11.858 2.115 1.00 38.29 319 ALA A N 1
ATOM 2174 C CA . ALA A 1 323 ? 17.378 -10.679 1.957 1.00 38.76 319 ALA A CA 1
ATOM 2175 C C . ALA A 1 323 ? 17.294 -9.869 3.245 1.00 40.85 319 ALA A C 1
ATOM 2176 O O . ALA A 1 323 ? 17.200 -8.637 3.197 1.00 41.77 319 ALA A O 1
ATOM 2178 N N . ARG A 1 324 ? 17.325 -10.537 4.400 1.00 38.35 320 ARG A N 1
ATOM 2179 C CA . ARG A 1 324 ? 17.301 -9.818 5.671 1.00 43.88 320 ARG A CA 1
ATOM 2180 C C . ARG A 1 324 ? 18.579 -9.015 5.878 1.00 46.29 320 ARG A C 1
ATOM 2181 O O . ARG A 1 324 ? 18.536 -7.894 6.398 1.00 41.53 320 ARG A O 1
ATOM 2185 N N . LYS A 1 325 ? 19.726 -9.571 5.481 1.00 39.37 321 LYS A N 1
ATOM 2186 C CA . LYS A 1 325 ? 20.985 -8.847 5.621 1.00 41.19 321 LYS A CA 1
ATOM 2187 C C . LYS A 1 325 ? 21.033 -7.639 4.693 1.00 42.87 321 LYS A C 1
ATOM 2188 O O . LYS A 1 325 ? 21.486 -6.559 5.092 1.00 42.41 321 LYS A O 1
ATOM 2192 N N . GLU A 1 326 ? 20.560 -7.798 3.455 1.00 39.26 322 GLU A N 1
ATOM 2193 C CA . GLU A 1 326 ? 20.548 -6.680 2.517 1.00 43.00 322 GLU A CA 1
ATOM 2194 C C . GLU A 1 326 ? 19.533 -5.617 2.921 1.00 42.09 322 GLU A C 1
ATOM 2195 O O . GLU A 1 326 ? 19.733 -4.432 2.632 1.00 35.39 322 GLU A O 1
ATOM 2201 N N . ALA A 1 327 ? 18.443 -6.018 3.581 1.00 43.04 323 ALA A N 1
ATOM 2202 C CA . ALA A 1 327 ? 17.457 -5.043 4.035 1.00 36.94 323 ALA A CA 1
ATOM 2203 C C . ALA A 1 327 ? 18.045 -4.120 5.094 1.00 38.33 323 ALA A C 1
ATOM 2204 O O . ALA A 1 327 ? 17.748 -2.919 5.114 1.00 36.16 323 ALA A O 1
ATOM 2206 N N . GLU A 1 328 ? 18.883 -4.661 5.982 1.00 36.68 324 GLU A N 1
ATOM 2207 C CA . GLU A 1 328 ? 19.549 -3.820 6.969 1.00 39.55 324 GLU A CA 1
ATOM 2208 C C . GLU A 1 328 ? 20.571 -2.898 6.317 1.00 34.03 324 GLU A C 1
ATOM 2209 O O . GLU A 1 328 ? 20.798 -1.785 6.804 1.00 41.25 324 GLU A O 1
ATOM 2215 N N . GLU A 1 329 ? 21.197 -3.342 5.224 1.00 33.41 325 GLU A N 1
ATOM 2216 C CA . GLU A 1 329 ? 22.135 -2.482 4.509 1.00 41.98 325 GLU A CA 1
ATOM 2217 C C . GLU A 1 329 ? 21.414 -1.317 3.843 1.00 33.19 325 GLU A C 1
ATOM 2218 O O . GLU A 1 329 ? 21.933 -0.195 3.810 1.00 33.13 325 GLU A O 1
ATOM 2224 N N . VAL A 1 330 ? 20.218 -1.565 3.307 1.00 35.48 326 VAL A N 1
ATOM 2225 C CA . VAL A 1 330 ? 19.435 -0.491 2.706 1.00 30.67 326 VAL A CA 1
ATOM 2226 C C . VAL A 1 330 ? 18.987 0.501 3.772 1.00 28.82 326 VAL A C 1
ATOM 2227 O O . VAL A 1 330 ? 18.998 1.719 3.553 1.00 34.87 326 VAL A O 1
ATOM 2231 N N . LYS A 1 331 ? 18.603 -0.002 4.948 1.00 35.49 327 LYS A N 1
ATOM 2232 C CA . LYS A 1 331 ? 18.158 0.878 6.025 1.00 39.80 327 LYS A CA 1
ATOM 2233 C C . LYS A 1 331 ? 19.282 1.794 6.492 1.00 39.81 327 LYS A C 1
ATOM 2234 O O . LYS A 1 331 ? 19.053 2.975 6.778 1.00 45.11 327 LYS A O 1
ATOM 2240 N N . LYS A 1 332 ? 20.506 1.267 6.577 1.00 31.95 328 LYS A N 1
ATOM 2241 C CA . LYS A 1 332 ? 21.634 2.090 7.004 1.00 41.29 328 LYS A CA 1
ATOM 2242 C C . LYS A 1 332 ? 21.996 3.125 5.945 1.00 44.64 328 LYS A C 1
ATOM 2243 O O . LYS A 1 332 ? 22.325 4.271 6.277 1.00 39.19 328 LYS A O 1
ATOM 2246 N N . GLU A 1 333 ? 21.943 2.742 4.667 1.00 40.40 329 GLU A N 1
ATOM 2247 C CA . GLU A 1 333 ? 22.270 3.683 3.601 1.00 37.69 329 GLU A CA 1
ATOM 2248 C C . GLU A 1 333 ? 21.231 4.794 3.507 1.00 39.44 329 GLU A C 1
ATOM 2249 O O . GLU A 1 333 ? 21.572 5.947 3.216 1.00 31.57 329 GLU A O 1
ATOM 2255 N N . ALA A 1 334 ? 19.960 4.469 3.755 1.00 30.96 330 ALA A N 1
ATOM 2256 C CA . ALA A 1 334 ? 18.921 5.491 3.715 1.00 34.15 330 ALA A CA 1
ATOM 2257 C C . ALA A 1 334 ? 19.042 6.456 4.886 1.00 38.66 330 ALA A C 1
ATOM 2258 O O . ALA A 1 334 ? 18.691 7.635 4.756 1.00 31.39 330 ALA A O 1
ATOM 2260 N N . GLU A 1 335 ? 19.532 5.979 6.033 1.00 39.47 331 GLU A N 1
ATOM 2261 C CA . GLU A 1 335 ? 19.750 6.869 7.168 1.00 38.16 331 GLU A CA 1
ATOM 2262 C C . GLU A 1 335 ? 20.876 7.854 6.882 1.00 43.54 331 GLU A C 1
ATOM 2263 O O . GLU A 1 335 ? 20.824 9.011 7.316 1.00 44.97 331 GLU A O 1
ATOM 2269 N N . GLU A 1 336 ? 21.906 7.411 6.157 1.00 40.21 332 GLU A N 1
ATOM 2270 C CA . GLU A 1 336 ? 22.985 8.318 5.780 1.00 44.13 332 GLU A CA 1
ATOM 2271 C C . GLU A 1 336 ? 22.517 9.322 4.734 1.00 35.48 332 GLU A C 1
ATOM 2272 O O . GLU A 1 336 ? 22.915 10.492 4.767 1.00 47.32 332 GLU A O 1
ATOM 2275 N N . LEU A 1 337 ? 21.669 8.884 3.800 1.00 41.87 333 LEU A N 1
ATOM 2276 C CA . LEU A 1 337 ? 21.157 9.796 2.782 1.00 41.97 333 LEU A CA 1
ATOM 2277 C C . LEU A 1 337 ? 20.235 10.842 3.396 1.00 38.61 333 LEU A C 1
ATOM 2278 O O . LEU A 1 337 ? 20.249 12.008 2.985 1.00 38.97 333 LEU A O 1
ATOM 2283 N N . ALA A 1 338 ? 19.430 10.445 4.385 1.00 35.33 334 ALA A N 1
ATOM 2284 C CA . ALA A 1 338 ? 18.553 11.402 5.051 1.00 43.90 334 ALA A CA 1
ATOM 2285 C C . ALA A 1 338 ? 19.359 12.481 5.762 1.00 45.76 334 ALA A C 1
ATOM 2286 O O . ALA A 1 338 ? 18.965 13.653 5.778 1.00 47.09 334 ALA A O 1
ATOM 2288 N N . LYS A 1 339 ? 20.495 12.104 6.354 1.00 45.76 335 LYS A N 1
ATOM 2289 C CA . LYS A 1 339 ? 21.357 13.091 6.995 1.00 43.13 335 LYS A CA 1
ATOM 2290 C C . LYS A 1 339 ? 21.978 14.029 5.967 1.00 47.07 335 LYS A C 1
ATOM 2291 O O . LYS A 1 339 ? 22.093 15.236 6.209 1.00 49.03 335 LYS A O 1
ATOM 2294 N N . GLU A 1 340 ? 22.385 13.492 4.815 1.00 52.71 336 GLU A N 1
ATOM 2295 C CA . GLU A 1 340 ? 22.964 14.330 3.770 1.00 50.54 336 GLU A CA 1
ATOM 2296 C C . GLU A 1 340 ? 21.920 15.233 3.126 1.00 49.67 336 GLU A C 1
ATOM 2297 O O . GLU A 1 340 ? 22.238 16.362 2.734 1.00 48.18 336 GLU A O 1
ATOM 2303 N N . ALA A 1 341 ? 20.676 14.761 3.011 1.00 42.78 337 ALA A N 1
ATOM 2304 C CA . ALA A 1 341 ? 19.637 15.571 2.384 1.00 41.90 337 ALA A CA 1
ATOM 2305 C C . ALA A 1 341 ? 19.248 16.754 3.260 1.00 43.28 337 ALA A C 1
ATOM 2306 O O . ALA A 1 341 ? 19.112 17.880 2.767 1.00 38.65 337 ALA A O 1
ATOM 2308 N N . GLU A 1 342 ? 19.064 16.523 4.563 1.00 47.55 338 GLU A N 1
ATOM 2309 C CA . GLU A 1 342 ? 18.722 17.623 5.460 1.00 56.10 338 GLU A CA 1
ATOM 2310 C C . GLU A 1 342 ? 19.894 18.576 5.651 1.00 50.78 338 GLU A C 1
ATOM 2311 O O . GLU A 1 342 ? 19.687 19.754 5.964 1.00 60.42 338 GLU A O 1
ATOM 2317 N N . GLN A 1 343 ? 21.125 18.092 5.467 1.00 51.89 339 GLN A N 1
ATOM 2318 C CA . GLN A 1 343 ? 22.286 18.971 5.564 1.00 52.10 339 GLN A CA 1
ATOM 2319 C C . GLN A 1 343 ? 22.353 19.938 4.390 1.00 53.08 339 GLN A C 1
ATOM 2320 O O . GLN A 1 343 ? 22.946 21.016 4.509 1.00 54.83 339 GLN A O 1
ATOM 2323 N N . LYS A 1 344 ? 21.758 19.575 3.255 1.00 65.22 340 LYS A N 1
ATOM 2324 C CA . LYS A 1 344 ? 21.723 20.427 2.076 1.00 61.19 340 LYS A CA 1
ATOM 2325 C C . LYS A 1 344 ? 20.377 21.112 1.880 1.00 56.21 340 LYS A C 1
ATOM 2326 O O . LYS A 1 344 ? 20.212 21.858 0.910 1.00 65.31 340 LYS A O 1
ATOM 2328 N N . GLY A 1 345 ? 19.417 20.880 2.773 1.00 50.26 341 GLY A N 1
ATOM 2329 C CA . GLY A 1 345 ? 18.117 21.512 2.668 1.00 53.01 341 GLY A CA 1
ATOM 2330 C C . GLY A 1 345 ? 17.165 20.881 1.679 1.00 52.50 341 GLY A C 1
ATOM 2331 O O . GLY A 1 345 ? 16.212 21.539 1.252 1.00 50.59 341 GLY A O 1
ATOM 2332 N N . ASN A 1 346 ? 17.389 19.624 1.302 1.00 52.24 342 ASN A N 1
ATOM 2333 C CA . ASN A 1 346 ? 16.523 18.910 0.362 1.00 38.63 342 ASN A CA 1
ATOM 2334 C C . ASN A 1 346 ? 15.523 18.101 1.183 1.00 40.49 342 ASN A C 1
ATOM 2335 O O . ASN A 1 346 ? 15.736 16.924 1.476 1.00 32.10 342 ASN A O 1
ATOM 2340 N N . GLU A 1 347 ? 14.416 18.748 1.559 1.00 42.62 343 GLU A N 1
ATOM 2341 C CA . GLU A 1 347 ? 13.424 18.087 2.401 1.00 38.53 343 GLU A CA 1
ATOM 2342 C C . GLU A 1 347 ? 12.668 17.001 1.646 1.00 37.73 343 GLU A C 1
ATOM 2343 O O . GLU A 1 347 ? 12.167 16.055 2.265 1.00 39.90 343 GLU A O 1
ATOM 2349 N N . ILE A 1 348 ? 12.572 17.113 0.320 1.00 36.33 344 ILE A N 1
ATOM 2350 C CA . ILE A 1 348 ? 11.871 16.097 -0.460 1.00 38.05 344 ILE A CA 1
ATOM 2351 C C . ILE A 1 348 ? 12.662 14.794 -0.467 1.00 32.60 344 ILE A C 1
ATOM 2352 O O . ILE A 1 348 ? 12.109 13.711 -0.246 1.00 29.09 344 ILE A O 1
ATOM 2357 N N . ALA A 1 349 ? 13.971 14.880 -0.719 1.00 34.02 345 ALA A N 1
ATOM 2358 C CA . ALA A 1 349 ? 14.803 13.683 -0.698 1.00 35.21 345 ALA A CA 1
ATOM 2359 C C . ALA A 1 349 ? 14.924 13.109 0.708 1.00 32.91 345 ALA A C 1
ATOM 2360 O O . ALA A 1 349 ? 15.017 11.887 0.872 1.00 30.82 345 ALA A O 1
ATOM 2362 N N . ALA A 1 350 ? 14.928 13.970 1.729 1.00 27.63 346 ALA A N 1
ATOM 2363 C CA . ALA A 1 350 ? 14.992 13.483 3.102 1.00 35.24 346 ALA A CA 1
ATOM 2364 C C . ALA A 1 350 ? 13.732 12.710 3.471 1.00 36.48 346 ALA A C 1
ATOM 2365 O O . ALA A 1 350 ? 13.800 11.706 4.190 1.00 36.62 346 ALA A O 1
ATOM 2367 N N . ALA A 1 351 ? 12.572 13.163 2.990 1.00 30.17 347 ALA A N 1
ATOM 2368 C CA . ALA A 1 351 ? 11.332 12.447 3.268 1.00 29.13 347 ALA A CA 1
ATOM 2369 C C . ALA A 1 351 ? 11.262 11.143 2.482 1.00 33.99 347 ALA A C 1
ATOM 2370 O O . ALA A 1 351 ? 10.759 10.133 2.988 1.00 36.24 347 ALA A O 1
ATOM 2372 N N . LEU A 1 352 ? 11.761 11.146 1.242 1.00 30.26 348 LEU A N 1
ATOM 2373 C CA . LEU A 1 352 ? 11.785 9.920 0.452 1.00 29.08 348 LEU A CA 1
ATOM 2374 C C . LEU A 1 352 ? 12.738 8.891 1.045 1.00 35.42 348 LEU A C 1
ATOM 2375 O O . LEU A 1 352 ? 12.482 7.685 0.950 1.00 30.58 348 LEU A O 1
ATOM 2380 N N . ALA A 1 353 ? 13.837 9.343 1.655 1.00 32.76 349 ALA A N 1
ATOM 2381 C CA . ALA A 1 353 ? 14.743 8.417 2.327 1.00 34.07 349 ALA A CA 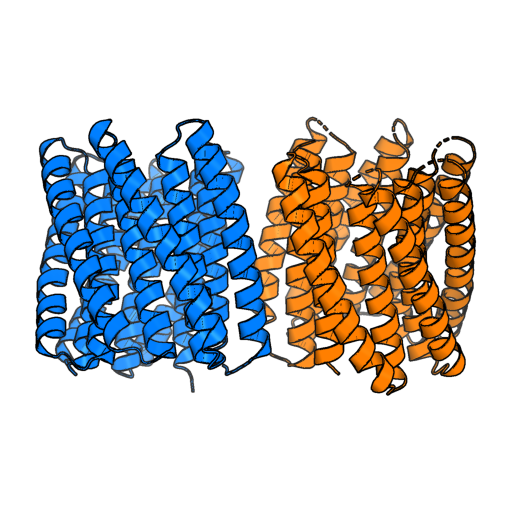1
ATOM 2382 C C . ALA A 1 353 ? 14.088 7.780 3.545 1.00 30.76 349 ALA A C 1
ATOM 2383 O O . ALA A 1 353 ? 14.408 6.638 3.893 1.00 29.13 349 ALA A O 1
ATOM 2385 N N . GLU A 1 354 ? 13.172 8.497 4.201 1.00 34.29 350 GLU A N 1
ATOM 2386 C CA . GLU A 1 354 ? 12.438 7.915 5.319 1.00 38.51 350 GLU A CA 1
ATOM 2387 C C . GLU A 1 354 ? 11.456 6.851 4.847 1.00 34.18 350 GLU A C 1
ATOM 2388 O O . GLU A 1 354 ? 11.176 5.898 5.582 1.00 35.94 350 GLU A O 1
ATOM 2391 N N . ILE A 1 355 ? 10.924 6.996 3.631 1.00 34.70 351 ILE A N 1
ATOM 2392 C CA . ILE A 1 355 ? 10.038 5.976 3.081 1.00 31.38 351 ILE A CA 1
ATOM 2393 C C . ILE A 1 355 ? 10.811 4.689 2.819 1.00 35.96 351 ILE A C 1
ATOM 2394 O O . ILE A 1 355 ? 10.296 3.583 3.033 1.00 31.16 351 ILE A O 1
ATOM 2399 N N . ALA A 1 356 ? 12.062 4.809 2.366 1.00 35.81 352 ALA A N 1
ATOM 2400 C CA . ALA A 1 356 ? 12.888 3.627 2.151 1.00 33.64 352 ALA A CA 1
ATOM 2401 C C . ALA A 1 356 ? 13.208 2.919 3.462 1.00 37.32 352 ALA A C 1
ATOM 2402 O O . ALA A 1 356 ? 13.319 1.688 3.487 1.00 37.44 352 ALA A O 1
ATOM 2404 N N . ILE A 1 357 ? 13.363 3.672 4.553 1.00 28.46 353 ILE A N 1
ATOM 2405 C CA . ILE A 1 357 ? 13.616 3.056 5.853 1.00 32.08 353 ILE A CA 1
ATOM 2406 C C . ILE A 1 357 ? 12.408 2.240 6.295 1.00 36.22 353 ILE A C 1
ATOM 2407 O O . ILE A 1 357 ? 12.540 1.093 6.739 1.00 33.28 353 ILE A O 1
ATOM 2412 N N . ALA A 1 358 ? 11.210 2.820 6.178 1.00 30.68 354 ALA A N 1
ATOM 2413 C CA . ALA A 1 358 ? 9.999 2.107 6.566 1.00 35.73 354 ALA A CA 1
ATOM 2414 C C . ALA A 1 358 ? 9.735 0.909 5.663 1.00 32.51 354 ALA A C 1
ATOM 2415 O O . ALA A 1 358 ? 9.224 -0.115 6.130 1.00 38.13 354 ALA A O 1
ATOM 2417 N N . LEU A 1 359 ? 10.073 1.016 4.376 1.00 26.95 355 LEU A N 1
ATOM 2418 C CA . LEU A 1 359 ? 9.908 -0.121 3.477 1.00 31.63 355 LEU A CA 1
ATOM 2419 C C . LEU A 1 359 ? 10.885 -1.238 3.819 1.00 36.22 355 LEU A C 1
ATOM 2420 O O . LEU A 1 359 ? 10.531 -2.421 3.756 1.00 33.14 355 LEU A O 1
ATOM 2425 N N . ALA A 1 360 ? 12.121 -0.882 4.181 1.00 31.57 356 ALA A N 1
ATOM 2426 C CA . ALA A 1 360 ? 13.086 -1.894 4.595 1.00 31.25 356 ALA A CA 1
ATOM 2427 C C . ALA A 1 360 ? 12.674 -2.556 5.903 1.00 35.19 356 ALA A C 1
ATOM 2428 O O . ALA A 1 360 ? 12.963 -3.740 6.114 1.00 37.42 356 ALA A O 1
ATOM 2430 N N . GLU A 1 361 ? 12.003 -1.816 6.789 1.00 35.71 357 GLU A N 1
ATOM 2431 C CA . GLU A 1 361 ? 11.519 -2.412 8.029 1.00 39.48 357 GLU A CA 1
ATOM 2432 C C . GLU A 1 361 ? 10.360 -3.367 7.775 1.00 39.21 357 GLU A C 1
ATOM 2433 O O . GLU A 1 361 ? 10.177 -4.330 8.529 1.00 39.16 357 GLU A O 1
ATOM 2435 N N . ILE A 1 362 ? 9.572 -3.120 6.727 1.00 34.67 358 ILE A N 1
ATOM 2436 C CA . ILE A 1 362 ? 8.499 -4.044 6.373 1.00 35.75 358 ILE A CA 1
ATOM 2437 C C . ILE A 1 362 ? 9.077 -5.372 5.898 1.00 41.29 358 ILE A C 1
ATOM 2438 O O . ILE A 1 362 ? 8.579 -6.447 6.256 1.00 43.14 358 ILE A O 1
ATOM 2443 N N . ALA A 1 363 ? 10.143 -5.320 5.094 1.00 32.46 359 ALA A N 1
ATOM 2444 C CA . ALA A 1 363 ? 10.794 -6.548 4.647 1.00 37.97 359 ALA A CA 1
ATOM 2445 C C . ALA A 1 363 ? 11.385 -7.318 5.821 1.00 39.69 359 ALA A C 1
ATOM 2446 O O . ALA A 1 363 ? 11.351 -8.554 5.843 1.00 44.08 359 ALA A O 1
ATOM 2448 N N . ILE A 1 364 ? 11.935 -6.604 6.806 1.00 39.57 360 ILE A N 1
ATOM 2449 C CA . ILE A 1 364 ? 12.462 -7.263 7.996 1.00 37.04 360 ILE A CA 1
ATOM 2450 C C . ILE A 1 364 ? 11.332 -7.901 8.795 1.00 43.65 360 ILE A C 1
ATOM 2451 O O . ILE A 1 364 ? 11.473 -9.014 9.318 1.00 51.93 360 ILE A O 1
ATOM 2456 N N . ALA A 1 365 ? 10.189 -7.216 8.890 1.00 42.17 361 ALA A N 1
ATOM 2457 C CA . ALA A 1 365 ? 9.040 -7.787 9.584 1.00 40.82 361 ALA A CA 1
ATOM 2458 C C . ALA A 1 365 ? 8.521 -9.032 8.877 1.00 47.09 361 ALA A C 1
ATOM 2459 O O . ALA A 1 365 ? 8.040 -9.963 9.533 1.00 49.29 361 ALA A O 1
ATOM 2461 N N . LEU A 1 366 ? 8.608 -9.068 7.545 1.00 45.24 362 LEU A N 1
ATOM 2462 C CA . LEU A 1 366 ? 8.187 -10.254 6.807 1.00 47.41 362 LEU A CA 1
ATOM 2463 C C . LEU A 1 366 ? 9.093 -11.442 7.110 1.00 38.61 362 LEU A C 1
ATOM 2464 O O . LEU A 1 366 ? 8.624 -12.583 7.189 1.00 46.81 362 LEU A O 1
ATOM 2469 N N . VAL A 1 367 ? 10.393 -11.192 7.280 1.00 41.98 363 VAL A N 1
ATOM 2470 C CA . VAL A 1 367 ? 11.320 -12.270 7.611 1.00 46.95 363 VAL A CA 1
ATOM 2471 C C . VAL A 1 367 ? 11.038 -12.806 9.009 1.00 52.22 363 VAL A C 1
ATOM 2472 O O . VAL A 1 367 ? 11.074 -14.020 9.243 1.00 67.61 363 VAL A O 1
ATOM 2476 N N . GLU A 1 368 ? 10.745 -11.914 9.959 1.00 49.67 364 GLU A N 1
ATOM 2477 C CA . GLU A 1 368 ? 10.452 -12.351 11.320 1.00 59.38 364 GLU A CA 1
ATOM 2478 C C . GLU A 1 368 ? 9.132 -13.108 11.401 1.00 62.20 364 GLU A C 1
ATOM 2479 O O . GLU A 1 368 ? 8.954 -13.943 12.295 1.00 60.76 364 GLU A O 1
ATOM 2481 N N . ILE A 1 369 ? 8.200 -12.833 10.486 1.00 58.59 365 ILE A N 1
ATOM 2482 C CA . ILE A 1 369 ? 6.921 -13.537 10.494 1.00 53.27 365 ILE A CA 1
ATOM 2483 C C . ILE A 1 369 ? 7.120 -15.014 10.175 1.00 65.14 365 ILE A C 1
ATOM 2484 O O . ILE A 1 369 ? 6.482 -15.886 10.778 1.00 76.35 365 ILE A O 1
ATOM 2489 N N . ALA A 1 370 ? 8.023 -15.322 9.243 1.00 64.32 366 ALA A N 1
ATOM 2490 C CA . ALA A 1 370 ? 8.257 -16.706 8.849 1.00 62.64 366 ALA A CA 1
ATOM 2491 C C . ALA A 1 370 ? 9.158 -17.457 9.819 1.00 58.75 366 ALA A C 1
ATOM 2492 O O . ALA A 1 370 ? 9.203 -18.691 9.769 1.00 62.40 366 ALA A O 1
ATOM 2494 N N . LYS A 1 371 ? 9.873 -16.752 10.692 1.00 60.64 367 LYS A N 1
ATOM 2495 C CA . LYS A 1 371 ? 10.780 -17.399 11.635 1.00 64.45 367 LYS A CA 1
ATOM 2496 C C . LYS A 1 371 ? 9.974 -18.062 12.745 1.00 64.72 367 LYS A C 1
ATOM 2497 O O . LYS A 1 371 ? 9.423 -17.381 13.616 1.00 67.54 367 LYS A O 1
ATOM 2499 N N . LYS A 1 372 ? 9.903 -19.390 12.717 1.00 61.29 368 LYS A N 1
ATOM 2500 C CA . LYS A 1 372 ? 9.182 -20.144 13.737 1.00 59.29 368 LYS A CA 1
ATOM 2501 C C . LYS A 1 372 ? 7.677 -19.918 13.638 1.00 75.85 368 LYS A C 1
ATOM 2502 O O . LYS A 1 372 ? 7.078 -20.105 12.579 1.00 76.24 368 LYS A O 1
ATOM 2503 N N . HIS B 1 3 ? 0.886 30.420 16.826 1.00 52.87 -1 HIS B N 1
ATOM 2504 C CA . HIS B 1 3 ? 2.172 30.290 16.152 1.00 57.40 -1 HIS B CA 1
ATOM 2505 C C . HIS B 1 3 ? 2.347 28.893 15.557 1.00 56.79 -1 HIS B C 1
ATOM 2506 O O . HIS B 1 3 ? 1.950 27.896 16.159 1.00 58.61 -1 HIS B O 1
ATOM 2513 N N . MET B 1 4 ? 2.955 28.828 14.370 1.00 64.90 0 MET B N 1
ATOM 2514 C CA . MET B 1 4 ? 3.132 27.547 13.696 1.00 58.02 0 MET B CA 1
ATOM 2515 C C . MET B 1 4 ? 4.314 26.764 14.253 1.00 48.98 0 MET B C 1
ATOM 2516 O O . MET B 1 4 ? 4.284 25.529 14.257 1.00 55.90 0 MET B O 1
ATOM 2518 N N . LEU B 1 5 ? 5.353 27.455 14.729 1.00 52.41 1 LEU B N 1
ATOM 2519 C CA . LEU B 1 5 ? 6.507 26.757 15.284 1.00 53.28 1 LEU B CA 1
ATOM 2520 C C . LEU B 1 5 ? 6.199 26.151 16.648 1.00 48.04 1 LEU B C 1
ATOM 2521 O O . LEU B 1 5 ? 6.732 25.089 16.986 1.00 46.08 1 LEU B O 1
ATOM 2523 N N . ILE B 1 6 ? 5.344 26.803 17.439 1.00 50.18 2 ILE B N 1
ATOM 2524 C CA . ILE B 1 6 ? 4.968 26.252 18.738 1.00 45.85 2 ILE B CA 1
ATOM 2525 C C . ILE B 1 6 ? 4.107 25.009 18.556 1.00 53.52 2 ILE B C 1
ATOM 2526 O O . ILE B 1 6 ? 4.319 23.983 19.216 1.00 49.80 2 ILE B O 1
ATOM 2531 N N . ALA B 1 7 ? 3.125 25.077 17.653 1.00 54.66 3 ALA B N 1
ATOM 2532 C CA . ALA B 1 7 ? 2.268 23.925 17.400 1.00 49.12 3 ALA B CA 1
ATOM 2533 C C . ALA B 1 7 ? 3.052 22.761 16.810 1.00 46.68 3 ALA B C 1
ATOM 2534 O O . ALA B 1 7 ? 2.741 21.598 17.092 1.00 51.57 3 ALA B O 1
ATOM 2536 N N . GLU B 1 8 ? 4.070 23.050 15.995 1.00 44.03 4 GLU B N 1
ATOM 2537 C CA . GLU B 1 8 ? 4.888 21.983 15.429 1.00 44.79 4 GLU B CA 1
ATOM 2538 C C . GLU B 1 8 ? 5.680 21.262 16.513 1.00 50.30 4 GLU B C 1
ATOM 2539 O O . GLU B 1 8 ? 5.851 20.039 16.455 1.00 47.08 4 GLU B O 1
ATOM 2541 N N . ALA B 1 9 ? 6.171 22.003 17.509 1.00 41.40 5 ALA B N 1
ATOM 2542 C CA . ALA B 1 9 ? 6.920 21.376 18.592 1.00 47.34 5 ALA B CA 1
ATOM 2543 C C . ALA B 1 9 ? 6.008 20.538 19.480 1.00 45.27 5 ALA B C 1
ATOM 2544 O O . ALA B 1 9 ? 6.414 19.480 19.973 1.00 44.00 5 ALA B O 1
ATOM 2546 N N . LEU B 1 10 ? 4.772 20.997 19.695 1.00 45.97 6 LEU B N 1
ATOM 2547 C CA . LEU B 1 10 ? 3.831 20.235 20.509 1.00 44.82 6 LEU B CA 1
ATOM 2548 C C . LEU B 1 10 ? 3.438 18.925 19.838 1.00 42.83 6 LEU B C 1
ATOM 2549 O O . LEU B 1 10 ? 3.171 17.934 20.529 1.00 38.36 6 LEU B O 1
ATOM 2554 N N . GLU B 1 11 ? 3.394 18.898 18.503 1.00 40.15 7 GLU B N 1
ATOM 2555 C CA . GLU B 1 11 ? 3.107 17.651 17.800 1.00 45.37 7 GLU B CA 1
ATOM 2556 C C . GLU B 1 11 ? 4.235 16.644 17.982 1.00 41.86 7 GLU B C 1
ATOM 2557 O O . GLU B 1 11 ? 3.986 15.437 18.091 1.00 41.63 7 GLU B O 1
ATOM 2563 N N . LEU B 1 12 ? 5.483 17.118 18.016 1.00 45.02 8 LEU B N 1
ATOM 2564 C CA . LEU B 1 12 ? 6.605 16.222 18.275 1.00 38.04 8 LEU B CA 1
ATOM 2565 C C . LEU B 1 12 ? 6.595 15.717 19.711 1.00 34.50 8 LEU B C 1
ATOM 2566 O O . LEU B 1 12 ? 7.079 14.611 19.981 1.00 39.42 8 LEU B O 1
ATOM 2571 N N . ILE B 1 13 ? 6.054 16.507 20.640 1.00 33.54 9 ILE B N 1
ATOM 2572 C CA . ILE B 1 13 ? 5.935 16.058 22.024 1.00 37.45 9 ILE B CA 1
ATOM 2573 C C . ILE B 1 13 ? 4.964 14.888 22.124 1.00 38.95 9 ILE B C 1
ATOM 2574 O O . ILE B 1 13 ? 5.230 13.901 22.820 1.00 34.68 9 ILE B O 1
ATOM 2579 N N . ALA B 1 14 ? 3.828 14.975 21.428 1.00 41.45 10 ALA B N 1
ATOM 2580 C CA . ALA B 1 14 ? 2.861 13.882 21.447 1.00 35.86 10 ALA B CA 1
ATOM 2581 C C . ALA B 1 14 ? 3.432 12.625 20.803 1.00 35.15 10 ALA B C 1
ATOM 2582 O O . ALA B 1 14 ? 3.186 11.510 21.279 1.00 41.86 10 ALA B O 1
ATOM 2584 N N . GLU B 1 15 ? 4.198 12.782 19.720 1.00 35.16 11 GLU B N 1
ATOM 2585 C CA . GLU B 1 15 ? 4.819 11.628 19.079 1.00 36.00 11 GLU B CA 1
ATOM 2586 C C . GLU B 1 15 ? 5.865 10.981 19.979 1.00 38.43 11 GLU B C 1
ATOM 2587 O O . GLU B 1 15 ? 6.031 9.756 19.951 1.00 42.42 11 GLU B O 1
ATOM 2589 N N . ALA B 1 16 ? 6.575 11.780 20.778 1.00 41.93 12 ALA B N 1
ATOM 2590 C CA . ALA B 1 16 ? 7.549 11.218 21.708 1.00 37.84 12 ALA B CA 1
ATOM 2591 C C . ALA B 1 16 ? 6.862 10.426 22.813 1.00 37.33 12 ALA B C 1
ATOM 2592 O O . ALA B 1 16 ? 7.382 9.398 23.263 1.00 41.24 12 ALA B O 1
ATOM 2594 N N . LEU B 1 17 ? 5.694 10.890 23.264 1.00 33.65 13 LEU B N 1
ATOM 2595 C CA . LEU B 1 17 ? 4.948 10.149 24.275 1.00 33.26 13 LEU B CA 1
ATOM 2596 C C . LEU B 1 17 ? 4.439 8.820 23.732 1.00 38.02 13 LEU B C 1
ATOM 2597 O O . LEU B 1 17 ? 4.306 7.853 24.490 1.00 42.11 13 LEU B O 1
ATOM 2602 N N . PHE B 1 18 ? 4.149 8.754 22.430 1.00 39.55 14 PHE B N 1
ATOM 2603 C CA . PHE B 1 18 ? 3.751 7.488 21.824 1.00 38.17 14 PHE B CA 1
ATOM 2604 C C . PHE B 1 18 ? 4.884 6.471 21.887 1.00 38.18 14 PHE B C 1
ATOM 2605 O O . PHE B 1 18 ? 4.648 5.279 22.118 1.00 42.17 14 PHE B O 1
ATOM 2613 N N . ALA B 1 19 ? 6.125 6.925 21.688 1.00 38.55 15 ALA B N 1
ATOM 2614 C CA . ALA B 1 19 ? 7.267 6.023 21.791 1.00 47.23 15 ALA B CA 1
ATOM 2615 C C . ALA B 1 19 ? 7.487 5.556 23.224 1.00 44.24 15 ALA B C 1
ATOM 2616 O O . ALA B 1 19 ? 7.956 4.433 23.441 1.00 41.96 15 ALA B O 1
ATOM 2618 N N . ILE B 1 20 ? 7.160 6.397 24.208 1.00 39.82 16 ILE B N 1
ATOM 2619 C CA . ILE B 1 20 ? 7.287 5.991 25.604 1.00 38.94 16 ILE B CA 1
ATOM 2620 C C . ILE B 1 20 ? 6.299 4.877 25.925 1.00 43.11 16 ILE B C 1
ATOM 2621 O O . ILE B 1 20 ? 6.641 3.901 26.605 1.00 42.25 16 ILE B O 1
ATOM 2626 N N . ALA B 1 21 ? 5.061 5.000 25.438 1.00 42.26 17 ALA B N 1
ATOM 2627 C CA . ALA B 1 21 ? 4.072 3.947 25.653 1.00 40.73 17 ALA B CA 1
ATOM 2628 C C . ALA B 1 21 ? 4.502 2.643 24.994 1.00 46.47 17 ALA B C 1
ATOM 2629 O O . ALA B 1 21 ? 4.262 1.557 25.535 1.00 47.90 17 ALA B O 1
ATOM 2631 N N . LEU B 1 22 ? 5.136 2.729 23.821 1.00 39.29 18 LEU B N 1
ATOM 2632 C CA . LEU B 1 22 ? 5.663 1.530 23.179 1.00 46.02 18 LEU B CA 1
ATOM 2633 C C . LEU B 1 22 ? 6.768 0.901 24.018 1.00 46.95 18 LEU B C 1
ATOM 2634 O O . LEU B 1 22 ? 6.833 -0.326 24.156 1.00 42.75 18 LEU B O 1
ATOM 2639 N N . ALA B 1 23 ? 7.646 1.729 24.590 1.00 44.63 19 ALA B N 1
ATOM 2640 C CA . ALA B 1 23 ? 8.715 1.206 25.433 1.00 48.95 19 ALA B CA 1
ATOM 2641 C C . ALA B 1 23 ? 8.178 0.681 26.758 1.00 55.35 19 ALA B C 1
ATOM 2642 O O . ALA B 1 23 ? 8.731 -0.276 27.312 1.00 51.75 19 ALA B O 1
ATOM 2644 N N . LEU B 1 24 ? 7.112 1.291 27.282 1.00 54.25 20 LEU B N 1
ATOM 2645 C CA . LEU B 1 24 ? 6.517 0.797 28.519 1.00 48.08 20 LEU B CA 1
ATOM 2646 C C . LEU B 1 24 ? 5.851 -0.557 28.306 1.00 52.73 20 LEU B C 1
ATOM 2647 O O . LEU B 1 24 ? 5.914 -1.431 29.178 1.00 59.27 20 LEU B O 1
ATOM 2652 N N . LEU B 1 25 ? 5.207 -0.749 27.152 1.00 55.04 21 LEU B N 1
ATOM 2653 C CA . LEU B 1 25 ? 4.573 -2.031 26.868 1.00 50.81 21 LEU B CA 1
ATOM 2654 C C . LEU B 1 25 ? 5.601 -3.116 26.578 1.00 59.20 21 LEU B C 1
ATOM 2655 O O . LEU B 1 25 ? 5.326 -4.301 26.796 1.00 67.25 21 LEU B O 1
ATOM 2660 N N . ALA B 1 26 ? 6.783 -2.737 26.094 1.00 53.71 22 ALA B N 1
ATOM 2661 C CA . ALA B 1 26 ? 7.834 -3.710 25.827 1.00 56.86 22 ALA B CA 1
ATOM 2662 C C . ALA B 1 26 ? 8.562 -4.157 27.086 1.00 63.34 22 ALA B C 1
ATOM 2663 O O . ALA B 1 26 ? 9.329 -5.124 27.026 1.00 69.94 22 ALA B O 1
ATOM 2665 N N . ILE B 1 27 ? 8.350 -3.483 28.212 1.00 59.72 23 ILE B N 1
ATOM 2666 C CA . ILE B 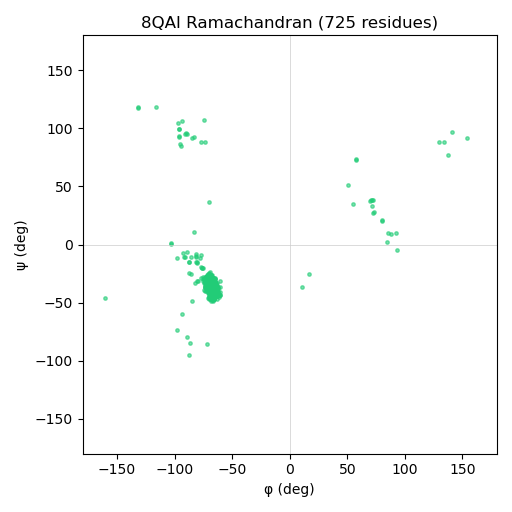1 27 ? 8.966 -3.884 29.473 1.00 70.71 23 ILE B CA 1
ATOM 2667 C C . ILE B 1 27 ? 8.136 -4.948 30.177 1.00 76.54 23 ILE B C 1
ATOM 2668 O O . ILE B 1 27 ? 8.661 -5.976 30.614 1.00 72.68 23 ILE B O 1
ATOM 2673 N N . ALA B 1 28 ? 6.825 -4.719 30.290 1.00 62.88 24 ALA B N 1
ATOM 2674 C CA . ALA B 1 28 ? 5.954 -5.698 30.930 1.00 70.10 24 ALA B CA 1
ATOM 2675 C C . ALA B 1 28 ? 5.798 -6.953 30.083 1.00 72.93 24 ALA B C 1
ATOM 2676 O O . ALA B 1 28 ? 5.693 -8.058 30.628 1.00 89.11 24 ALA B O 1
ATOM 2678 N N . LYS B 1 29 ? 5.782 -6.808 28.759 1.00 65.36 25 LYS B N 1
ATOM 2679 C CA . LYS B 1 29 ? 5.662 -7.953 27.866 1.00 69.35 25 LYS B CA 1
ATOM 2680 C C . LYS B 1 29 ? 7.004 -8.606 27.565 1.00 71.83 25 LYS B C 1
ATOM 2681 O O . LYS B 1 29 ? 7.041 -9.798 27.235 1.00 72.28 25 LYS B O 1
ATOM 2683 N N . LYS B 1 30 ? 8.099 -7.850 27.667 1.00 74.44 26 LYS B N 1
ATOM 2684 C CA . LYS B 1 30 ? 9.450 -8.331 27.373 1.00 68.03 26 LYS B CA 1
ATOM 2685 C C . LYS B 1 30 ? 9.533 -8.852 25.935 1.00 74.10 26 LYS B C 1
ATOM 2686 O O . LYS B 1 30 ? 9.612 -10.053 25.668 1.00 79.69 26 LYS B O 1
ATOM 2688 N N . ASP B 1 31 ? 9.514 -7.895 25.009 1.00 82.22 27 ASP B N 1
ATOM 2689 C CA . ASP B 1 31 ? 9.552 -8.176 23.579 1.00 74.11 27 ASP B CA 1
ATOM 2690 C C . ASP B 1 31 ? 10.603 -7.287 22.935 1.00 62.00 27 ASP B C 1
ATOM 2691 O O . ASP B 1 31 ? 10.486 -6.058 22.971 1.00 67.96 27 ASP B O 1
ATOM 2693 N N . LYS B 1 32 ? 11.624 -7.905 22.352 1.00 65.88 28 LYS B N 1
ATOM 2694 C CA . LYS B 1 32 ? 12.707 -7.166 21.715 1.00 78.45 28 LYS B CA 1
ATOM 2695 C C . LYS B 1 32 ? 12.228 -6.485 20.437 1.00 71.54 28 LYS B C 1
ATOM 2696 O O . LYS B 1 32 ? 12.914 -5.624 19.887 1.00 71.58 28 LYS B O 1
ATOM 2698 N N . LEU B 1 34 ? 9.059 -5.086 20.069 1.00 54.50 30 LEU B N 1
ATOM 2699 C CA . LEU B 1 34 ? 8.305 -3.872 20.362 1.00 63.33 30 LEU B CA 1
ATOM 2700 C C . LEU B 1 34 ? 9.219 -2.748 20.836 1.00 61.85 30 LEU B C 1
ATOM 2701 O O . LEU B 1 34 ? 8.997 -1.579 20.520 1.00 59.11 30 LEU B O 1
ATOM 2706 N N . ALA B 1 35 ? 10.253 -3.109 21.598 1.00 68.10 31 ALA B N 1
ATOM 2707 C CA . ALA B 1 35 ? 11.183 -2.103 22.097 1.00 66.15 31 ALA B CA 1
ATOM 2708 C C . ALA B 1 35 ? 12.085 -1.569 20.993 1.00 57.93 31 ALA B C 1
ATOM 2709 O O . ALA B 1 35 ? 12.545 -0.424 21.071 1.00 58.01 31 ALA B O 1
ATOM 2711 N N . LYS B 1 36 ? 12.351 -2.374 19.962 1.00 57.14 32 LYS B N 1
ATOM 2712 C CA . LYS B 1 36 ? 13.153 -1.888 18.844 1.00 63.11 32 LYS B CA 1
ATOM 2713 C C . LYS B 1 36 ? 12.358 -0.932 17.965 1.00 70.50 32 LYS B C 1
ATOM 2714 O O . LYS B 1 36 ? 12.938 -0.030 17.350 1.00 61.58 32 LYS B O 1
ATOM 2716 N N . LYS B 1 37 ? 11.037 -1.112 17.893 1.00 63.82 33 LYS B N 1
ATOM 2717 C CA . LYS B 1 37 ? 10.201 -0.174 17.151 1.00 58.72 33 LYS B CA 1
ATOM 2718 C C . LYS B 1 37 ? 10.143 1.178 17.850 1.00 58.33 33 LYS B C 1
ATOM 2719 O O . LYS B 1 37 ? 10.096 2.224 17.191 1.00 58.45 33 LYS B O 1
ATOM 2725 N N . ALA B 1 38 ? 10.140 1.176 19.185 1.00 52.47 34 ALA B N 1
ATOM 2726 C CA . ALA B 1 38 ? 10.145 2.430 19.929 1.00 54.04 34 ALA B CA 1
ATOM 2727 C C . ALA B 1 38 ? 11.465 3.176 19.772 1.00 52.04 34 ALA B C 1
ATOM 2728 O O . ALA B 1 38 ? 11.488 4.410 19.842 1.00 48.22 34 ALA B O 1
ATOM 2730 N N . VAL B 1 39 ? 12.567 2.453 19.563 1.00 45.56 35 VAL B N 1
ATOM 2731 C CA . VAL B 1 39 ? 13.857 3.106 19.356 1.00 54.96 35 VAL B CA 1
ATOM 2732 C C . VAL B 1 39 ? 13.853 3.885 18.047 1.00 57.94 35 VAL B C 1
ATOM 2733 O O . VAL B 1 39 ? 14.264 5.051 17.998 1.00 51.77 35 VAL B O 1
ATOM 2737 N N . GLU B 1 40 ? 13.395 3.249 16.966 1.00 62.78 36 GLU B N 1
ATOM 2738 C CA . GLU B 1 40 ? 13.364 3.917 15.668 1.00 57.63 36 GLU B CA 1
ATOM 2739 C C . GLU B 1 40 ? 12.453 5.138 15.695 1.00 55.24 36 GLU B C 1
ATOM 2740 O O . GLU B 1 40 ? 12.749 6.158 15.060 1.00 55.76 36 GLU B O 1
ATOM 2746 N N . LEU B 1 41 ? 11.336 5.054 16.421 1.00 45.46 37 LEU B N 1
ATOM 2747 C CA . LEU B 1 41 ? 10.449 6.206 16.542 1.00 54.06 37 LEU B CA 1
ATOM 2748 C C . LEU B 1 41 ? 11.073 7.297 17.404 1.00 49.96 37 LEU B C 1
ATOM 2749 O O . LEU B 1 41 ? 10.883 8.490 17.139 1.00 50.15 37 LEU B O 1
ATOM 2754 N N . ALA B 1 42 ? 11.829 6.909 18.434 1.00 53.70 38 ALA B N 1
ATOM 2755 C CA . ALA B 1 42 ? 12.444 7.896 19.315 1.00 44.62 38 ALA B CA 1
ATOM 2756 C C . ALA B 1 42 ? 13.577 8.635 18.615 1.00 49.22 38 ALA B C 1
ATOM 2757 O O . ALA B 1 42 ? 13.743 9.847 18.801 1.00 46.43 38 ALA B O 1
ATOM 2759 N N . GLU B 1 43 ? 14.373 7.922 17.815 1.00 43.94 39 GLU B N 1
ATOM 2760 C CA . GLU B 1 43 ? 15.471 8.566 17.102 1.00 56.02 39 GLU B CA 1
ATOM 2761 C C . GLU B 1 43 ? 14.964 9.521 16.029 1.00 51.45 39 GLU B C 1
ATOM 2762 O O . GLU B 1 43 ? 15.609 10.539 15.754 1.00 53.71 39 GLU B O 1
ATOM 2764 N N . LYS B 1 44 ? 13.820 9.214 15.415 1.00 55.16 40 LYS B N 1
ATOM 2765 C CA . LYS B 1 44 ? 13.263 10.108 14.405 1.00 58.08 40 LYS B CA 1
ATOM 2766 C C . LYS B 1 44 ? 12.741 11.394 15.035 1.00 53.31 40 LYS B C 1
ATOM 2767 O O . LYS B 1 44 ? 12.933 12.484 14.483 1.00 47.55 40 LYS B O 1
ATOM 2769 N N . VAL B 1 45 ? 12.075 11.286 16.186 1.00 46.11 41 VAL B N 1
ATOM 2770 C CA . VAL B 1 45 ? 11.588 12.474 16.880 1.00 53.02 41 VAL B CA 1
ATOM 2771 C C . VAL B 1 45 ? 12.756 13.318 17.376 1.00 47.72 41 VAL B C 1
ATOM 2772 O O . VAL B 1 45 ? 12.706 14.553 17.345 1.00 53.18 41 VAL B O 1
ATOM 2776 N N . TYR B 1 46 ? 13.827 12.666 17.835 1.00 50.55 42 TYR B N 1
ATOM 2777 C CA . TYR B 1 46 ? 15.006 13.393 18.294 1.00 51.30 42 TYR B CA 1
ATOM 2778 C C . TYR B 1 46 ? 15.630 14.202 17.163 1.00 52.87 42 TYR B C 1
ATOM 2779 O O . TYR B 1 46 ? 16.003 15.365 17.355 1.00 51.67 42 TYR B O 1
ATOM 2788 N N . LYS B 1 47 ? 15.736 13.610 15.971 1.00 51.20 43 LYS B N 1
ATOM 2789 C CA . LYS B 1 47 ? 16.331 14.323 14.845 1.00 49.20 43 LYS B CA 1
ATOM 2790 C C . LYS B 1 47 ? 15.420 15.440 14.348 1.00 50.16 43 LYS B C 1
ATOM 2791 O O . LYS B 1 47 ? 15.898 16.522 13.988 1.00 55.52 43 LYS B O 1
ATOM 2794 N N . GLU B 1 48 ? 14.108 15.196 14.318 1.00 50.20 44 GLU B N 1
ATOM 2795 C CA . GLU B 1 48 ? 13.180 16.216 13.839 1.00 54.29 44 GLU B CA 1
ATOM 2796 C C . GLU B 1 48 ? 13.106 17.398 14.799 1.00 54.61 44 GLU B C 1
ATOM 2797 O O . GLU B 1 48 ? 13.003 18.551 14.364 1.00 55.46 44 GLU B O 1
ATOM 2799 N N . ALA B 1 49 ? 13.156 17.134 16.106 1.00 54.84 45 ALA B N 1
ATOM 2800 C CA . ALA B 1 49 ? 13.104 18.220 17.079 1.00 53.13 45 ALA B CA 1
ATOM 2801 C C . ALA B 1 49 ? 14.388 19.039 17.082 1.00 53.83 45 ALA B C 1
ATOM 2802 O O . ALA B 1 49 ? 14.365 20.222 17.443 1.00 47.40 45 ALA B O 1
ATOM 2804 N N . GLU B 1 50 ? 15.511 18.435 16.687 1.00 51.33 46 GLU B N 1
ATOM 2805 C CA . GLU B 1 50 ? 16.763 19.182 16.613 1.00 59.08 46 GLU B CA 1
ATOM 2806 C C . GLU B 1 50 ? 16.725 20.219 15.496 1.00 58.34 46 GLU B C 1
ATOM 2807 O O . GLU B 1 50 ? 17.233 21.334 15.660 1.00 63.28 46 GLU B O 1
ATOM 2809 N N . GLU B 1 51 ? 16.129 19.869 14.354 1.00 51.98 47 GLU B N 1
ATOM 2810 C CA . GLU B 1 51 ? 16.013 20.828 13.260 1.00 53.42 47 GLU B CA 1
ATOM 2811 C C . GLU B 1 51 ? 15.049 21.954 13.611 1.00 51.02 47 GLU B C 1
ATOM 2812 O O . GLU B 1 51 ? 15.268 23.109 13.226 1.00 50.75 47 GLU B O 1
ATOM 2814 N N . LEU B 1 52 ? 13.974 21.640 14.337 1.00 51.76 48 LEU B N 1
ATOM 2815 C CA . LEU B 1 52 ? 13.035 22.677 14.751 1.00 58.46 48 LEU B CA 1
ATOM 2816 C C . LEU B 1 52 ? 13.663 23.612 15.778 1.00 63.53 48 LEU B C 1
ATOM 2817 O O . LEU B 1 52 ? 13.381 24.817 15.782 1.00 63.18 48 LEU B O 1
ATOM 2819 N N . TYR B 1 53 ? 14.514 23.077 16.656 1.00 56.28 49 TYR B N 1
ATOM 2820 C CA . TYR B 1 53 ? 15.176 23.914 17.652 1.00 57.89 49 TYR B CA 1
ATOM 2821 C C . TYR B 1 53 ? 16.125 24.910 16.997 1.00 62.43 49 TYR B C 1
ATOM 2822 O O . TYR B 1 53 ? 16.218 26.064 17.432 1.00 62.27 49 TYR B O 1
ATOM 2824 N N . LYS B 1 54 ? 16.839 24.483 15.953 1.00 67.31 50 LYS B N 1
ATOM 2825 C CA . LYS B 1 54 ? 17.757 25.387 15.268 1.00 65.12 50 LYS B CA 1
ATOM 2826 C C . LYS B 1 54 ? 17.002 26.482 14.525 1.00 67.30 50 LYS B C 1
ATOM 2827 O O . LYS B 1 54 ? 17.451 27.634 14.483 1.00 67.22 50 LYS B O 1
ATOM 2829 N N . LYS B 1 55 ? 15.856 26.143 13.930 1.00 67.09 51 LYS B N 1
ATOM 2830 C CA . LYS B 1 55 ? 15.066 27.148 13.226 1.00 66.44 51 LYS B CA 1
ATOM 2831 C C . LYS B 1 55 ? 14.467 28.160 14.194 1.00 66.33 51 LYS B C 1
ATOM 2832 O O . LYS B 1 55 ? 14.472 29.367 13.922 1.00 71.40 51 LYS B O 1
ATOM 2835 N N . ALA B 1 56 ? 13.946 27.689 15.330 1.00 66.48 52 ALA B N 1
ATOM 2836 C CA . ALA B 1 56 ? 13.367 28.598 16.313 1.00 65.54 52 ALA B CA 1
ATOM 2837 C C . ALA B 1 56 ? 14.429 29.495 16.938 1.00 72.14 52 ALA B C 1
ATOM 2838 O O . ALA B 1 56 ? 14.185 30.685 17.169 1.00 74.49 52 ALA B O 1
ATOM 2840 N N . LYS B 1 57 ? 15.611 28.943 17.221 1.00 71.20 53 LYS B N 1
ATOM 2841 C CA . LYS B 1 57 ? 16.687 29.753 17.782 1.00 68.81 53 LYS B CA 1
ATOM 2842 C C . LYS B 1 57 ? 17.202 30.769 16.770 1.00 69.90 53 LYS B C 1
ATOM 2843 O O . LYS B 1 57 ? 17.568 31.891 17.140 1.00 80.76 53 LYS B O 1
ATOM 2845 N N . LYS B 1 58 ? 17.240 30.396 15.489 1.00 71.37 54 LYS B N 1
ATOM 2846 C CA . LYS B 1 58 ? 17.693 31.329 14.462 1.00 76.97 54 LYS B CA 1
ATOM 2847 C C . LYS B 1 58 ? 16.708 32.475 14.271 1.00 82.76 54 LYS B C 1
ATOM 2848 O O . LYS B 1 58 ? 17.102 33.563 13.837 1.00 86.25 54 LYS B O 1
ATOM 2850 N N . LYS B 1 59 ? 15.435 32.254 14.583 1.00 70.85 55 LYS B N 1
ATOM 2851 C CA . LYS B 1 59 ? 14.420 33.291 14.446 1.00 73.52 55 LYS B CA 1
ATOM 2852 C C . LYS B 1 59 ? 14.153 33.970 15.785 1.00 73.24 55 LYS B C 1
ATOM 2853 O O . LYS B 1 59 ? 13.464 34.988 15.849 1.00 85.44 55 LYS B O 1
ATOM 2855 N N . ASP B 1 61 ? 12.405 32.544 18.365 1.00 75.47 57 ASP B N 1
ATOM 2856 C CA . ASP B 1 61 ? 11.297 31.933 19.090 1.00 70.63 57 ASP B CA 1
ATOM 2857 C C . ASP B 1 61 ? 11.809 31.056 20.228 1.00 62.94 57 ASP B C 1
ATOM 2858 O O . ASP B 1 61 ? 12.086 29.872 20.037 1.00 57.88 57 ASP B O 1
ATOM 2860 N N . LEU B 1 62 ? 11.932 31.649 21.418 1.00 64.59 58 LEU B N 1
ATOM 2861 C CA . LEU B 1 62 ? 12.454 30.909 22.562 1.00 59.61 58 LEU B CA 1
ATOM 2862 C C . LEU B 1 62 ? 11.455 29.881 23.077 1.00 55.59 58 LEU B C 1
ATOM 2863 O O . LEU B 1 62 ? 11.859 28.839 23.606 1.00 53.83 58 LEU B O 1
ATOM 2865 N N . ILE B 1 63 ? 10.156 30.152 22.937 1.00 53.92 59 ILE B N 1
ATOM 2866 C CA . ILE B 1 63 ? 9.146 29.200 23.391 1.00 48.86 59 ILE B CA 1
ATOM 2867 C C . ILE B 1 63 ? 9.171 27.946 22.526 1.00 49.68 59 ILE B C 1
ATOM 2868 O O . ILE B 1 63 ? 9.131 26.819 23.035 1.00 53.22 59 ILE B O 1
ATOM 2873 N N . ALA B 1 64 ? 9.236 28.122 21.204 1.00 54.79 60 ALA B N 1
ATOM 2874 C CA . ALA B 1 64 ? 9.310 26.970 20.312 1.00 57.34 60 ALA B CA 1
ATOM 2875 C C . ALA B 1 64 ? 10.618 26.211 20.499 1.00 49.17 60 ALA B C 1
ATOM 2876 O O . ALA B 1 64 ? 10.646 24.978 20.400 1.00 56.23 60 ALA B O 1
ATOM 2878 N N . ALA B 1 65 ? 11.711 26.928 20.769 1.00 51.49 61 ALA B N 1
ATOM 2879 C CA . ALA B 1 65 ? 12.991 26.266 20.998 1.00 56.06 61 ALA B CA 1
ATOM 2880 C C . ALA B 1 65 ? 12.975 25.466 22.294 1.00 48.12 61 ALA B C 1
ATOM 2881 O O . ALA B 1 65 ? 13.569 24.384 22.371 1.00 50.37 61 ALA B O 1
ATOM 2883 N N . ALA B 1 66 ? 12.301 25.981 23.325 1.00 46.33 62 ALA B N 1
ATOM 2884 C CA . ALA B 1 66 ? 12.217 25.255 24.588 1.00 50.37 62 ALA B CA 1
ATOM 2885 C C . ALA B 1 66 ? 11.325 24.026 24.460 1.00 46.62 62 ALA B C 1
ATOM 2886 O O . ALA B 1 66 ? 11.653 22.957 24.990 1.00 44.68 62 ALA B O 1
ATOM 2888 N N . LEU B 1 67 ? 10.194 24.157 23.762 1.00 47.56 63 LEU B N 1
ATOM 2889 C CA . LEU B 1 67 ? 9.320 23.007 23.550 1.00 45.44 63 LEU B CA 1
ATOM 2890 C C . LEU B 1 67 ? 9.990 21.947 22.687 1.00 48.41 63 LEU B C 1
ATOM 2891 O O . LEU B 1 67 ? 9.701 20.754 22.836 1.00 44.43 63 LEU B O 1
ATOM 2896 N N . ALA B 1 68 ? 10.881 22.358 21.781 1.00 44.56 64 ALA B N 1
ATOM 2897 C CA . ALA B 1 68 ? 11.629 21.389 20.988 1.00 46.46 64 ALA B CA 1
ATOM 2898 C C . ALA B 1 68 ? 12.569 20.572 21.864 1.00 47.46 64 ALA B C 1
ATOM 2899 O O . ALA B 1 68 ? 12.751 19.369 21.638 1.00 41.98 64 ALA B O 1
ATOM 2901 N N . LEU B 1 69 ? 13.176 21.207 22.870 1.00 45.92 65 LEU B N 1
ATOM 2902 C CA . LEU B 1 69 ? 14.042 20.475 23.788 1.00 50.69 65 LEU B CA 1
ATOM 2903 C C . LEU B 1 69 ? 13.242 19.535 24.680 1.00 43.40 65 LEU B C 1
ATOM 2904 O O . LEU B 1 69 ? 13.746 18.475 25.070 1.00 39.39 65 LEU B O 1
ATOM 2909 N N . ILE B 1 70 ? 12.002 19.902 25.012 1.00 42.19 66 ILE B N 1
ATOM 2910 C CA . ILE B 1 70 ? 11.153 19.019 25.806 1.00 44.11 66 ILE B CA 1
ATOM 2911 C C . ILE B 1 70 ? 10.841 17.746 25.030 1.00 45.27 66 ILE B C 1
ATOM 2912 O O . ILE B 1 70 ? 10.884 16.638 25.580 1.00 43.89 66 ILE B O 1
ATOM 2917 N N . ALA B 1 71 ? 10.535 17.880 23.736 1.00 40.55 67 ALA B N 1
ATOM 2918 C CA . ALA B 1 71 ? 10.337 16.701 22.900 1.00 45.53 67 ALA B CA 1
ATOM 2919 C C . ALA B 1 71 ? 11.623 15.900 22.756 1.00 41.30 67 ALA B C 1
ATOM 2920 O O . ALA B 1 71 ? 11.581 14.668 22.661 1.00 42.18 67 ALA B O 1
ATOM 2922 N N . GLN B 1 72 ? 12.772 16.580 22.738 1.00 39.39 68 GLN B N 1
ATOM 2923 C CA . GLN B 1 72 ? 14.050 15.881 22.674 1.00 41.67 68 GLN B CA 1
ATOM 2924 C C . GLN B 1 72 ? 14.306 15.090 23.952 1.00 49.04 68 GLN B C 1
ATOM 2925 O O . GLN B 1 72 ? 14.873 13.992 23.907 1.00 54.94 68 GLN B O 1
ATOM 2931 N N . ALA B 1 73 ? 13.892 15.633 25.100 1.00 45.46 69 ALA B N 1
ATOM 2932 C CA . ALA B 1 73 ? 14.081 14.932 26.365 1.00 43.16 69 ALA B CA 1
ATOM 2933 C C . ALA B 1 73 ? 13.153 13.728 26.476 1.00 44.58 69 ALA B C 1
ATOM 2934 O O . ALA B 1 73 ? 13.554 12.674 26.982 1.00 40.32 69 ALA B O 1
ATOM 2936 N N . LEU B 1 74 ? 11.908 13.867 26.012 1.00 42.95 70 LEU B N 1
ATOM 2937 C CA . LEU B 1 74 ? 10.978 12.743 26.049 1.00 33.35 70 LEU B CA 1
ATOM 2938 C C . LEU B 1 74 ? 11.410 11.627 25.108 1.00 46.27 70 LEU B C 1
ATOM 2939 O O . LEU B 1 74 ? 11.104 10.455 25.358 1.00 42.01 70 LEU B O 1
ATOM 2944 N N . ALA B 1 75 ? 12.114 11.965 24.025 1.00 42.06 71 ALA B N 1
ATOM 2945 C CA . ALA B 1 75 ? 12.641 10.934 23.138 1.00 43.27 71 ALA B CA 1
ATOM 2946 C C . ALA B 1 75 ? 13.765 10.154 23.808 1.00 45.07 71 ALA B C 1
ATOM 2947 O O . ALA B 1 75 ? 13.900 8.943 23.597 1.00 47.61 71 ALA B O 1
ATOM 2949 N N . ALA B 1 76 ? 14.580 10.831 24.621 1.00 40.32 72 ALA B N 1
ATOM 2950 C CA . ALA B 1 76 ? 15.646 10.141 25.339 1.00 48.11 72 ALA B CA 1
ATOM 2951 C C . ALA B 1 76 ? 15.094 9.248 26.442 1.00 42.17 72 ALA B C 1
ATOM 2952 O O . ALA B 1 76 ? 15.698 8.218 26.764 1.00 42.44 72 ALA B O 1
ATOM 2954 N N . ILE B 1 77 ? 13.957 9.625 27.033 1.00 39.38 73 ILE B N 1
ATOM 2955 C CA . ILE B 1 77 ? 13.328 8.784 28.048 1.00 39.98 73 ILE B CA 1
ATOM 2956 C C . ILE B 1 77 ? 12.894 7.455 27.443 1.00 41.04 73 ILE B C 1
ATOM 2957 O O . ILE B 1 77 ? 13.109 6.388 28.031 1.00 43.28 73 ILE B O 1
ATOM 2962 N N . ALA B 1 78 ? 12.286 7.498 26.254 1.00 46.24 74 ALA B N 1
ATOM 2963 C CA . ALA B 1 78 ? 11.855 6.269 25.597 1.00 41.36 74 ALA B CA 1
ATOM 2964 C C . ALA B 1 78 ? 13.037 5.388 25.215 1.00 43.18 74 ALA B C 1
ATOM 2965 O O . ALA B 1 78 ? 12.928 4.157 25.243 1.00 45.38 74 ALA B O 1
ATOM 2967 N N . LEU B 1 79 ? 14.171 5.995 24.857 1.00 40.53 75 LEU B N 1
ATOM 2968 C CA . LEU B 1 79 ? 15.359 5.208 24.542 1.00 50.86 75 LEU B CA 1
ATOM 2969 C C . LEU B 1 79 ? 15.903 4.508 25.781 1.00 54.26 75 LEU B C 1
ATOM 2970 O O . LEU B 1 79 ? 16.377 3.368 25.699 1.00 53.50 75 LEU B O 1
ATOM 2975 N N . ALA B 1 80 ? 15.847 5.172 26.937 1.00 43.77 76 ALA B N 1
ATOM 2976 C CA . ALA B 1 80 ? 16.313 4.542 28.168 1.00 56.75 76 ALA B CA 1
ATOM 2977 C C . ALA B 1 80 ? 15.378 3.418 28.598 1.00 54.98 76 ALA B C 1
ATOM 2978 O O . ALA B 1 80 ? 15.834 2.375 29.081 1.00 50.57 76 ALA B O 1
ATOM 2980 N N . LEU B 1 81 ? 14.067 3.614 28.433 1.00 46.95 77 LEU B N 1
ATOM 2981 C CA . LEU B 1 81 ? 13.116 2.561 28.769 1.00 51.26 77 LEU B CA 1
ATOM 2982 C C . LEU B 1 81 ? 13.273 1.361 27.843 1.00 60.67 77 LEU B C 1
ATOM 2983 O O . LEU B 1 81 ? 13.129 0.212 28.277 1.00 60.13 77 LEU B O 1
ATOM 2988 N N . ALA B 1 82 ? 13.569 1.607 26.564 1.00 59.38 78 ALA B N 1
ATOM 2989 C CA . ALA B 1 82 ? 13.809 0.503 25.642 1.00 57.87 78 ALA B CA 1
ATOM 2990 C C . ALA B 1 82 ? 15.107 -0.224 25.967 1.00 54.15 78 ALA B C 1
ATOM 2991 O O . ALA B 1 82 ? 15.224 -1.427 25.706 1.00 57.04 78 ALA B O 1
ATOM 2993 N N . ALA B 1 83 ? 16.090 0.484 26.531 1.00 61.33 79 ALA B N 1
ATOM 2994 C CA . ALA B 1 83 ? 17.314 -0.177 26.967 1.00 61.31 79 ALA B CA 1
ATOM 2995 C C . ALA B 1 83 ? 17.049 -1.111 28.139 1.00 64.60 79 ALA B C 1
ATOM 2996 O O . ALA B 1 83 ? 17.686 -2.165 28.251 1.00 68.14 79 ALA B O 1
ATOM 2998 N N . ILE B 1 84 ? 16.116 -0.740 29.019 1.00 60.65 80 ILE B N 1
ATOM 2999 C CA . ILE B 1 84 ? 15.753 -1.603 30.137 1.00 57.32 80 ILE B CA 1
ATOM 3000 C C . ILE B 1 84 ? 14.996 -2.828 29.640 1.00 67.14 80 ILE B C 1
ATOM 3001 O O . ILE B 1 84 ? 15.168 -3.936 30.162 1.00 65.83 80 ILE B O 1
ATOM 3006 N N . ALA B 1 85 ? 14.272 -2.718 28.553 1.00 68.55 81 ALA B N 1
ATOM 3007 C CA . ALA B 1 85 ? 13.592 -3.904 28.064 1.00 71.37 81 ALA B CA 1
ATOM 3008 C C . ALA B 1 85 ? 14.541 -4.756 27.241 1.00 71.12 81 ALA B C 1
ATOM 3009 O O . ALA B 1 85 ? 14.490 -5.955 27.261 1.00 79.36 81 ALA B O 1
ATOM 3011 N N . LEU B 1 86 ? 15.445 -4.110 26.546 1.00 67.80 82 LEU B N 1
ATOM 3012 C CA . LEU B 1 86 ? 16.364 -4.812 25.691 1.00 74.58 82 LEU B CA 1
ATOM 3013 C C . LEU B 1 86 ? 17.646 -5.221 26.336 1.00 94.45 82 LEU B C 1
ATOM 3014 O O . LEU B 1 86 ? 18.398 -5.968 25.748 1.00 102.71 82 LEU B O 1
ATOM 3019 N N . LYS B 1 87 ? 17.904 -4.713 27.530 1.00 96.30 83 LYS B N 1
ATOM 3020 C CA . LYS B 1 87 ? 19.135 -4.983 28.250 1.00 93.23 83 LYS B CA 1
ATOM 3021 C C . LYS B 1 87 ? 20.363 -4.745 27.380 1.00 101.89 83 LYS B C 1
ATOM 3022 O O . LYS B 1 87 ? 21.205 -5.605 27.302 1.00 110.37 83 LYS B O 1
ATOM 3024 N N . ASP B 1 88 ? 20.458 -3.587 26.734 1.00 87.18 84 ASP B N 1
ATOM 3025 C CA . ASP B 1 88 ? 21.607 -3.256 25.902 1.00 94.00 84 ASP B CA 1
ATOM 3026 C C . ASP B 1 88 ? 22.314 -2.073 26.514 1.00 84.62 84 ASP B C 1
ATOM 3027 O O . ASP B 1 88 ? 21.737 -1.018 26.559 1.00 73.95 84 ASP B O 1
ATOM 3029 N N . LYS B 1 89 ? 23.577 -2.222 26.923 1.00 88.91 85 LYS B N 1
ATOM 3030 C CA . LYS B 1 89 ? 24.267 -1.137 27.609 1.00 81.77 85 LYS B CA 1
ATOM 3031 C C . LYS B 1 89 ? 24.712 -0.058 26.630 1.00 82.57 85 LYS B C 1
ATOM 3032 O O . LYS B 1 89 ? 24.812 1.115 27.005 1.00 86.87 85 LYS B O 1
ATOM 3034 N N . GLU B 1 90 ? 24.983 -0.436 25.378 1.00 82.45 86 GLU B N 1
ATOM 3035 C CA . GLU B 1 90 ? 25.390 0.545 24.378 1.00 86.79 86 GLU B CA 1
ATOM 3036 C C . GLU B 1 90 ? 24.258 1.518 24.068 1.00 79.92 86 GLU B C 1
ATOM 3037 O O . GLU B 1 90 ? 24.501 2.711 23.851 1.00 84.85 86 GLU B O 1
ATOM 3039 N N . LEU B 1 91 ? 23.016 1.030 24.042 1.00 70.85 87 LEU B N 1
ATOM 3040 C CA . LEU B 1 91 ? 21.886 1.925 23.819 1.00 68.22 87 LEU B CA 1
ATOM 3041 C C . LEU B 1 91 ? 21.585 2.758 25.057 1.00 70.78 87 LEU B C 1
ATOM 3042 O O . LEU B 1 91 ? 21.142 3.907 24.936 1.00 62.25 87 LEU B O 1
ATOM 3044 N N . ALA B 1 92 ? 21.812 2.202 26.249 1.00 73.00 88 ALA B N 1
ATOM 3045 C CA . ALA B 1 92 ? 21.669 2.987 27.469 1.00 65.44 88 ALA B CA 1
ATOM 3046 C C . ALA B 1 92 ? 22.713 4.093 27.549 1.00 64.12 88 ALA B C 1
ATOM 3047 O O . ALA B 1 92 ? 22.454 5.147 28.141 1.00 57.80 88 ALA B O 1
ATOM 3049 N N . LYS B 1 93 ? 23.893 3.873 26.965 1.00 63.91 89 LYS B N 1
ATOM 3050 C CA . LYS B 1 93 ? 24.915 4.914 26.952 1.00 65.83 89 LYS B CA 1
ATOM 3051 C C . LYS B 1 93 ? 24.562 6.019 25.966 1.00 68.26 89 LYS B C 1
ATOM 3052 O O . LYS B 1 93 ? 24.856 7.195 26.211 1.00 61.88 89 LYS B O 1
ATOM 3054 N N . LYS B 1 94 ? 23.933 5.661 24.844 1.00 70.10 90 LYS B N 1
ATOM 3055 C CA . LYS B 1 94 ? 23.526 6.671 23.873 1.00 69.30 90 LYS B CA 1
ATOM 3056 C C . LYS B 1 94 ? 22.405 7.543 24.424 1.00 67.02 90 LYS B C 1
ATOM 3057 O O . LYS B 1 94 ? 22.403 8.762 24.221 1.00 66.07 90 LYS B O 1
ATOM 3059 N N . ALA B 1 95 ? 21.441 6.935 25.120 1.00 57.35 91 ALA B N 1
ATOM 3060 C CA . ALA B 1 95 ? 20.370 7.713 25.733 1.00 58.01 91 ALA B CA 1
ATOM 3061 C C . ALA B 1 95 ? 20.911 8.644 26.811 1.00 59.92 91 ALA B C 1
ATOM 3062 O O . ALA B 1 95 ? 20.429 9.771 26.967 1.00 56.04 91 ALA B O 1
ATOM 3064 N N . TYR B 1 96 ? 21.912 8.187 27.568 1.00 60.39 92 TYR B N 1
ATOM 3065 C CA . TYR B 1 96 ? 22.529 9.047 28.574 1.00 62.99 92 TYR B CA 1
ATOM 3066 C C . TYR B 1 96 ? 23.260 10.217 27.927 1.00 65.68 92 TYR B C 1
ATOM 3067 O O . TYR B 1 96 ? 23.155 11.357 28.394 1.00 65.27 92 TYR B O 1
ATOM 3069 N N . LYS B 1 97 ? 24.007 9.954 26.852 1.00 64.39 93 LYS B N 1
ATOM 3070 C CA . LYS B 1 97 ? 24.730 11.023 26.173 1.00 60.44 93 LYS B CA 1
ATOM 3071 C C . LYS B 1 97 ? 23.770 11.994 25.496 1.00 63.66 93 LYS B C 1
ATOM 3072 O O . LYS B 1 97 ? 23.988 13.211 25.524 1.00 65.78 93 LYS B O 1
ATOM 3074 N N . LEU B 1 98 ? 22.706 11.474 24.880 1.00 58.24 94 LEU B N 1
ATOM 3075 C CA . LEU B 1 98 ? 21.739 12.342 24.218 1.00 69.99 94 LEU B CA 1
ATOM 3076 C C . LEU B 1 98 ? 20.977 13.191 25.228 1.00 57.90 94 LEU B C 1
ATOM 3077 O O . LEU B 1 98 ? 20.679 14.362 24.964 1.00 56.64 94 LEU B O 1
ATOM 3079 N N . ALA B 1 99 ? 20.648 12.617 26.388 1.00 56.74 95 ALA B N 1
ATOM 3080 C CA . ALA B 1 99 ? 19.973 13.389 27.425 1.00 52.90 95 ALA B CA 1
ATOM 3081 C C . ALA B 1 99 ? 20.899 14.426 28.045 1.00 62.57 95 ALA B C 1
ATOM 3082 O O . ALA B 1 99 ? 20.438 15.491 28.472 1.00 58.86 95 ALA B O 1
ATOM 3084 N N . GLU B 1 100 ? 22.201 14.136 28.108 1.00 63.17 96 GLU B N 1
ATOM 3085 C CA . GLU B 1 100 ? 23.150 15.099 28.657 1.00 62.17 96 GLU B CA 1
ATOM 3086 C C . GLU B 1 100 ? 23.308 16.307 27.741 1.00 61.96 96 GLU B C 1
ATOM 3087 O O . GLU B 1 100 ? 23.483 17.435 28.217 1.00 54.86 96 GLU B O 1
ATOM 3090 N N . GLU B 1 101 ? 23.241 16.094 26.425 1.00 56.67 97 GLU B N 1
ATOM 3091 C CA . GLU B 1 101 ? 23.343 17.212 25.492 1.00 59.72 97 GLU B CA 1
ATOM 3092 C C . GLU B 1 101 ? 22.122 18.118 25.573 1.00 58.11 97 GLU B C 1
ATOM 3093 O O . GLU B 1 101 ? 22.242 19.335 25.393 1.00 57.39 97 GLU B O 1
ATOM 3095 N N . VAL B 1 102 ? 20.946 17.546 25.836 1.00 54.40 98 VAL B N 1
ATOM 3096 C CA . VAL B 1 102 ? 19.744 18.355 26.005 1.00 58.50 98 VAL B CA 1
ATOM 3097 C C . VAL B 1 102 ? 19.858 19.220 27.254 1.00 54.68 98 VAL B C 1
ATOM 3098 O O . VAL B 1 102 ? 19.465 20.393 27.253 1.00 52.20 98 VAL B O 1
ATOM 3102 N N . TYR B 1 103 ? 20.409 18.660 28.335 1.00 53.14 99 TYR B N 1
ATOM 3103 C CA . TYR B 1 103 ? 20.570 19.419 29.571 1.00 56.48 99 TYR B CA 1
ATOM 3104 C C . TYR B 1 103 ? 21.465 20.635 29.360 1.00 58.18 99 TYR B C 1
ATOM 3105 O O . TYR B 1 103 ? 21.188 21.718 29.888 1.00 56.70 99 TYR B O 1
ATOM 3114 N N . LYS B 1 104 ? 22.545 20.475 28.591 1.00 52.33 100 LYS B N 1
ATOM 3115 C CA . LYS B 1 104 ? 23.438 21.599 28.334 1.00 64.54 100 LYS B CA 1
ATOM 3116 C C . LYS B 1 104 ? 22.783 22.629 27.421 1.00 52.37 100 LYS B C 1
ATOM 3117 O O . LYS B 1 104 ? 22.973 23.837 27.602 1.00 59.83 100 LYS B O 1
ATOM 3119 N N . LYS B 1 105 ? 22.005 22.172 26.437 1.00 50.15 101 LYS B N 1
ATOM 3120 C CA . LYS B 1 105 ? 21.337 23.103 25.534 1.00 60.01 101 LYS B CA 1
ATOM 3121 C C . LYS B 1 105 ? 20.236 23.876 26.250 1.00 59.39 101 LYS B C 1
ATOM 3122 O O . LYS B 1 105 ? 20.063 25.078 26.018 1.00 51.94 101 LYS B O 1
ATOM 3124 N N . ALA B 1 106 ? 19.480 23.203 27.122 1.00 49.62 102 ALA B N 1
ATOM 3125 C CA . ALA B 1 106 ? 18.425 23.885 27.863 1.00 51.99 102 ALA B CA 1
ATOM 3126 C C . ALA B 1 106 ? 18.997 24.858 28.885 1.00 58.27 102 ALA B C 1
ATOM 3127 O O . ALA B 1 106 ? 18.359 25.870 29.200 1.00 54.69 102 ALA B O 1
ATOM 3129 N N . GLU B 1 107 ? 20.190 24.571 29.413 1.00 62.47 103 GLU B N 1
ATOM 3130 C CA . GLU B 1 107 ? 20.820 25.480 30.365 1.00 59.88 103 GLU B CA 1
ATOM 3131 C C . GLU B 1 107 ? 21.161 26.813 29.710 1.00 65.37 103 GLU B C 1
ATOM 3132 O O . GLU B 1 107 ? 20.978 27.876 30.315 1.00 65.57 103 GLU B O 1
ATOM 3138 N N . LYS B 1 108 ? 21.660 26.777 28.472 1.00 68.81 104 LYS B N 1
ATOM 3139 C CA . LYS B 1 108 ? 21.978 28.015 27.768 1.00 68.30 104 LYS B CA 1
ATOM 3140 C C . LYS B 1 108 ? 20.715 28.799 27.431 1.00 69.72 104 LYS B C 1
ATOM 3141 O O . LYS B 1 108 ? 20.716 30.035 27.474 1.00 64.88 104 LYS B O 1
ATOM 3143 N N . LEU B 1 109 ? 19.629 28.099 27.093 1.00 65.33 105 LEU B N 1
ATOM 3144 C CA . LEU B 1 109 ? 18.382 28.785 26.770 1.00 62.48 105 LEU B CA 1
ATOM 3145 C C . LEU B 1 109 ? 17.768 29.421 28.010 1.00 67.04 105 LEU B C 1
ATOM 3146 O O . LEU B 1 109 ? 17.167 30.499 27.929 1.00 61.31 105 LEU B O 1
ATOM 3148 N N . TYR B 1 110 ? 17.904 28.767 29.167 1.00 62.90 106 TYR B N 1
ATOM 3149 C CA . TYR B 1 110 ? 17.400 29.345 30.409 1.00 56.51 106 TYR B CA 1
ATOM 3150 C C . TYR B 1 110 ? 18.149 30.623 30.764 1.00 69.52 106 TYR B C 1
ATOM 3151 O O . TYR B 1 110 ? 17.552 31.583 31.263 1.00 66.45 106 TYR B O 1
ATOM 3160 N N . GLU B 1 111 ? 19.461 30.651 30.514 1.00 68.86 107 GLU B N 1
ATOM 3161 C CA . GLU B 1 111 ? 20.240 31.855 30.783 1.00 66.17 107 GLU B CA 1
ATOM 3162 C C . GLU B 1 111 ? 19.835 32.995 29.855 1.00 66.92 107 GLU B C 1
ATOM 3163 O O . GLU B 1 111 ? 19.699 34.142 30.296 1.00 67.49 107 GLU B O 1
ATOM 3167 N N . GLU B 1 112 ? 19.647 32.700 28.567 1.00 67.41 108 GLU B N 1
ATOM 3168 C CA . GLU B 1 112 ? 19.250 33.739 27.621 1.00 74.05 108 GLU B CA 1
ATOM 3169 C C . GLU B 1 112 ? 17.845 34.249 27.917 1.00 70.96 108 GLU B C 1
ATOM 3170 O O . GLU B 1 112 ? 17.584 35.454 27.827 1.00 67.18 108 GLU B O 1
ATOM 3172 N N . ALA B 1 113 ? 16.925 33.346 28.266 1.00 60.94 109 ALA B N 1
ATOM 3173 C CA . ALA B 1 113 ? 15.562 33.763 28.573 1.00 64.86 109 ALA B CA 1
ATOM 3174 C C . ALA B 1 113 ? 15.488 34.531 29.886 1.00 73.37 109 ALA B C 1
ATOM 3175 O O . ALA B 1 113 ? 14.665 35.444 30.021 1.00 74.88 109 ALA B O 1
ATOM 3177 N N . LYS B 1 114 ? 16.331 34.179 30.860 1.00 74.49 110 LYS B N 1
ATOM 3178 C CA . LYS B 1 114 ? 16.315 34.879 32.141 1.00 68.94 110 LYS B CA 1
ATOM 3179 C C . LYS B 1 114 ? 16.820 36.309 31.997 1.00 74.26 110 LYS B C 1
ATOM 3180 O O . LYS B 1 114 ? 16.294 37.226 32.640 1.00 89.17 110 LYS B O 1
ATOM 3182 N N . LYS B 1 115 ? 17.840 36.521 31.163 1.00 73.46 111 LYS B N 1
ATOM 3183 C CA . LYS B 1 115 ? 18.371 37.867 30.976 1.00 86.92 111 LYS B CA 1
ATOM 3184 C C . LYS B 1 115 ? 17.383 38.764 30.243 1.00 83.62 111 LYS B C 1
ATOM 3185 O O . LYS B 1 115 ? 17.374 39.981 30.461 1.00 82.38 111 LYS B O 1
ATOM 3187 N N . LYS B 1 116 ? 16.551 38.191 29.380 1.00 71.66 112 LYS B N 1
ATOM 3188 C CA . LYS B 1 116 ? 15.564 38.965 28.636 1.00 85.82 112 LYS B CA 1
ATOM 3189 C C . LYS B 1 116 ? 14.281 39.130 29.445 1.00 83.51 112 LYS B C 1
ATOM 3190 O O . LYS B 1 116 ? 13.381 39.873 29.054 1.00 88.52 112 LYS B O 1
ATOM 3192 N N . ASP B 1 118 ? 11.740 36.951 29.606 1.00 62.12 114 ASP B N 1
ATOM 3193 C CA . ASP B 1 118 ? 10.774 35.916 29.257 1.00 72.37 114 ASP B CA 1
ATOM 3194 C C . ASP B 1 118 ? 10.720 34.835 30.331 1.00 69.39 114 ASP B C 1
ATOM 3195 O O . ASP B 1 118 ? 11.434 33.834 30.254 1.00 67.37 114 ASP B O 1
ATOM 3197 N N . LEU B 1 119 ? 9.865 35.044 31.335 1.00 63.71 115 LEU B N 1
ATOM 3198 C CA . LEU B 1 119 ? 9.760 34.082 32.427 1.00 61.50 115 LEU B CA 1
ATOM 3199 C C . LEU B 1 119 ? 9.109 32.782 31.972 1.00 60.32 115 LEU B C 1
ATOM 3200 O O . LEU B 1 119 ? 9.420 31.714 32.512 1.00 59.56 115 LEU B O 1
ATOM 3202 N N . ILE B 1 120 ? 8.207 32.851 30.992 1.00 61.89 116 ILE B N 1
ATOM 3203 C CA . ILE B 1 120 ? 7.550 31.645 30.497 1.00 47.96 116 ILE B CA 1
ATOM 3204 C C . ILE B 1 120 ? 8.548 30.758 29.762 1.00 48.45 116 ILE B C 1
ATOM 3205 O O . ILE B 1 120 ? 8.595 29.540 29.974 1.00 49.96 116 ILE B O 1
ATOM 3210 N N . ALA B 1 121 ? 9.362 31.357 28.890 1.00 50.66 117 ALA B N 1
ATOM 3211 C CA . ALA B 1 121 ? 10.358 30.584 28.154 1.00 53.12 117 ALA B CA 1
ATOM 3212 C C . ALA B 1 121 ? 11.432 30.022 29.075 1.00 51.98 117 ALA B C 1
ATOM 3213 O O . ALA B 1 121 ? 11.966 28.938 28.812 1.00 56.02 117 ALA B O 1
ATOM 3215 N N . ALA B 1 122 ? 11.763 30.736 30.153 1.00 51.28 118 ALA B N 1
ATOM 3216 C CA . ALA B 1 122 ? 12.766 30.235 31.088 1.00 49.82 118 ALA B CA 1
ATOM 3217 C C . ALA B 1 122 ? 12.241 29.039 31.871 1.00 53.12 118 ALA B C 1
ATOM 3218 O O . ALA B 1 122 ? 12.990 28.094 32.148 1.00 48.78 118 ALA B O 1
ATOM 3220 N N . ALA B 1 123 ? 10.957 29.060 32.235 1.00 53.83 119 ALA B N 1
ATOM 3221 C CA . ALA B 1 123 ? 10.377 27.936 32.963 1.00 49.61 119 ALA B CA 1
ATOM 3222 C C . ALA B 1 123 ? 10.297 26.692 32.088 1.00 50.84 119 ALA B C 1
ATOM 3223 O O . ALA B 1 123 ? 10.528 25.575 32.565 1.00 50.41 119 ALA B O 1
ATOM 3225 N N . LEU B 1 124 ? 9.969 26.864 30.804 1.00 44.05 120 LEU B N 1
ATOM 3226 C CA . LEU B 1 124 ? 9.932 25.725 29.893 1.00 45.76 120 LEU B CA 1
ATOM 3227 C C . LEU B 1 124 ? 11.315 25.116 29.706 1.00 49.31 120 LEU B C 1
ATOM 3228 O O . LEU B 1 124 ? 11.437 23.899 29.525 1.00 48.15 120 LEU B O 1
ATOM 3233 N N . ALA B 1 125 ? 12.365 25.941 29.742 1.00 48.86 121 ALA B N 1
ATOM 3234 C CA . ALA B 1 125 ? 13.722 25.414 29.649 1.00 45.63 121 ALA B CA 1
ATOM 3235 C C . ALA B 1 125 ? 14.070 24.567 30.866 1.00 44.47 121 ALA B C 1
ATOM 3236 O O . ALA B 1 125 ? 14.773 23.557 30.746 1.00 41.45 121 ALA B O 1
ATOM 3238 N N . LEU B 1 126 ? 13.584 24.959 32.046 1.00 44.70 122 LEU B N 1
ATOM 3239 C CA . LEU B 1 126 ? 13.820 24.157 33.241 1.00 45.49 122 LEU B CA 1
ATOM 3240 C C . LEU B 1 126 ? 13.032 22.854 33.207 1.00 47.66 122 LEU B C 1
ATOM 3241 O O . LEU B 1 126 ? 13.468 21.854 33.788 1.00 51.35 122 LEU B O 1
ATOM 3246 N N . ILE B 1 127 ? 11.876 22.847 32.540 1.00 39.53 123 ILE B N 1
ATOM 3247 C CA . ILE B 1 127 ? 11.111 21.613 32.395 1.00 41.43 123 ILE B CA 1
ATOM 3248 C C . ILE B 1 127 ? 11.857 20.627 31.504 1.00 42.07 123 ILE B C 1
ATOM 3249 O O . ILE B 1 127 ? 11.883 19.420 31.775 1.00 32.52 123 ILE B O 1
ATOM 3254 N N . ALA B 1 128 ? 12.485 21.124 30.435 1.00 41.41 124 ALA B N 1
ATOM 3255 C CA . ALA B 1 128 ? 13.283 20.256 29.575 1.00 39.45 124 ALA B CA 1
ATOM 3256 C C . ALA B 1 128 ? 14.488 19.691 30.313 1.00 43.31 124 ALA B C 1
ATOM 3257 O O . ALA B 1 128 ? 14.890 18.548 30.061 1.00 47.23 124 ALA B O 1
ATOM 3259 N N . GLN B 1 129 ? 15.077 20.471 31.222 1.00 44.62 125 GLN B N 1
ATOM 3260 C CA . GLN B 1 129 ? 16.204 19.973 32.005 1.00 40.98 125 GLN B CA 1
ATOM 3261 C C . GLN B 1 129 ? 15.765 18.878 32.969 1.00 45.30 125 GLN B C 1
ATOM 3262 O O . GLN B 1 129 ? 16.473 17.880 33.147 1.00 43.38 125 GLN B O 1
ATOM 3264 N N . ALA B 1 130 ? 14.601 19.046 33.600 1.00 40.72 126 ALA B N 1
ATOM 3265 C CA . ALA B 1 130 ? 14.114 18.038 34.536 1.00 43.61 126 ALA B CA 1
ATOM 3266 C C . ALA B 1 130 ? 13.749 16.745 33.816 1.00 43.68 126 ALA B C 1
ATOM 3267 O O . ALA B 1 130 ? 14.010 15.649 34.326 1.00 46.02 126 ALA B O 1
ATOM 3269 N N . LEU B 1 131 ? 13.141 16.852 32.632 1.00 44.42 127 LEU B N 1
ATOM 3270 C CA . LEU B 1 131 ? 12.812 15.657 31.862 1.00 40.94 127 LEU B CA 1
ATOM 3271 C C . LEU B 1 131 ? 14.073 14.946 31.384 1.00 39.10 127 LEU B C 1
ATOM 3272 O O . LEU B 1 131 ? 14.108 13.712 31.316 1.00 46.38 127 LEU B O 1
ATOM 3277 N N . ALA B 1 132 ? 15.116 15.708 31.045 1.00 39.51 128 ALA B N 1
ATOM 3278 C CA . ALA B 1 132 ? 16.378 15.095 30.645 1.00 45.39 128 ALA B CA 1
ATOM 3279 C C . ALA B 1 132 ? 17.024 14.337 31.797 1.00 43.35 128 ALA B C 1
ATOM 3280 O O . ALA B 1 132 ? 17.693 13.323 31.572 1.00 53.67 128 ALA B O 1
ATOM 3282 N N . LEU B 1 133 ? 16.838 14.810 33.032 1.00 42.66 129 LEU B N 1
ATOM 3283 C CA . LEU B 1 133 ? 17.385 14.100 34.184 1.00 44.33 129 LEU B CA 1
ATOM 3284 C C . LEU B 1 133 ? 16.623 12.811 34.461 1.00 47.76 129 LEU B C 1
ATOM 3285 O O . LEU B 1 133 ? 17.191 11.866 35.023 1.00 50.14 129 LEU B O 1
ATOM 3290 N N . ILE B 1 134 ? 15.344 12.752 34.084 1.00 44.89 130 ILE B N 1
ATOM 3291 C CA . ILE B 1 134 ? 14.598 11.504 34.196 1.00 43.34 130 ILE B CA 1
ATOM 3292 C C . ILE B 1 134 ? 15.165 10.463 33.238 1.00 50.08 130 ILE B C 1
ATOM 3293 O O . ILE B 1 134 ? 15.260 9.275 33.573 1.00 43.68 130 ILE B O 1
ATOM 3298 N N . ALA B 1 135 ? 15.559 10.892 32.037 1.00 45.91 131 ALA B N 1
ATOM 3299 C CA . ALA B 1 135 ? 16.183 9.972 31.092 1.00 50.19 131 ALA B CA 1
ATOM 3300 C C . ALA B 1 135 ? 17.549 9.515 31.586 1.00 45.96 131 ALA B C 1
ATOM 3301 O O . ALA B 1 135 ? 17.926 8.353 31.397 1.00 50.04 131 ALA B O 1
ATOM 3303 N N . LEU B 1 136 ? 18.305 10.414 32.221 1.00 47.17 132 LEU B N 1
ATOM 3304 C CA . LEU B 1 136 ? 19.611 10.036 32.752 1.00 47.80 132 LEU B CA 1
ATOM 3305 C C . LEU B 1 136 ? 19.474 9.037 33.894 1.00 47.13 132 LEU B C 1
ATOM 3306 O O . LEU B 1 136 ? 20.296 8.123 34.029 1.00 48.17 132 LEU B O 1
ATOM 3311 N N . ALA B 1 137 ? 18.443 9.196 34.727 1.00 46.95 133 ALA B N 1
ATOM 3312 C CA . ALA B 1 137 ? 18.221 8.252 35.817 1.00 46.39 133 ALA B CA 1
ATOM 3313 C C . ALA B 1 137 ? 17.846 6.877 35.280 1.00 50.20 133 ALA B C 1
ATOM 3314 O O . ALA B 1 137 ? 18.377 5.856 35.732 1.00 52.50 133 ALA B O 1
ATOM 3316 N N . LEU B 1 138 ? 16.932 6.832 34.306 1.00 47.77 134 LEU B N 1
ATOM 3317 C CA . LEU B 1 138 ? 16.521 5.556 33.730 1.00 43.46 134 LEU B CA 1
ATOM 3318 C C . LEU B 1 138 ? 17.666 4.898 32.969 1.00 48.42 134 LEU B C 1
ATOM 3319 O O . LEU B 1 138 ? 17.823 3.672 33.012 1.00 50.94 134 LEU B O 1
ATOM 3324 N N . ALA B 1 139 ? 18.473 5.694 32.264 1.00 43.36 135 ALA B N 1
ATOM 3325 C CA . ALA B 1 139 ? 19.624 5.135 31.563 1.00 51.24 135 ALA B CA 1
ATOM 3326 C C . ALA B 1 139 ? 20.662 4.608 32.545 1.00 63.23 135 ALA B C 1
ATOM 3327 O O . ALA B 1 139 ? 21.303 3.582 32.289 1.00 63.05 135 ALA B O 1
ATOM 3329 N N . ALA B 1 140 ? 20.839 5.294 33.678 1.00 52.74 136 ALA B N 1
ATOM 3330 C CA . ALA B 1 140 ? 21.773 4.813 34.691 1.00 57.59 136 ALA B CA 1
ATOM 3331 C C . ALA B 1 140 ? 21.255 3.554 35.373 1.00 56.14 136 ALA B C 1
ATOM 3332 O O . ALA B 1 140 ? 22.052 2.721 35.822 1.00 56.69 136 ALA B O 1
ATOM 3334 N N . ILE B 1 141 ? 19.933 3.400 35.465 1.00 52.48 137 ILE B N 1
ATOM 3335 C CA . ILE B 1 141 ? 19.364 2.179 36.029 1.00 52.84 137 ILE B CA 1
ATOM 3336 C C . ILE B 1 141 ? 19.664 0.990 35.125 1.00 60.10 137 ILE B C 1
ATOM 3337 O O . ILE B 1 141 ? 20.008 -0.099 35.601 1.00 58.67 137 ILE B O 1
ATOM 3342 N N . ALA B 1 142 ? 19.553 1.182 33.807 1.00 58.18 138 ALA B N 1
ATOM 3343 C CA . ALA B 1 142 ? 19.871 0.108 32.873 1.00 52.44 138 ALA B CA 1
ATOM 3344 C C . ALA B 1 142 ? 21.353 -0.243 32.900 1.00 64.01 138 ALA B C 1
ATOM 3345 O O . ALA B 1 142 ? 21.721 -1.393 32.633 1.00 73.29 138 ALA B O 1
ATOM 3347 N N . LEU B 1 143 ? 22.212 0.721 33.216 1.00 66.45 139 LEU B N 1
ATOM 3348 C CA . LEU B 1 143 ? 23.644 0.465 33.314 1.00 63.98 139 LEU B CA 1
ATOM 3349 C C . LEU B 1 143 ? 24.009 -0.014 34.715 1.00 57.41 139 LEU B C 1
ATOM 3350 O O . LEU B 1 143 ? 24.688 -1.027 34.879 1.00 66.36 139 LEU B O 1
ATOM 3355 N N . ASP B 1 145 ? 25.251 1.557 37.832 1.00 67.23 141 ASP B N 1
ATOM 3356 C CA . ASP B 1 145 ? 26.103 2.738 37.794 1.00 68.99 141 ASP B CA 1
ATOM 3357 C C . ASP B 1 145 ? 25.737 3.765 38.827 1.00 60.76 141 ASP B C 1
ATOM 3358 O O . ASP B 1 145 ? 25.190 4.794 38.513 1.00 56.88 141 ASP B O 1
ATOM 3360 N N . LYS B 1 146 ? 26.125 3.488 40.058 1.00 62.44 142 LYS B N 1
ATOM 3361 C CA . LYS B 1 146 ? 25.847 4.324 41.202 1.00 59.13 142 LYS B CA 1
ATOM 3362 C C . LYS B 1 146 ? 26.412 5.729 41.150 1.00 60.70 142 LYS B C 1
ATOM 3363 O O . LYS B 1 146 ? 25.836 6.632 41.685 1.00 54.25 142 LYS B O 1
ATOM 3367 N N . GLU B 1 147 ? 27.543 5.916 40.506 1.00 62.07 143 GLU B N 1
ATOM 3368 C CA . GLU B 1 147 ? 28.098 7.260 40.384 1.00 58.05 143 GLU B CA 1
ATOM 3369 C C . GLU B 1 147 ? 27.226 8.133 39.491 1.00 62.12 143 GLU B C 1
ATOM 3370 O O . GLU B 1 147 ? 27.024 9.319 39.779 1.00 62.57 143 GLU B O 1
ATOM 3372 N N . LYS B 1 148 ? 26.700 7.564 38.403 1.00 65.73 144 LYS B N 1
ATOM 3373 C CA . LYS B 1 148 ? 25.820 8.327 37.526 1.00 57.53 144 LYS B CA 1
ATOM 3374 C C . LYS B 1 148 ? 24.495 8.645 38.207 1.00 54.24 144 LYS B C 1
ATOM 3375 O O . LYS B 1 148 ? 23.919 9.712 37.970 1.00 51.45 144 LYS B O 1
ATOM 3377 N N . LEU B 1 149 ? 24.001 7.737 39.053 1.00 52.05 145 LEU B N 1
ATOM 3378 C CA . LEU B 1 149 ? 22.766 8.002 39.783 1.00 50.28 145 LEU B CA 1
ATOM 3379 C C . LEU B 1 149 ? 22.945 9.127 40.794 1.00 53.03 145 LEU B C 1
ATOM 3380 O O . LEU B 1 149 ? 22.012 9.905 41.025 1.00 49.52 145 LEU B O 1
ATOM 3385 N N . LYS B 1 150 ? 24.128 9.228 41.405 1.00 51.29 146 LYS B N 1
ATOM 3386 C CA . LYS B 1 150 ? 24.383 10.312 42.347 1.00 57.10 146 LYS B CA 1
ATOM 3387 C C . LYS B 1 150 ? 24.488 11.655 41.636 1.00 58.51 146 LYS B C 1
ATOM 3388 O O . LYS B 1 150 ? 24.132 12.689 42.213 1.00 55.76 146 LYS B O 1
ATOM 3390 N N . GLU B 1 151 ? 24.976 11.662 40.393 1.00 59.58 147 GLU B N 1
ATOM 3391 C CA . GLU B 1 151 ? 25.047 12.903 39.630 1.00 59.02 147 GLU B CA 1
ATOM 3392 C C . GLU B 1 151 ? 23.660 13.428 39.282 1.00 55.34 147 GLU B C 1
ATOM 3393 O O . GLU B 1 151 ? 23.452 14.646 39.238 1.00 59.03 147 GLU B O 1
ATOM 3397 N N . VAL B 1 152 ? 22.702 12.530 39.038 1.00 55.73 148 VAL B N 1
ATOM 3398 C CA . VAL B 1 152 ? 21.342 12.956 38.719 1.00 56.58 148 VAL B CA 1
ATOM 3399 C C . VAL B 1 152 ? 20.722 13.697 39.897 1.00 57.75 148 VAL B C 1
ATOM 3400 O O . VAL B 1 152 ? 20.038 14.712 39.721 1.00 57.28 148 VAL B O 1
ATOM 3404 N N . ILE B 1 153 ? 20.958 13.208 41.117 1.00 56.50 149 ILE B N 1
ATOM 3405 C CA . ILE B 1 153 ? 20.371 13.836 42.297 1.00 54.07 149 ILE B CA 1
ATOM 3406 C C . ILE B 1 153 ? 20.936 15.237 42.500 1.00 53.28 149 ILE B C 1
ATOM 3407 O O . ILE B 1 153 ? 20.201 16.175 42.832 1.00 50.68 149 ILE B O 1
ATOM 3412 N N . GLU B 1 154 ? 22.244 15.406 42.294 1.00 50.21 150 GLU B N 1
ATOM 3413 C CA . GLU B 1 154 ? 22.856 16.716 42.492 1.00 59.50 150 GLU B CA 1
ATOM 3414 C C . GLU B 1 154 ? 22.392 17.712 41.436 1.00 51.77 150 GLU B C 1
ATOM 3415 O O . GLU B 1 154 ? 22.063 18.859 41.759 1.00 52.56 150 GLU B O 1
ATOM 3417 N N . LYS B 1 155 ? 22.358 17.293 40.169 1.00 55.59 151 LYS B N 1
ATOM 3418 C CA . LYS B 1 155 ? 21.916 18.192 39.107 1.00 49.22 151 LYS B CA 1
ATOM 3419 C C . LYS B 1 155 ? 20.436 18.529 39.247 1.00 50.99 151 LYS B C 1
ATOM 3420 O O . LYS B 1 155 ? 20.025 19.664 38.976 1.00 49.12 151 LYS B O 1
ATOM 3422 N N . ALA B 1 156 ? 19.621 17.559 39.669 1.00 48.52 152 ALA B N 1
ATOM 3423 C CA . ALA B 1 156 ? 18.193 17.817 39.826 1.00 55.96 152 ALA B CA 1
ATOM 3424 C C . ALA B 1 156 ? 17.916 18.739 41.005 1.00 50.11 152 ALA B C 1
ATOM 3425 O O . ALA B 1 156 ? 16.909 19.457 41.004 1.00 47.68 152 ALA B O 1
ATOM 3427 N N . LYS B 1 157 ? 18.787 18.730 42.017 1.00 56.30 153 LYS B N 1
ATOM 3428 C CA . LYS B 1 157 ? 18.637 19.668 43.123 1.00 48.65 153 LYS B CA 1
ATOM 3429 C C . LYS B 1 157 ? 18.887 21.101 42.675 1.00 52.72 153 LYS B C 1
ATOM 3430 O O . LYS B 1 157 ? 18.275 22.032 43.209 1.00 59.84 153 LYS B O 1
ATOM 3434 N N . GLU B 1 158 ? 19.778 21.297 41.699 1.00 51.99 154 GLU B N 1
ATOM 3435 C CA . GLU B 1 158 ? 20.005 22.635 41.164 1.00 54.15 154 GLU B CA 1
ATOM 3436 C C . GLU B 1 158 ? 18.804 23.116 40.359 1.00 51.43 154 GLU B C 1
ATOM 3437 O O . GLU B 1 158 ? 18.458 24.302 40.401 1.00 53.37 154 GLU B O 1
ATOM 3439 N N . VAL B 1 159 ? 18.160 22.212 39.618 1.00 48.65 155 VAL B N 1
ATOM 3440 C CA . VAL B 1 159 ? 16.955 22.576 38.878 1.00 47.48 155 VAL B CA 1
ATOM 3441 C C . VAL B 1 159 ? 15.833 22.947 39.840 1.00 43.72 155 VAL B C 1
ATOM 3442 O O . VAL B 1 159 ? 15.067 23.886 39.591 1.00 47.02 155 VAL B O 1
ATOM 3446 N N . TYR B 1 160 ? 15.719 22.216 40.951 1.00 49.78 156 TYR B N 1
ATOM 3447 C CA . TYR B 1 160 ? 14.692 22.517 41.943 1.00 47.76 156 TYR B CA 1
ATOM 3448 C C . TYR B 1 160 ? 14.893 23.905 42.540 1.00 53.41 156 TYR B C 1
ATOM 3449 O O . TYR B 1 160 ? 13.923 24.640 42.762 1.00 49.79 156 TYR B O 1
ATOM 3458 N N . LYS B 1 161 ? 16.146 24.282 42.803 1.00 50.20 157 LYS B N 1
ATOM 3459 C CA . LYS B 1 161 ? 16.419 25.593 43.384 1.00 47.95 157 LYS B CA 1
ATOM 3460 C C . LYS B 1 161 ? 16.186 26.710 42.373 1.00 52.30 157 LYS B C 1
ATOM 3461 O O . LYS B 1 161 ? 15.689 27.784 42.731 1.00 53.30 157 LYS B O 1
ATOM 3463 N N . LYS B 1 162 ? 16.543 26.478 41.107 1.00 54.37 158 LYS B N 1
ATOM 3464 C CA . LYS B 1 162 ? 16.325 27.490 40.078 1.00 48.57 158 LYS B CA 1
ATOM 3465 C C . LYS B 1 162 ? 14.838 27.738 39.850 1.00 54.67 158 LYS B C 1
ATOM 3466 O O . LYS B 1 162 ? 14.423 28.877 39.609 1.00 49.61 158 LYS B O 1
ATOM 3472 N N . ALA B 1 163 ? 14.022 26.683 39.918 1.00 47.25 159 ALA B N 1
ATOM 3473 C CA . ALA B 1 163 ? 12.587 26.851 39.719 1.00 48.85 159 ALA B CA 1
ATOM 3474 C C . ALA B 1 163 ? 11.942 27.596 40.880 1.00 51.74 159 ALA B C 1
ATOM 3475 O O . ALA B 1 163 ? 10.938 28.291 40.687 1.00 48.96 159 ALA B O 1
ATOM 3477 N N . GLU B 1 164 ? 12.498 27.465 42.088 1.00 57.14 160 GLU B N 1
ATOM 3478 C CA . GLU B 1 164 ? 11.957 28.192 43.231 1.00 58.84 160 GLU B CA 1
ATOM 3479 C C . GLU B 1 164 ? 12.212 29.689 43.102 1.00 57.28 160 GLU B C 1
ATOM 3480 O O . GLU B 1 164 ? 11.339 30.504 43.424 1.00 54.81 160 GLU B O 1
ATOM 3486 N N . GLU B 1 165 ? 13.404 30.070 42.636 1.00 53.77 161 GLU B N 1
ATOM 3487 C CA . GLU B 1 165 ? 13.692 31.484 42.420 1.00 53.39 161 GLU B CA 1
ATOM 3488 C C . GLU B 1 165 ? 12.844 32.050 41.289 1.00 55.83 161 GLU B C 1
ATOM 3489 O O . GLU B 1 165 ? 12.414 33.208 41.346 1.00 61.18 161 GLU B O 1
ATOM 3491 N N . LEU B 1 166 ? 12.595 31.248 40.251 1.00 55.50 162 LEU B N 1
ATOM 3492 C CA . LEU B 1 166 ? 11.741 31.695 39.157 1.00 50.84 162 LEU B CA 1
ATOM 3493 C C . LEU B 1 166 ? 10.284 31.797 39.590 1.00 56.86 162 LEU B C 1
ATOM 3494 O O . LEU B 1 166 ? 9.561 32.685 39.123 1.00 57.93 162 LEU B O 1
ATOM 3499 N N . TYR B 1 167 ? 9.838 30.902 40.474 1.00 58.75 163 TYR B N 1
ATOM 3500 C CA . TYR B 1 167 ? 8.464 30.957 40.962 1.00 55.10 163 TYR B CA 1
ATOM 3501 C C . TYR B 1 167 ? 8.225 32.205 41.803 1.00 62.31 163 TYR B C 1
ATOM 3502 O O . TYR B 1 167 ? 7.182 32.857 41.673 1.00 57.60 163 TYR B O 1
ATOM 3511 N N . LYS B 1 168 ? 9.179 32.552 42.671 1.00 59.88 164 LYS B N 1
ATOM 3512 C CA . LYS B 1 168 ? 9.028 33.745 43.498 1.00 55.29 164 LYS B CA 1
ATOM 3513 C C . LYS B 1 168 ? 9.073 35.013 42.654 1.00 60.07 164 LYS B C 1
ATOM 3514 O O . LYS B 1 168 ? 8.354 35.979 42.935 1.00 61.17 164 LYS B O 1
ATOM 3516 N N . GLU B 1 169 ? 9.916 35.031 41.618 1.00 57.93 165 GLU B N 1
ATOM 3517 C CA . GLU B 1 169 ? 9.987 36.197 40.745 1.00 59.62 165 GLU B CA 1
ATOM 3518 C C . GLU B 1 169 ? 8.719 36.343 39.913 1.00 66.62 165 GLU B C 1
ATOM 3519 O O . GLU B 1 169 ? 8.237 37.460 39.695 1.00 66.06 165 GLU B O 1
ATOM 3521 N N . ALA B 1 170 ? 8.165 35.223 39.439 1.00 60.22 166 ALA B N 1
ATOM 3522 C CA . ALA B 1 170 ? 6.938 35.280 38.652 1.00 60.63 166 ALA B CA 1
ATOM 3523 C C . ALA B 1 170 ? 5.743 35.696 39.499 1.00 62.30 166 ALA B C 1
ATOM 3524 O O . ALA B 1 170 ? 4.839 36.376 39.000 1.00 61.36 166 ALA B O 1
ATOM 3526 N N . GLU B 1 171 ? 5.717 35.298 40.773 1.00 62.23 167 GLU B N 1
ATOM 3527 C CA . GLU B 1 171 ? 4.610 35.678 41.644 1.00 55.39 167 GLU B CA 1
ATOM 3528 C C . GLU B 1 171 ? 4.620 37.171 41.946 1.00 71.08 167 GLU B C 1
ATOM 3529 O O . GLU B 1 171 ? 3.554 37.773 42.121 1.00 83.44 167 GLU B O 1
ATOM 3531 N N . LYS B 1 172 ? 5.804 37.785 42.011 1.00 72.10 168 LYS B N 1
ATOM 3532 C CA . LYS B 1 172 ? 5.879 39.218 42.272 1.00 65.03 168 LYS B CA 1
ATOM 3533 C C . LYS B 1 172 ? 5.450 40.034 41.059 1.00 71.66 168 LYS B C 1
ATOM 3534 O O . LYS B 1 172 ? 4.955 41.156 41.212 1.00 75.11 168 LYS B O 1
ATOM 3536 N N . LYS B 1 173 ? 5.632 39.497 39.857 1.00 77.10 169 LYS B N 1
ATOM 3537 C CA . LYS B 1 173 ? 5.228 40.188 38.638 1.00 80.80 169 LYS B CA 1
ATOM 3538 C C . LYS B 1 173 ? 3.789 39.841 38.268 1.00 77.38 169 LYS B C 1
ATOM 3539 O O . LYS B 1 173 ? 3.218 40.423 37.345 1.00 80.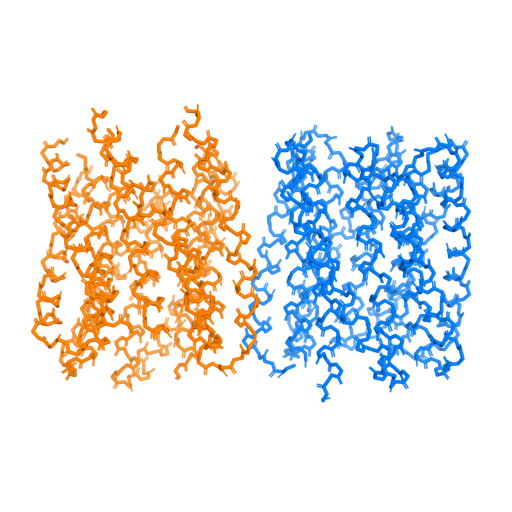32 169 LYS B O 1
ATOM 3541 N N . ASP B 1 175 ? 2.605 37.164 36.776 1.00 58.42 171 ASP B N 1
ATOM 3542 C CA . ASP B 1 175 ? 2.629 36.120 35.759 1.00 57.23 171 ASP B CA 1
ATOM 3543 C C . ASP B 1 175 ? 2.359 34.755 36.383 1.00 58.76 171 ASP B C 1
ATOM 3544 O O . ASP B 1 175 ? 3.286 34.045 36.773 1.00 60.96 171 ASP B O 1
ATOM 3549 N N . LEU B 1 176 ? 1.078 34.393 36.472 1.00 54.59 172 LEU B N 1
ATOM 3550 C CA . LEU B 1 176 ? 0.693 33.123 37.074 1.00 51.57 172 LEU B CA 1
ATOM 3551 C C . LEU B 1 176 ? 0.953 31.935 36.159 1.00 55.17 172 LEU B C 1
ATOM 3552 O O . LEU B 1 176 ? 1.026 30.801 36.645 1.00 51.77 172 LEU B O 1
ATOM 3557 N N . ILE B 1 177 ? 1.092 32.164 34.852 1.00 53.96 173 ILE B N 1
ATOM 3558 C CA . ILE B 1 177 ? 1.407 31.072 33.936 1.00 49.84 173 ILE B CA 1
ATOM 3559 C C . ILE B 1 177 ? 2.838 30.595 34.151 1.00 57.18 173 ILE B C 1
ATOM 3560 O O . ILE B 1 177 ? 3.105 29.390 34.226 1.00 53.13 173 ILE B O 1
ATOM 3565 N N . ALA B 1 178 ? 3.780 31.536 34.266 1.00 54.14 174 ALA B N 1
ATOM 3566 C CA . ALA B 1 178 ? 5.171 31.163 34.506 1.00 55.72 174 ALA B CA 1
ATOM 3567 C C . ALA B 1 178 ? 5.361 30.552 35.887 1.00 50.23 174 ALA B C 1
ATOM 3568 O O . ALA B 1 178 ? 6.224 29.685 36.066 1.00 44.98 174 ALA B O 1
ATOM 3570 N N . ALA B 1 179 ? 4.573 30.988 36.873 1.00 50.79 175 ALA B N 1
ATOM 3571 C CA . ALA B 1 179 ? 4.673 30.407 38.207 1.00 45.01 175 ALA B CA 1
ATOM 3572 C C . ALA B 1 179 ? 4.202 28.958 38.212 1.00 47.97 175 ALA B C 1
ATOM 3573 O O . ALA B 1 179 ? 4.790 28.110 38.894 1.00 45.76 175 ALA B O 1
ATOM 3575 N N . ALA B 1 180 ? 3.141 28.656 37.460 1.00 43.51 176 ALA B N 1
ATOM 3576 C CA . ALA B 1 180 ? 2.661 27.281 37.378 1.00 42.81 176 ALA B CA 1
ATOM 3577 C C . ALA B 1 180 ? 3.639 26.397 36.613 1.00 42.18 176 ALA B C 1
ATOM 3578 O O . ALA B 1 180 ? 3.832 25.227 36.964 1.00 42.04 176 ALA B O 1
ATOM 3580 N N . LEU B 1 181 ? 4.264 26.937 35.564 1.00 43.02 177 LEU B N 1
ATOM 3581 C CA . LEU B 1 181 ? 5.256 26.166 34.822 1.00 43.28 177 LEU B CA 1
ATOM 3582 C C . LEU B 1 181 ? 6.503 25.904 35.658 1.00 41.80 177 LEU B C 1
ATOM 3583 O O . LEU B 1 181 ? 7.151 24.865 35.491 1.00 40.17 177 LEU B O 1
ATOM 3588 N N . ALA B 1 182 ? 6.855 26.830 36.553 1.00 40.01 178 ALA B N 1
ATOM 3589 C CA . ALA B 1 182 ? 7.994 26.605 37.436 1.00 40.12 178 ALA B CA 1
ATOM 3590 C C . ALA B 1 182 ? 7.704 25.492 38.434 1.00 42.42 178 ALA B C 1
ATOM 3591 O O . ALA B 1 182 ? 8.595 24.702 38.769 1.00 46.09 178 ALA B O 1
ATOM 3593 N N . LEU B 1 183 ? 6.462 25.413 38.919 1.00 41.23 179 LEU B N 1
ATOM 3594 C CA . LEU B 1 183 ? 6.091 24.334 39.828 1.00 40.20 179 LEU B CA 1
ATOM 3595 C C . LEU B 1 183 ? 6.062 22.989 39.116 1.00 38.93 179 LEU B C 1
ATOM 3596 O O . LEU B 1 183 ? 6.265 21.948 39.752 1.00 40.23 179 LEU B O 1
ATOM 3601 N N . ILE B 1 184 ? 5.807 22.988 37.807 1.00 40.11 180 ILE B N 1
ATOM 3602 C CA . ILE B 1 184 ? 5.863 21.748 37.040 1.00 38.52 180 ILE B CA 1
ATOM 3603 C C . ILE B 1 184 ? 7.291 21.218 36.992 1.00 37.53 180 ILE B C 1
ATOM 3604 O O . ILE B 1 184 ? 7.528 20.015 37.160 1.00 33.90 180 ILE B O 1
ATOM 3609 N N . ALA B 1 185 ? 8.265 22.106 36.775 1.00 35.90 181 ALA B N 1
ATOM 3610 C CA . ALA B 1 185 ? 9.662 21.686 36.745 1.00 39.98 181 ALA B CA 1
ATOM 3611 C C . ALA B 1 185 ? 10.128 21.172 38.102 1.00 39.69 181 ALA B C 1
ATOM 3612 O O . ALA B 1 185 ? 10.978 20.277 38.163 1.00 37.79 181 ALA B O 1
ATOM 3614 N N . GLN B 1 186 ? 9.591 21.723 39.193 1.00 34.01 182 GLN B N 1
ATOM 3615 C CA . GLN B 1 186 ? 9.952 21.231 40.519 1.00 38.99 182 GLN B CA 1
ATOM 3616 C C . GLN B 1 186 ? 9.439 19.814 40.740 1.00 38.52 182 GLN B C 1
ATOM 3617 O O . GLN B 1 186 ? 10.160 18.963 41.274 1.00 43.15 182 GLN B O 1
ATOM 3623 N N . ALA B 1 187 ? 8.195 19.542 40.337 1.00 36.84 183 ALA B N 1
ATOM 3624 C CA . ALA B 1 187 ? 7.636 18.206 40.513 1.00 38.68 183 ALA B CA 1
ATOM 3625 C C . ALA B 1 187 ? 8.363 17.184 39.648 1.00 38.09 183 ALA B C 1
ATOM 3626 O O . ALA B 1 187 ? 8.584 16.045 40.076 1.00 38.01 183 ALA B O 1
ATOM 3628 N N . LEU B 1 188 ? 8.745 17.573 38.429 1.00 34.21 184 LEU B N 1
ATOM 3629 C CA . LEU B 1 188 ? 9.476 16.657 37.560 1.00 35.10 184 LEU B CA 1
ATOM 3630 C C . LEU B 1 188 ? 10.882 16.390 38.083 1.00 37.83 184 LEU B C 1
ATOM 3631 O O . LEU B 1 188 ? 11.396 15.276 37.931 1.00 38.26 184 LEU B O 1
ATOM 3636 N N . ALA B 1 189 ? 11.517 17.392 38.696 1.00 35.58 185 ALA B N 1
ATOM 3637 C CA . ALA B 1 189 ? 12.846 17.185 39.259 1.00 44.71 185 ALA B CA 1
ATOM 3638 C C . ALA B 1 189 ? 12.802 16.219 40.437 1.00 43.27 185 ALA B C 1
ATOM 3639 O O . ALA B 1 189 ? 13.718 15.408 40.616 1.00 37.47 185 ALA B O 1
ATOM 3641 N N . LEU B 1 190 ? 11.739 16.283 41.244 1.00 34.58 186 LEU B N 1
ATOM 3642 C CA . LEU B 1 190 ? 11.603 15.352 42.358 1.00 37.23 186 LEU B CA 1
ATOM 3643 C C . LEU B 1 190 ? 11.364 13.928 41.873 1.00 44.01 186 LEU B C 1
ATOM 3644 O O . LEU B 1 190 ? 11.763 12.970 42.546 1.00 40.55 186 LEU B O 1
ATOM 3649 N N . ILE B 1 191 ? 10.718 13.769 40.716 1.00 37.41 187 ILE B N 1
ATOM 3650 C CA . ILE B 1 191 ? 10.539 12.439 40.142 1.00 37.81 187 ILE B CA 1
ATOM 3651 C C . ILE B 1 191 ? 11.883 11.860 39.717 1.00 41.33 187 ILE B C 1
ATOM 3652 O O . ILE B 1 191 ? 12.135 10.659 39.872 1.00 45.96 187 ILE B O 1
ATOM 3657 N N . ALA B 1 192 ? 12.771 12.706 39.188 1.00 40.45 188 ALA B N 1
ATOM 3658 C CA . ALA B 1 192 ? 14.098 12.240 38.798 1.00 50.90 188 ALA B CA 1
ATOM 3659 C C . ALA B 1 192 ? 14.909 11.791 40.008 1.00 42.70 188 ALA B C 1
ATOM 3660 O O . ALA B 1 192 ? 15.626 10.785 39.941 1.00 41.55 188 ALA B O 1
ATOM 3662 N N . ILE B 1 193 ? 14.811 12.520 41.123 1.00 34.05 189 ILE B N 1
ATOM 3663 C CA . ILE B 1 193 ? 15.522 12.114 42.332 1.00 42.69 189 ILE B CA 1
ATOM 3664 C C . ILE B 1 193 ? 14.935 10.821 42.884 1.00 40.77 189 ILE B C 1
ATOM 3665 O O . ILE B 1 193 ? 15.669 9.925 43.319 1.00 43.07 189 ILE B O 1
ATOM 3670 N N . ALA B 1 194 ? 13.604 10.701 42.872 1.00 33.27 190 ALA B N 1
ATOM 3671 C CA . ALA B 1 194 ? 12.956 9.509 43.410 1.00 45.04 190 ALA B CA 1
ATOM 3672 C C . ALA B 1 194 ? 13.386 8.255 42.659 1.00 49.13 190 ALA B C 1
ATOM 3673 O O . ALA B 1 194 ? 13.657 7.217 43.274 1.00 49.93 190 ALA B O 1
ATOM 3675 N N . LEU B 1 195 ? 13.453 8.330 41.327 1.00 41.48 191 LEU B N 1
ATOM 3676 C CA . LEU B 1 195 ? 13.895 7.180 40.546 1.00 45.54 191 LEU B CA 1
ATOM 3677 C C . LEU B 1 195 ? 15.340 6.819 40.866 1.00 47.67 191 LEU B C 1
ATOM 3678 O O . LEU B 1 195 ? 15.692 5.635 40.937 1.00 55.47 191 LEU B O 1
ATOM 3683 N N . ALA B 1 196 ? 16.193 7.826 41.062 1.00 47.63 192 ALA B N 1
ATOM 3684 C CA . ALA B 1 196 ? 17.591 7.556 41.382 1.00 44.57 192 ALA B CA 1
ATOM 3685 C C . ALA B 1 196 ? 17.742 7.047 42.810 1.00 49.00 192 ALA B C 1
ATOM 3686 O O . ALA B 1 196 ? 18.589 6.188 43.083 1.00 57.82 192 ALA B O 1
ATOM 3688 N N . ALA B 1 197 ? 16.930 7.565 43.736 1.00 46.41 193 ALA B N 1
ATOM 3689 C CA . ALA B 1 197 ? 17.019 7.131 45.126 1.00 47.16 193 ALA B CA 1
ATOM 3690 C C . ALA B 1 197 ? 16.499 5.711 45.310 1.00 53.02 193 ALA B C 1
ATOM 3691 O O . ALA B 1 197 ? 16.955 4.999 46.212 1.00 45.74 193 ALA B O 1
ATOM 3693 N N . ILE B 1 198 ? 15.547 5.285 44.475 1.00 48.33 194 ILE B N 1
ATOM 3694 C CA . ILE B 1 198 ? 15.043 3.917 44.563 1.00 43.79 194 ILE B CA 1
ATOM 3695 C C . ILE B 1 198 ? 16.132 2.922 44.181 1.00 47.70 194 ILE B C 1
ATOM 3696 O O . ILE B 1 198 ? 16.335 1.910 44.862 1.00 49.16 194 ILE B O 1
ATOM 3701 N N . ALA B 1 199 ? 16.858 3.198 43.094 1.00 51.60 195 ALA B N 1
ATOM 3702 C CA . ALA B 1 199 ? 17.924 2.298 42.666 1.00 42.69 195 ALA B CA 1
ATOM 3703 C C . ALA B 1 199 ? 19.079 2.277 43.658 1.00 48.00 195 ALA B C 1
ATOM 3704 O O . ALA B 1 199 ? 19.768 1.258 43.781 1.00 54.88 195 ALA B O 1
ATOM 3706 N N . LEU B 1 200 ? 19.309 3.382 44.368 1.00 44.71 196 LEU B N 1
ATOM 3707 C CA . LEU B 1 200 ? 20.377 3.445 45.356 1.00 51.45 196 LEU B CA 1
ATOM 3708 C C . LEU B 1 200 ? 19.947 2.956 46.732 1.00 50.96 196 LEU B C 1
ATOM 3709 O O . LEU B 1 200 ? 20.809 2.690 47.576 1.00 57.19 196 LEU B O 1
ATOM 3714 N N . GLY B 1 201 ? 18.646 2.829 46.975 1.00 56.57 197 GLY B N 1
ATOM 3715 C CA . GLY B 1 201 ? 18.165 2.389 48.273 1.00 50.02 197 GLY B CA 1
ATOM 3716 C C . GLY B 1 201 ? 18.316 3.415 49.375 1.00 50.88 197 GLY B C 1
ATOM 3717 O O . GLY B 1 201 ? 18.633 3.051 50.515 1.00 48.83 197 GLY B O 1
ATOM 3718 N N . ASP B 1 202 ? 18.095 4.691 49.067 1.00 53.89 198 ASP B N 1
ATOM 3719 C CA . ASP B 1 202 ? 18.223 5.774 50.041 1.00 58.12 198 ASP B CA 1
ATOM 3720 C C . ASP B 1 202 ? 16.838 6.071 50.604 1.00 47.27 198 ASP B C 1
ATOM 3721 O O . ASP B 1 202 ? 16.041 6.778 49.982 1.00 48.68 198 ASP B O 1
ATOM 3723 N N . GLU B 1 203 ? 16.556 5.531 51.792 1.00 49.59 199 GLU B N 1
ATOM 3724 C CA . GLU B 1 203 ? 15.238 5.712 52.393 1.00 54.02 199 GLU B CA 1
ATOM 3725 C C . GLU B 1 203 ? 15.037 7.144 52.871 1.00 52.75 199 GLU B C 1
ATOM 3726 O O . GLU B 1 203 ? 13.942 7.702 52.731 1.00 44.93 199 GLU B O 1
ATOM 3728 N N . GLU B 1 204 ? 16.079 7.755 53.442 1.00 53.26 200 GLU B N 1
ATOM 3729 C CA . GLU B 1 204 ? 15.953 9.123 53.935 1.00 51.49 200 GLU B CA 1
ATOM 3730 C C . GLU B 1 204 ? 15.716 10.104 52.792 1.00 51.92 200 GLU B C 1
ATOM 3731 O O . GLU B 1 204 ? 14.939 11.055 52.935 1.00 55.16 200 GLU B O 1
ATOM 3737 N N . THR B 1 205 ? 16.376 9.889 51.652 1.00 44.88 201 THR B N 1
ATOM 3738 C CA . THR B 1 205 ? 16.146 10.750 50.496 1.00 44.32 201 THR B CA 1
ATOM 3739 C C . THR B 1 205 ? 14.737 10.566 49.947 1.00 48.88 201 THR B C 1
ATOM 3740 O O . THR B 1 205 ? 14.089 11.539 49.541 1.00 40.33 201 THR B O 1
ATOM 3744 N N . LEU B 1 206 ? 14.242 9.326 49.934 1.00 44.41 202 LEU B N 1
ATOM 3745 C CA . LEU B 1 206 ? 12.876 9.079 49.485 1.00 43.83 202 LEU B CA 1
ATOM 3746 C C . LEU B 1 206 ? 11.863 9.711 50.430 1.00 40.83 202 LEU B C 1
ATOM 3747 O O . LEU B 1 206 ? 10.811 10.189 49.991 1.00 41.27 202 LEU B O 1
ATOM 3752 N N . LYS B 1 207 ? 12.164 9.727 51.731 1.00 45.65 203 LYS B N 1
ATOM 3753 C CA . LYS B 1 207 ? 11.274 10.379 52.685 1.00 45.61 203 LYS B CA 1
ATOM 3754 C C . LYS B 1 207 ? 11.264 11.889 52.487 1.00 45.06 203 LYS B C 1
ATOM 3755 O O . LYS B 1 207 ? 10.225 12.537 52.658 1.00 45.44 203 LYS B O 1
ATOM 3761 N N . GLU B 1 208 ? 12.413 12.470 52.131 1.00 45.82 204 GLU B N 1
ATOM 3762 C CA . GLU B 1 208 ? 12.464 13.908 51.896 1.00 46.95 204 GLU B CA 1
ATOM 3763 C C . GLU B 1 208 ? 11.792 14.286 50.583 1.00 47.03 204 GLU B C 1
ATOM 3764 O O . GLU B 1 208 ? 11.207 15.369 50.479 1.00 48.46 204 GLU B O 1
ATOM 3770 N N . VAL B 1 209 ? 11.860 13.411 49.577 1.00 38.40 205 VAL B N 1
ATOM 3771 C CA . VAL B 1 209 ? 11.166 13.674 48.320 1.00 37.08 205 VAL B CA 1
ATOM 3772 C C . VAL B 1 209 ? 9.658 13.673 48.537 1.00 40.02 205 VAL B C 1
ATOM 3773 O O . VAL B 1 209 ? 8.935 14.505 47.977 1.00 40.66 205 VAL B O 1
ATOM 3777 N N . LYS B 1 210 ? 9.164 12.749 49.366 1.00 45.17 206 LYS B N 1
ATOM 3778 C CA . LYS B 1 210 ? 7.728 12.658 49.607 1.00 45.11 206 LYS B CA 1
ATOM 3779 C C . LYS B 1 210 ? 7.201 13.915 50.288 1.00 48.73 206 LYS B C 1
ATOM 3780 O O . LYS B 1 210 ? 6.137 14.427 49.923 1.00 48.98 206 LYS B O 1
ATOM 3786 N N . GLU B 1 211 ? 7.938 14.435 51.272 1.00 50.11 207 GLU B N 1
ATOM 3787 C CA . GLU B 1 211 ? 7.481 15.623 51.986 1.00 49.66 207 GLU B CA 1
ATOM 3788 C C . GLU B 1 211 ? 7.647 16.880 51.140 1.00 47.81 207 GLU B C 1
ATOM 3789 O O . GLU B 1 211 ? 6.786 17.768 51.163 1.00 52.27 207 GLU B O 1
ATOM 3795 N N . LYS B 1 212 ? 8.748 16.978 50.390 1.00 39.19 208 LYS B N 1
ATOM 3796 C CA . LYS B 1 212 ? 8.965 18.154 49.554 1.00 43.93 208 LYS B CA 1
ATOM 3797 C C . LYS B 1 212 ? 7.985 18.204 48.388 1.00 46.90 208 LYS B C 1
ATOM 3798 O O . LYS B 1 212 ? 7.632 19.294 47.924 1.00 41.16 208 LYS B O 1
ATOM 3804 N N . ALA B 1 213 ? 7.536 17.044 47.903 1.00 39.15 209 ALA B N 1
ATOM 3805 C CA . ALA B 1 213 ? 6.518 17.033 46.858 1.00 47.48 209 ALA B CA 1
ATOM 3806 C C . ALA B 1 213 ? 5.170 17.497 47.391 1.00 47.72 209 ALA B C 1
ATOM 3807 O O . ALA B 1 213 ? 4.362 18.048 46.634 1.00 44.65 209 ALA B O 1
ATOM 3809 N N . LYS B 1 214 ? 4.908 17.284 48.683 1.00 45.01 210 LYS B N 1
ATOM 3810 C CA . LYS B 1 214 ? 3.692 17.821 49.285 1.00 47.97 210 LYS B CA 1
ATOM 3811 C C . LYS B 1 214 ? 3.720 19.344 49.308 1.00 47.22 210 LYS B C 1
ATOM 3812 O O . LYS B 1 214 ? 2.683 19.990 49.129 1.00 42.61 210 LYS B O 1
ATOM 3818 N N . GLU B 1 215 ? 4.901 19.934 49.512 1.00 44.76 211 GLU B N 1
ATOM 3819 C CA . GLU B 1 215 ? 5.016 21.389 49.486 1.00 45.13 211 GLU B CA 1
ATOM 3820 C C . GLU B 1 215 ? 4.699 21.941 48.103 1.00 43.81 211 GLU B C 1
ATOM 3821 O O . GLU B 1 215 ? 4.030 22.974 47.976 1.00 46.66 211 GLU B O 1
ATOM 3827 N N . VAL B 1 216 ? 5.176 21.270 47.052 1.00 38.77 212 VAL B N 1
ATOM 3828 C CA . VAL B 1 216 ? 4.837 21.678 45.692 1.00 41.42 212 VAL B CA 1
ATOM 3829 C C . VAL B 1 216 ? 3.339 21.529 45.457 1.00 46.25 212 VAL B C 1
ATOM 3830 O O . VAL B 1 216 ? 2.718 22.344 44.762 1.00 47.02 212 VAL B O 1
ATOM 3834 N N . TYR B 1 217 ? 2.735 20.495 46.047 1.00 42.83 213 TYR B N 1
ATOM 3835 C CA . TYR B 1 217 ? 1.302 20.274 45.883 1.00 48.87 213 TYR B CA 1
ATOM 3836 C C . TYR B 1 217 ? 0.490 21.408 46.500 1.00 48.59 213 TYR B C 1
ATOM 3837 O O . TYR B 1 217 ? -0.512 21.847 45.924 1.00 52.46 213 TYR B O 1
ATOM 3846 N N . GLU B 1 218 ? 0.907 21.900 47.670 1.00 46.03 214 GLU B N 1
ATOM 3847 C CA . GLU B 1 218 ? 0.190 23.010 48.292 1.00 51.02 214 GLU B CA 1
ATOM 3848 C C . GLU B 1 218 ? 0.445 24.318 47.552 1.00 43.39 214 GLU B C 1
ATOM 3849 O O . GLU B 1 218 ? -0.453 25.161 47.443 1.00 52.60 214 GLU B O 1
ATOM 3855 N N . LYS B 1 219 ? 1.664 24.509 47.041 1.00 41.52 215 LYS B N 1
ATOM 3856 C CA . LYS B 1 219 ? 1.963 25.723 46.289 1.00 38.23 215 LYS B CA 1
ATOM 3857 C C . LYS B 1 219 ? 1.183 25.767 44.981 1.00 45.39 215 LYS B C 1
ATOM 3858 O O . LYS B 1 219 ? 0.727 26.836 44.559 1.00 50.03 215 LYS B O 1
ATOM 3861 N N . ALA B 1 220 ? 1.020 24.616 44.325 1.00 37.52 216 ALA B N 1
ATOM 3862 C CA . ALA B 1 220 ? 0.239 24.576 43.094 1.00 48.47 216 ALA B CA 1
ATOM 3863 C C . ALA B 1 220 ? -1.243 24.805 43.364 1.00 48.03 216 ALA B C 1
ATOM 3864 O O . ALA B 1 220 ? -1.958 25.316 42.495 1.00 45.45 216 ALA B O 1
ATOM 3866 N N . LYS B 1 221 ? -1.719 24.433 44.555 1.00 47.29 217 LYS B N 1
ATOM 3867 C CA . LYS B 1 221 ? -3.106 24.705 44.916 1.00 46.61 217 LYS B CA 1
ATOM 3868 C C . LYS B 1 221 ? -3.353 26.195 45.112 1.00 56.48 217 LYS B C 1
ATOM 3869 O O . LYS B 1 221 ? -4.445 26.687 44.804 1.00 50.96 217 LYS B O 1
ATOM 3875 N N . LYS B 1 222 ? -2.360 26.927 45.624 1.00 48.62 218 LYS B N 1
ATOM 3876 C CA . LYS B 1 222 ? -2.525 28.364 45.813 1.00 50.56 218 LYS B CA 1
ATOM 3877 C C . LYS B 1 222 ? -2.537 29.099 44.478 1.00 50.54 218 LYS B C 1
ATOM 3878 O O . LYS B 1 222 ? -3.312 30.044 44.290 1.00 52.36 218 LYS B O 1
ATOM 3880 N N . VAL B 1 223 ? -1.682 28.683 43.541 1.00 46.21 219 VAL B N 1
ATOM 3881 C CA . VAL B 1 223 ? -1.663 29.309 42.223 1.00 52.05 219 VAL B CA 1
ATOM 3882 C C . VAL B 1 223 ? -2.966 29.032 41.482 1.00 54.74 219 VAL B C 1
ATOM 3883 O O . VAL B 1 223 ? -3.497 29.903 40.783 1.00 60.33 219 VAL B O 1
ATOM 3887 N N . ALA B 1 224 ? -3.504 27.818 41.628 1.00 51.47 220 ALA B N 1
ATOM 3888 C CA . ALA B 1 224 ? -4.763 27.482 40.971 1.00 50.40 220 ALA B CA 1
ATOM 3889 C C . ALA B 1 224 ? -5.912 28.320 41.518 1.00 54.93 220 ALA B C 1
ATOM 3890 O O . ALA B 1 224 ? -6.795 28.746 40.764 1.00 53.44 220 ALA B O 1
ATOM 3892 N N . GLU B 1 225 ? -5.916 28.570 42.830 1.00 53.07 221 GLU B N 1
ATOM 3893 C CA . GLU B 1 225 ? -6.973 29.385 43.421 1.00 57.83 221 GLU B CA 1
ATOM 3894 C C . GLU B 1 225 ? -6.841 30.845 43.006 1.00 53.44 221 GLU B C 1
ATOM 3895 O O . GLU B 1 225 ? -7.848 31.527 42.786 1.00 62.49 221 GLU B O 1
ATOM 3897 N N . GLU B 1 226 ? -5.607 31.341 42.894 1.00 59.43 222 GLU B N 1
ATOM 3898 C CA . GLU B 1 226 ? -5.404 32.723 42.473 1.00 56.59 222 GLU B CA 1
ATOM 3899 C C . GLU B 1 226 ? -5.716 32.900 40.992 1.00 59.16 222 GLU B C 1
ATOM 3900 O O . GLU B 1 226 ? -6.283 33.923 40.589 1.00 58.71 222 GLU B O 1
ATOM 3902 N N . ALA B 1 227 ? -5.352 31.916 40.165 1.00 56.49 223 ALA B N 1
ATOM 3903 C CA . ALA B 1 227 ? -5.643 32.005 38.738 1.00 60.52 223 ALA B CA 1
ATOM 3904 C C . ALA B 1 227 ? -7.139 31.933 38.460 1.00 57.24 223 ALA B C 1
ATOM 3905 O O . ALA B 1 227 ? -7.624 32.577 37.523 1.00 62.18 223 ALA B O 1
ATOM 3907 N N . GLU B 1 228 ? -7.883 31.159 39.254 1.00 66.85 224 GLU B N 1
ATOM 3908 C CA . GLU B 1 228 ? -9.328 31.084 39.062 1.00 67.24 224 GLU B CA 1
ATOM 3909 C C . GLU B 1 228 ? -10.003 32.399 39.430 1.00 68.78 224 GLU B C 1
ATOM 3910 O O . GLU B 1 228 ? -10.978 32.803 38.786 1.00 78.86 224 GLU B O 1
ATOM 3912 N N . LYS B 1 229 ? -9.499 33.081 40.461 1.00 65.73 225 LYS B N 1
ATOM 3913 C CA . LYS B 1 229 ? -10.067 34.370 40.841 1.00 70.59 225 LYS B CA 1
ATOM 3914 C C . LYS B 1 229 ? -9.735 35.443 39.812 1.00 68.68 225 LYS B C 1
ATOM 3915 O O . LYS B 1 229 ? -10.560 36.321 39.533 1.00 73.31 225 LYS B O 1
ATOM 3917 N N . LYS B 1 230 ? -8.537 35.388 39.239 1.00 72.09 226 LYS B N 1
ATOM 3918 C CA . LYS B 1 230 ? -8.119 36.348 38.225 1.00 70.33 226 LYS B CA 1
ATOM 3919 C C . LYS B 1 230 ? -8.856 36.092 36.912 1.00 66.56 226 LYS B C 1
ATOM 3920 O O . LYS B 1 230 ? -9.018 36.995 36.090 1.00 62.50 226 LYS B O 1
ATOM 3924 N N . ASP B 1 232 ? -7.572 33.706 34.643 1.00 62.73 228 ASP B N 1
ATOM 3925 C CA . ASP B 1 232 ? -6.654 32.996 33.763 1.00 55.45 228 ASP B CA 1
ATOM 3926 C C . ASP B 1 232 ? -6.844 31.488 33.880 1.00 57.17 228 ASP B C 1
ATOM 3927 O O . ASP B 1 232 ? -6.292 30.851 34.777 1.00 54.41 228 ASP B O 1
ATOM 3932 N N . LEU B 1 233 ? -7.629 30.921 32.963 1.00 59.92 229 LEU B N 1
ATOM 3933 C CA . LEU B 1 233 ? -7.875 29.486 32.970 1.00 56.58 229 LEU B CA 1
ATOM 3934 C C . LEU B 1 233 ? -6.688 28.688 32.449 1.00 49.88 229 LEU B C 1
ATOM 3935 O O . LEU B 1 233 ? -6.597 27.487 32.726 1.00 44.33 229 LEU B O 1
ATOM 3940 N N . ILE B 1 234 ? -5.784 29.322 31.701 1.00 45.16 230 ILE B N 1
ATOM 3941 C CA . ILE B 1 234 ? -4.581 28.632 31.246 1.00 46.56 230 ILE B CA 1
ATOM 3942 C C . ILE B 1 234 ? -3.655 28.353 32.424 1.00 42.62 230 ILE B C 1
ATOM 3943 O O . ILE B 1 234 ? -3.135 27.242 32.578 1.00 40.55 230 ILE B O 1
ATOM 3948 N N . ALA B 1 235 ? -3.439 29.359 33.277 1.00 46.50 231 ALA B N 1
ATOM 3949 C CA . ALA B 1 235 ? -2.604 29.160 34.457 1.00 48.39 231 ALA B CA 1
ATOM 3950 C C . ALA B 1 235 ? -3.251 28.205 35.451 1.00 40.83 231 ALA B C 1
ATOM 3951 O O . ALA B 1 235 ? -2.547 27.442 36.121 1.00 39.33 231 ALA B O 1
ATOM 3953 N N . ALA B 1 236 ? -4.582 28.234 35.563 1.00 44.84 232 ALA B N 1
ATOM 3954 C CA . ALA B 1 236 ? -5.264 27.325 36.478 1.00 40.76 232 ALA B CA 1
ATOM 3955 C C . ALA B 1 236 ? -5.101 25.875 36.040 1.00 39.04 232 ALA B C 1
ATOM 3956 O O . ALA B 1 236 ? -4.873 24.991 36.874 1.00 40.92 232 ALA B O 1
ATOM 3958 N N . ALA B 1 237 ? -5.214 25.612 34.737 1.00 37.98 233 ALA B N 1
ATOM 3959 C CA . ALA B 1 237 ? -5.019 24.254 34.242 1.00 43.66 233 ALA B CA 1
ATOM 3960 C C . ALA B 1 237 ? -3.568 23.816 34.392 1.00 38.04 233 ALA B C 1
ATOM 3961 O O . ALA B 1 237 ? -3.294 22.651 34.705 1.00 34.95 233 ALA B O 1
ATOM 3963 N N . LEU B 1 238 ? -2.625 24.736 34.176 1.00 39.24 234 LEU B N 1
ATOM 3964 C CA . LEU B 1 238 ? -1.216 24.408 34.368 1.00 35.88 234 LEU B CA 1
ATOM 3965 C C . LEU B 1 238 ? -0.916 24.105 35.830 1.00 40.23 234 LEU B C 1
ATOM 3966 O O . LEU B 1 238 ? -0.088 23.239 36.133 1.00 36.43 234 LEU B O 1
ATOM 3971 N N . ALA B 1 239 ? -1.583 24.807 36.751 1.00 33.20 235 ALA B N 1
ATOM 3972 C CA . ALA B 1 239 ? -1.386 24.537 38.170 1.00 41.11 235 ALA B CA 1
ATOM 3973 C C . ALA B 1 239 ? -1.916 23.163 38.557 1.00 38.62 235 ALA B C 1
ATOM 3974 O O . ALA B 1 239 ? -1.336 22.498 39.422 1.00 36.46 235 ALA B O 1
ATOM 3976 N N . LEU B 1 240 ? -3.011 22.724 37.933 1.00 43.58 236 LEU B N 1
ATOM 3977 C CA . LEU B 1 240 ? -3.512 21.377 38.182 1.00 44.20 236 LEU B CA 1
ATOM 3978 C C . LEU B 1 240 ? -2.572 20.320 37.616 1.00 41.82 236 LEU B C 1
ATOM 3979 O O . LEU B 1 240 ? -2.478 19.217 38.167 1.00 39.31 236 LEU B O 1
ATOM 3984 N N . ILE B 1 241 ? -1.877 20.635 36.520 1.00 36.76 237 ILE B N 1
ATOM 3985 C CA . ILE B 1 241 ? -0.873 19.719 35.985 1.00 34.30 237 ILE B CA 1
ATOM 3986 C C . ILE B 1 241 ? 0.260 19.532 36.986 1.00 34.18 237 ILE B C 1
ATOM 3987 O O . ILE B 1 241 ? 0.737 18.413 37.207 1.00 30.86 237 ILE B O 1
ATOM 3992 N N . ALA B 1 242 ? 0.703 20.625 37.614 1.00 29.20 238 ALA B N 1
ATOM 3993 C CA . ALA B 1 242 ? 1.735 20.522 38.639 1.00 37.84 238 ALA B CA 1
ATOM 3994 C C . ALA B 1 242 ? 1.245 19.740 39.851 1.00 32.74 238 ALA B C 1
ATOM 3995 O O . ALA B 1 242 ? 2.035 19.049 40.504 1.00 36.75 238 ALA B O 1
ATOM 3997 N N . GLN B 1 243 ? -0.049 19.837 40.168 1.00 34.14 239 GLN B N 1
ATOM 3998 C CA . GLN B 1 243 ? -0.602 19.060 41.273 1.00 35.73 239 GLN B CA 1
ATOM 3999 C C . GLN B 1 243 ? -0.545 17.566 40.980 1.00 39.85 239 GLN B C 1
ATOM 4000 O O . GLN B 1 243 ? -0.167 16.771 41.849 1.00 38.56 239 GLN B O 1
ATOM 4006 N N . ALA B 1 244 ? -0.918 17.167 39.762 1.00 34.73 240 ALA B N 1
ATOM 4007 C CA . ALA B 1 244 ? -0.898 15.751 39.409 1.00 31.69 240 ALA B CA 1
ATOM 4008 C C . ALA B 1 244 ? 0.526 15.216 39.356 1.00 35.58 240 ALA B C 1
ATOM 4009 O O . ALA B 1 244 ? 0.790 14.094 39.806 1.00 36.75 240 ALA B O 1
ATOM 4011 N N . LEU B 1 245 ? 1.457 16.000 38.808 1.00 31.56 241 LEU B N 1
ATOM 4012 C CA . LEU B 1 245 ? 2.849 15.567 38.756 1.00 31.81 241 LEU B CA 1
ATOM 4013 C C . LEU B 1 245 ? 3.454 15.460 40.150 1.00 39.33 241 LEU B C 1
ATOM 4014 O O . LEU B 1 245 ? 4.307 14.597 40.389 1.00 31.04 241 LEU B O 1
ATOM 4019 N N . ALA B 1 246 ? 3.030 16.323 41.077 1.00 36.30 242 ALA B N 1
ATOM 4020 C CA . ALA B 1 246 ? 3.509 16.222 42.451 1.00 33.34 242 ALA B CA 1
ATOM 4021 C C . ALA B 1 246 ? 2.989 14.957 43.123 1.00 34.08 242 ALA B C 1
ATOM 4022 O O . ALA B 1 246 ? 3.703 14.328 43.913 1.00 36.20 242 ALA B O 1
ATOM 4024 N N . LEU B 1 247 ? 1.747 14.568 42.822 1.00 33.75 243 LEU B N 1
ATOM 4025 C CA . LEU B 1 247 ? 1.203 13.337 43.385 1.00 37.15 243 LEU B CA 1
ATOM 4026 C C . LEU B 1 247 ? 1.890 12.107 42.807 1.00 36.18 243 LEU B C 1
ATOM 4027 O O . LEU B 1 247 ? 1.963 11.068 43.475 1.00 35.47 243 LEU B O 1
ATOM 4032 N N . ILE B 1 248 ? 2.397 12.202 41.576 1.00 30.83 244 ILE B N 1
ATOM 4033 C CA . ILE B 1 248 ? 3.158 11.098 41.002 1.00 37.20 244 ILE B CA 1
ATOM 4034 C C . ILE B 1 248 ? 4.459 10.896 41.769 1.00 39.77 244 ILE B C 1
ATOM 4035 O O . ILE B 1 248 ? 4.883 9.760 42.014 1.00 35.28 244 ILE B O 1
ATOM 4040 N N . ALA B 1 249 ? 5.106 11.993 42.173 1.00 35.45 245 ALA B N 1
ATOM 4041 C CA . ALA B 1 249 ? 6.342 11.882 42.939 1.00 39.42 245 ALA B CA 1
ATOM 4042 C C . ALA B 1 249 ? 6.089 11.275 44.313 1.00 34.31 245 ALA B C 1
ATOM 4043 O O . ALA B 1 249 ? 6.893 10.472 44.800 1.00 34.00 245 ALA B O 1
ATOM 4045 N N . ILE B 1 250 ? 4.974 11.642 44.950 1.00 38.04 246 ILE B N 1
ATOM 4046 C CA . ILE B 1 250 ? 4.632 11.060 46.245 1.00 28.19 246 ILE B CA 1
ATOM 4047 C C . ILE B 1 250 ? 4.332 9.574 46.097 1.00 41.12 246 ILE B C 1
ATOM 4048 O O . ILE B 1 250 ? 4.717 8.761 46.946 1.00 44.41 246 ILE B O 1
ATOM 4053 N N . ALA B 1 251 ? 3.648 9.195 45.014 1.00 42.02 247 ALA B N 1
ATOM 4054 C CA . ALA B 1 251 ? 3.311 7.790 44.805 1.00 45.69 247 ALA B CA 1
ATOM 4055 C C . ALA B 1 251 ? 4.560 6.943 44.595 1.00 43.54 247 ALA B C 1
ATOM 4056 O O . ALA B 1 251 ? 4.675 5.851 45.163 1.00 46.71 247 ALA B O 1
ATOM 4058 N N . LEU B 1 252 ? 5.506 7.429 43.787 1.00 45.39 248 LEU B N 1
ATOM 4059 C CA . LEU B 1 252 ? 6.733 6.674 43.550 1.00 44.15 248 LEU B CA 1
ATOM 4060 C C . LEU B 1 252 ? 7.527 6.488 44.837 1.00 39.33 248 LEU B C 1
ATOM 4061 O O . LEU B 1 252 ? 8.125 5.428 45.059 1.00 39.50 248 LEU B O 1
ATOM 4066 N N . ALA B 1 253 ? 7.543 7.507 45.698 1.00 42.17 249 ALA B N 1
ATOM 4067 C CA . ALA B 1 253 ? 8.260 7.391 46.964 1.00 45.64 249 ALA B CA 1
ATOM 4068 C C . ALA B 1 253 ? 7.519 6.489 47.943 1.00 41.49 249 ALA B C 1
ATOM 4069 O O . ALA B 1 253 ? 8.144 5.696 48.658 1.00 47.14 249 ALA B O 1
ATOM 4071 N N . ALA B 1 254 ? 6.189 6.594 47.992 1.00 41.67 250 ALA B N 1
ATOM 4072 C CA . ALA B 1 254 ? 5.416 5.765 48.911 1.00 40.00 250 ALA B CA 1
ATOM 4073 C C . ALA B 1 254 ? 5.437 4.297 48.506 1.00 51.83 250 ALA B C 1
ATOM 4074 O O . ALA B 1 254 ? 5.293 3.418 49.364 1.00 49.48 250 ALA B O 1
ATOM 4076 N N . ILE B 1 255 ? 5.616 4.011 47.215 1.00 48.03 251 ILE B N 1
ATOM 4077 C CA . ILE B 1 255 ? 5.666 2.625 46.761 1.00 43.04 251 ILE B CA 1
ATOM 4078 C C . ILE B 1 255 ? 6.920 1.940 47.289 1.00 43.64 251 ILE B C 1
ATOM 4079 O O . ILE B 1 255 ? 6.861 0.829 47.829 1.00 46.01 251 ILE B O 1
ATOM 4084 N N . ALA B 1 256 ? 8.073 2.599 47.152 1.00 48.55 252 ALA B N 1
ATOM 4085 C CA . ALA B 1 256 ? 9.322 2.005 47.614 1.00 52.78 252 ALA B CA 1
ATOM 4086 C C . ALA B 1 256 ? 9.376 1.914 49.133 1.00 46.62 252 ALA B C 1
ATOM 4087 O O . ALA B 1 256 ? 9.973 0.977 49.674 1.00 50.76 252 ALA B O 1
ATOM 4089 N N . LEU B 1 257 ? 8.767 2.870 49.835 1.00 46.58 253 LEU B N 1
ATOM 4090 C CA . LEU B 1 257 ? 8.757 2.853 51.291 1.00 53.50 253 LEU B CA 1
ATOM 4091 C C . LEU B 1 257 ? 7.688 1.935 51.870 1.00 48.39 253 LEU B C 1
ATOM 4092 O O . LEU B 1 257 ? 7.710 1.672 53.077 1.00 50.99 253 LEU B O 1
ATOM 4097 N N . GLY B 1 258 ? 6.767 1.441 51.049 1.00 51.01 254 GLY B N 1
ATOM 4098 C CA . GLY B 1 258 ? 5.717 0.565 51.540 1.00 47.48 254 GLY B CA 1
ATOM 4099 C C . GLY B 1 258 ? 4.696 1.258 52.417 1.00 56.45 254 GLY B C 1
ATOM 4100 O O . GLY B 1 258 ? 4.226 0.669 53.398 1.00 65.68 254 GLY B O 1
ATOM 4101 N N . ASP B 1 259 ? 4.338 2.497 52.086 1.00 48.65 255 ASP B N 1
ATOM 4102 C CA . ASP B 1 259 ? 3.373 3.277 52.861 1.00 52.97 255 ASP B CA 1
ATOM 4103 C C . ASP B 1 259 ? 2.008 3.125 52.199 1.00 48.07 255 ASP B C 1
ATOM 4104 O O . ASP B 1 259 ? 1.655 3.865 51.279 1.00 53.70 255 ASP B O 1
ATOM 4109 N N . GLU B 1 260 ? 1.232 2.150 52.679 1.00 45.13 256 GLU B N 1
ATOM 4110 C CA . GLU B 1 260 ? -0.093 1.916 52.117 1.00 52.20 256 GLU B CA 1
ATOM 4111 C C . GLU B 1 260 ? -1.037 3.072 52.420 1.00 48.93 256 GLU B C 1
ATOM 4112 O O . GLU B 1 260 ? -1.883 3.423 51.589 1.00 51.00 256 GLU B O 1
ATOM 4118 N N . GLU B 1 261 ? -0.911 3.674 53.606 1.00 51.96 257 GLU B N 1
ATOM 4119 C CA . GLU B 1 261 ? -1.782 4.789 53.961 1.00 49.51 257 GLU B CA 1
ATOM 4120 C C . GLU B 1 261 ? -1.502 6.006 53.090 1.00 49.28 257 GLU B C 1
ATOM 4121 O O . GLU B 1 261 ? -2.427 6.738 52.718 1.00 52.29 257 GLU B O 1
ATOM 4123 N N . GLU B 1 262 ? -0.231 6.241 52.753 1.00 47.32 258 GLU B N 1
ATOM 4124 C CA . GLU B 1 262 ? 0.102 7.356 51.874 1.00 43.02 258 GLU B CA 1
ATOM 4125 C C . GLU B 1 262 ? -0.383 7.102 50.452 1.00 45.33 258 GLU B C 1
ATOM 4126 O O . GLU B 1 262 ? -0.797 8.036 49.756 1.00 44.58 258 GLU B O 1
ATOM 4132 N N . LEU B 1 263 ? -0.339 5.845 50.004 1.00 43.28 259 LEU B N 1
ATOM 4133 C CA . LEU B 1 263 ? -0.833 5.520 48.669 1.00 42.02 259 LEU B CA 1
ATOM 4134 C C . LEU B 1 263 ? -2.340 5.722 48.573 1.00 44.17 259 LEU B C 1
ATOM 4135 O O . LEU B 1 263 ? -2.847 6.173 47.539 1.00 43.51 259 LEU B O 1
ATOM 4140 N N . LYS B 1 264 ? -3.072 5.394 49.640 1.00 45.45 260 LYS B N 1
ATOM 4141 C CA . LYS B 1 264 ? -4.514 5.612 49.641 1.00 46.65 260 LYS B CA 1
ATOM 4142 C C . LYS B 1 264 ? -4.857 7.097 49.635 1.00 51.48 260 LYS B C 1
ATOM 4143 O O . LYS B 1 264 ? -5.883 7.492 49.068 1.00 45.71 260 LYS B O 1
ATOM 4149 N N . LYS B 1 265 ? -4.018 7.930 50.255 1.00 48.10 261 LYS B N 1
ATOM 4150 C CA . LYS B 1 265 ? -4.250 9.370 50.222 1.00 42.91 261 LYS B CA 1
ATOM 4151 C C . LYS B 1 265 ? -3.928 9.959 48.855 1.00 44.91 261 LYS B C 1
ATOM 4152 O O . LYS B 1 265 ? -4.512 10.978 48.468 1.00 43.80 261 LYS B O 1
ATOM 4155 N N . VAL B 1 266 ? -3.003 9.342 48.116 1.00 38.78 262 VAL B N 1
ATOM 4156 C CA . VAL B 1 266 ? -2.688 9.819 46.774 1.00 45.33 262 VAL B CA 1
ATOM 4157 C C . VAL B 1 266 ? -3.884 9.632 45.848 1.00 40.09 262 VAL B C 1
ATOM 4158 O O . VAL B 1 266 ? -4.211 10.517 45.047 1.00 35.92 262 VAL B O 1
ATOM 4162 N N . ILE B 1 267 ? -4.562 8.486 45.949 1.00 34.29 263 ILE B N 1
ATOM 4163 C CA . ILE B 1 267 ? -5.746 8.243 45.128 1.00 44.25 263 ILE B CA 1
ATOM 4164 C C . ILE B 1 267 ? -6.845 9.242 45.469 1.00 43.78 263 ILE B C 1
ATOM 4165 O O . ILE B 1 267 ? -7.516 9.779 44.578 1.00 40.19 263 ILE B O 1
ATOM 4170 N N . GLU B 1 268 ? -7.043 9.512 46.762 1.00 38.87 264 GLU B N 1
ATOM 4171 C CA . GLU B 1 268 ? -8.080 10.452 47.175 1.00 36.82 264 GLU B CA 1
ATOM 4172 C C . GLU B 1 268 ? -7.774 11.866 46.694 1.00 43.09 264 GLU B C 1
ATOM 4173 O O . GLU B 1 268 ? -8.671 12.574 46.221 1.00 47.50 264 GLU B O 1
ATOM 4176 N N . GLU B 1 269 ? -6.516 12.296 46.809 1.00 41.52 265 GLU B N 1
ATOM 4177 C CA . GLU B 1 269 ? -6.153 13.638 46.366 1.00 39.84 265 GLU B CA 1
ATOM 4178 C C . GLU B 1 269 ? -6.204 13.753 44.846 1.00 43.07 265 GLU B C 1
ATOM 4179 O O . GLU B 1 269 ? -6.676 14.763 44.311 1.00 39.88 265 GLU B O 1
ATOM 4185 N N . ALA B 1 270 ? -5.724 12.729 44.135 1.00 36.69 266 ALA B N 1
ATOM 4186 C CA . ALA B 1 270 ? -5.742 12.771 42.676 1.00 37.93 266 ALA B CA 1
ATOM 4187 C C . ALA B 1 270 ? -7.163 12.777 42.130 1.00 41.20 266 ALA B C 1
ATOM 4188 O O . ALA B 1 270 ? -7.408 13.327 41.051 1.00 41.51 266 ALA B O 1
ATOM 4190 N N . LYS B 1 271 ? -8.108 12.173 42.854 1.00 44.00 267 LYS B N 1
ATOM 4191 C CA . LYS B 1 271 ? -9.505 12.244 42.442 1.00 41.11 267 LYS B CA 1
ATOM 4192 C C . LYS B 1 271 ? -10.046 13.664 42.549 1.00 45.40 267 LYS B C 1
ATOM 4193 O O . LYS B 1 271 ? -10.928 14.050 41.773 1.00 47.79 267 LYS B O 1
ATOM 4199 N N . LYS B 1 272 ? -9.533 14.453 43.497 1.00 50.29 268 LYS B N 1
ATOM 4200 C CA . LYS B 1 272 ? -9.960 15.844 43.611 1.00 47.67 268 LYS B CA 1
ATOM 4201 C C . LYS B 1 272 ? -9.367 16.694 42.495 1.00 45.92 268 LYS B C 1
ATOM 4202 O O . LYS B 1 272 ? -10.025 17.609 41.986 1.00 42.21 268 LYS B O 1
ATOM 4206 N N . VAL B 1 273 ? -8.124 16.406 42.100 1.00 35.48 269 VAL B N 1
ATOM 4207 C CA . VAL B 1 273 ? -7.517 17.113 40.977 1.00 34.16 269 VAL B CA 1
ATOM 4208 C C . VAL B 1 273 ? -8.246 16.775 39.684 1.00 43.77 269 VAL B C 1
ATOM 4209 O O . VAL B 1 273 ? -8.441 17.637 38.818 1.00 47.58 269 VAL B O 1
ATOM 4213 N N . TYR B 1 274 ? -8.662 15.514 39.533 1.00 40.22 270 TYR B N 1
ATOM 4214 C CA . TYR B 1 274 ? -9.398 15.108 38.341 1.00 41.58 270 TYR B CA 1
ATOM 4215 C C . TYR B 1 274 ? -10.747 15.813 38.261 1.00 46.91 270 TYR B C 1
ATOM 4216 O O . TYR B 1 274 ? -11.164 16.254 37.184 1.00 42.13 270 TYR B O 1
ATOM 4225 N N . GLU B 1 275 ? -11.443 15.931 39.395 1.00 42.31 271 GLU B N 1
ATOM 4226 C CA . GLU B 1 275 ? -12.733 16.613 39.403 1.00 43.05 271 GLU B CA 1
ATOM 4227 C C . GLU B 1 275 ? -12.566 18.115 39.206 1.00 48.27 271 GLU B C 1
ATOM 4228 O O . GLU B 1 275 ? -13.390 18.754 38.541 1.00 51.58 271 GLU B O 1
ATOM 4230 N N . GLU B 1 276 ? -11.510 18.699 39.779 1.00 46.22 272 GLU B N 1
ATOM 4231 C CA . GLU B 1 276 ? -11.269 20.126 39.592 1.00 44.70 272 GLU B CA 1
ATOM 4232 C C . GLU B 1 276 ? -10.891 20.435 38.150 1.00 50.06 272 GLU B C 1
ATOM 4233 O O . GLU B 1 276 ? -11.285 21.474 37.607 1.00 45.07 272 GLU B O 1
ATOM 4239 N N . ALA B 1 277 ? -10.126 19.545 37.513 1.00 45.03 273 ALA B N 1
ATOM 4240 C CA . ALA B 1 277 ? -9.774 19.746 36.112 1.00 48.70 273 ALA B CA 1
ATOM 4241 C C . ALA B 1 277 ? -10.989 19.605 35.206 1.00 43.71 273 ALA B C 1
ATOM 4242 O O . ALA B 1 277 ? -11.034 20.214 34.131 1.00 44.56 273 ALA B O 1
ATOM 4244 N N . LYS B 1 278 ? -11.979 18.808 35.618 1.00 47.42 274 LYS B N 1
ATOM 4245 C CA . LYS B 1 278 ? -13.205 18.690 34.837 1.00 45.54 274 LYS B CA 1
ATOM 4246 C C . LYS B 1 278 ? -14.015 19.979 34.871 1.00 44.82 274 LYS B C 1
ATOM 4247 O O . LYS B 1 278 ? -14.660 20.330 33.877 1.00 46.58 274 LYS B O 1
ATOM 4250 N N . LYS B 1 279 ? -13.997 20.693 35.999 1.00 49.72 275 LYS B N 1
ATOM 4251 C CA . LYS B 1 279 ? -14.708 21.965 36.079 1.00 45.69 275 LYS B CA 1
ATOM 4252 C C . LYS B 1 279 ? -14.018 23.036 35.243 1.00 49.39 275 LYS B C 1
ATOM 4253 O O . LYS B 1 279 ? -14.685 23.866 34.614 1.00 57.43 275 LYS B O 1
ATOM 4255 N N . ILE B 1 280 ? -12.683 23.035 35.226 1.00 40.03 276 ILE B N 1
ATOM 4256 C CA . ILE B 1 280 ? -11.951 23.995 34.407 1.00 39.85 276 ILE B CA 1
ATOM 4257 C C . ILE B 1 280 ? -12.188 23.722 32.927 1.00 49.70 276 ILE B C 1
ATOM 4258 O O . ILE B 1 280 ? -12.293 24.651 32.118 1.00 58.34 276 ILE B O 1
ATOM 4263 N N . TYR B 1 281 ? -12.286 22.444 32.550 1.00 47.57 277 TYR B N 1
ATOM 4264 C CA . TYR B 1 281 ? -12.550 22.102 31.156 1.00 50.13 277 TYR B CA 1
ATOM 4265 C C . TYR B 1 281 ? -13.927 22.583 30.719 1.00 49.90 277 TYR B C 1
ATOM 4266 O O . TYR B 1 281 ? -14.084 23.118 29.615 1.00 49.92 277 TYR B O 1
ATOM 4275 N N . GLU B 1 282 ? -14.939 22.401 31.571 1.00 53.80 278 GLU B N 1
ATOM 4276 C CA . GLU B 1 282 ? -16.289 22.831 31.220 1.00 55.54 278 GLU B CA 1
ATOM 4277 C C . GLU B 1 282 ? -16.387 24.350 31.148 1.00 58.76 278 GLU B C 1
ATOM 4278 O O . GLU B 1 282 ? -17.121 24.891 30.313 1.00 58.59 278 GLU B O 1
ATOM 4281 N N . GLU B 1 283 ? -15.655 25.055 32.013 1.00 54.55 279 GLU B N 1
ATOM 4282 C CA . GLU B 1 283 ? -15.686 26.514 31.983 1.00 55.02 279 GLU B CA 1
ATOM 4283 C C . GLU B 1 283 ? -14.936 27.056 30.773 1.00 57.77 279 GLU B C 1
ATOM 4284 O O . GLU B 1 283 ? -15.342 28.066 30.185 1.00 53.38 279 GLU B O 1
ATOM 4286 N N . ALA B 1 284 ? -13.838 26.402 30.388 1.00 61.21 280 ALA B N 1
ATOM 4287 C CA . ALA B 1 284 ? -13.073 26.858 29.233 1.00 58.98 280 ALA B CA 1
ATOM 4288 C C . ALA B 1 284 ? -13.840 26.634 27.936 1.00 55.66 280 ALA B C 1
ATOM 4289 O O . ALA B 1 284 ? -13.790 27.470 27.027 1.00 53.53 280 ALA B O 1
ATOM 4291 N N . LYS B 1 285 ? -14.552 25.508 27.830 1.00 59.52 281 LYS B N 1
ATOM 4292 C CA . LYS B 1 285 ? -15.329 25.237 26.625 1.00 54.48 281 LYS B CA 1
ATOM 4293 C C . LYS B 1 285 ? -16.517 26.181 26.495 1.00 65.74 281 LYS B C 1
ATOM 4294 O O . LYS B 1 285 ? -16.912 26.527 25.376 1.00 62.22 281 LYS B O 1
ATOM 4296 N N . LYS B 1 286 ? -17.099 26.607 27.620 1.00 69.26 282 LYS B N 1
ATOM 4297 C CA . LYS B 1 286 ? -18.230 27.526 27.562 1.00 68.59 282 LYS B CA 1
ATOM 4298 C C . LYS B 1 286 ? -17.802 28.916 27.111 1.00 69.53 282 LYS B C 1
ATOM 4299 O O . LYS B 1 286 ? -18.563 29.605 26.422 1.00 71.73 282 LYS B O 1
ATOM 4301 N N . LYS B 1 287 ? -16.600 29.343 27.484 1.00 63.99 283 LYS B N 1
ATOM 4302 C CA . LYS B 1 287 ? -16.095 30.654 27.094 1.00 63.01 283 LYS B CA 1
ATOM 4303 C C . LYS B 1 287 ? -15.267 30.558 25.817 1.00 74.31 283 LYS B C 1
ATOM 4304 O O . LYS B 1 287 ? -14.927 31.573 25.209 1.00 92.71 283 LYS B O 1
ATOM 4306 N N . LEU B 1 290 ? -9.991 27.264 24.451 1.00 56.50 286 LEU B N 1
ATOM 4307 C CA . LEU B 1 290 ? -9.634 26.024 23.760 1.00 44.40 286 LEU B CA 1
ATOM 4308 C C . LEU B 1 290 ? -8.268 25.549 24.185 1.00 40.01 286 LEU B C 1
ATOM 4309 O O . LEU B 1 290 ? -8.077 24.400 24.443 1.00 39.51 286 LEU B O 1
ATOM 4311 N N . ILE B 1 291 ? -7.315 26.448 24.221 1.00 43.73 287 ILE B N 1
ATOM 4312 C CA . ILE B 1 291 ? -5.996 26.107 24.747 1.00 39.98 287 ILE B CA 1
ATOM 4313 C C . ILE B 1 291 ? -6.096 25.701 26.213 1.00 45.19 287 ILE B C 1
ATOM 4314 O O . ILE B 1 291 ? -5.509 24.700 26.640 1.00 40.41 287 ILE B O 1
ATOM 4319 N N . ALA B 1 292 ? -6.846 26.471 27.006 1.00 43.87 288 ALA B N 1
ATOM 4320 C CA . ALA B 1 292 ? -7.024 26.122 28.412 1.00 41.59 288 ALA B CA 1
ATOM 4321 C C . ALA B 1 292 ? -7.816 24.832 28.578 1.00 41.10 288 ALA B C 1
ATOM 4322 O O . ALA B 1 292 ? -7.566 24.071 29.520 1.00 40.37 288 ALA B O 1
ATOM 4324 N N . ALA B 1 293 ? -8.766 24.566 27.678 1.00 43.06 289 ALA B N 1
ATOM 4325 C CA . ALA B 1 293 ? -9.551 23.339 27.771 1.00 41.57 289 ALA B CA 1
ATOM 4326 C C . ALA B 1 293 ? -8.688 22.108 27.527 1.00 39.55 289 ALA B C 1
ATOM 4327 O O . ALA B 1 293 ? -8.854 21.083 28.198 1.00 36.24 289 ALA B O 1
ATOM 4329 N N . ALA B 1 294 ? -7.760 22.189 26.571 1.00 40.72 290 ALA B N 1
ATOM 4330 C CA . ALA B 1 294 ? -6.885 21.054 26.294 1.00 36.78 290 ALA B CA 1
ATOM 4331 C C . ALA B 1 294 ? -5.922 20.803 27.447 1.00 39.49 290 ALA B C 1
ATOM 4332 O O . ALA B 1 294 ? -5.617 19.649 27.769 1.00 32.60 290 ALA B O 1
ATOM 4334 N N . LEU B 1 295 ? -5.430 21.871 28.080 1.00 38.47 291 LEU B N 1
ATOM 4335 C CA . LEU B 1 295 ? -4.551 21.701 29.231 1.00 37.42 291 LEU B CA 1
ATOM 4336 C C . LEU B 1 295 ? -5.291 21.087 30.413 1.00 40.28 291 LEU B C 1
ATOM 4337 O O . LEU B 1 295 ? -4.678 20.400 31.238 1.00 32.93 291 LEU B O 1
ATOM 4342 N N . ALA B 1 296 ? -6.603 21.319 30.510 1.00 32.74 292 ALA B N 1
ATOM 4343 C CA . ALA B 1 296 ? -7.388 20.685 31.565 1.00 37.16 292 ALA B CA 1
ATOM 4344 C C . ALA B 1 296 ? -7.504 19.184 31.336 1.00 42.97 292 ALA B C 1
ATOM 4345 O O . ALA B 1 296 ? -7.479 18.400 32.292 1.00 38.79 292 ALA B O 1
ATOM 4347 N N . LEU B 1 297 ? -7.634 18.764 30.074 1.00 36.81 293 LEU B N 1
ATOM 4348 C CA . LEU B 1 297 ? -7.650 17.337 29.772 1.00 36.37 293 LEU B CA 1
ATOM 4349 C C . LEU B 1 297 ? -6.290 16.700 30.020 1.00 33.43 293 LEU B C 1
ATOM 4350 O O . LEU B 1 297 ? -6.215 15.521 30.386 1.00 29.30 293 LEU B O 1
ATOM 4355 N N . ILE B 1 298 ? -5.208 17.459 29.825 1.00 34.75 294 ILE B N 1
ATOM 4356 C CA . ILE B 1 298 ? -3.874 16.952 30.134 1.00 36.99 294 ILE B CA 1
ATOM 4357 C C . ILE B 1 298 ? -3.739 16.693 31.629 1.00 33.97 294 ILE B C 1
ATOM 4358 O O . ILE B 1 298 ? -3.174 15.676 32.051 1.00 28.27 294 ILE B O 1
ATOM 4363 N N . ALA B 1 299 ? -4.264 17.603 32.454 1.00 27.57 295 ALA B N 1
ATOM 4364 C CA . ALA B 1 299 ? -4.232 17.400 33.898 1.00 32.54 295 ALA B CA 1
ATOM 4365 C C . ALA B 1 299 ? -5.074 16.203 34.316 1.00 36.09 295 ALA B C 1
ATOM 4366 O O . ALA B 1 299 ? -4.737 15.520 35.291 1.00 37.16 295 ALA B O 1
ATOM 4368 N N . GLN B 1 300 ? -6.166 15.933 33.597 1.00 34.83 296 GLN B N 1
ATOM 4369 C CA . GLN B 1 300 ? -6.990 14.770 33.909 1.00 32.60 296 GLN B CA 1
ATOM 4370 C C . GLN B 1 300 ? -6.242 13.474 33.626 1.00 38.90 296 GLN B C 1
ATOM 4371 O O . GLN B 1 300 ? -6.313 12.524 34.414 1.00 39.98 296 GLN B O 1
ATOM 4377 N N . ALA B 1 301 ? -5.521 13.416 32.502 1.00 38.45 297 ALA B N 1
ATOM 4378 C CA . ALA B 1 301 ? -4.774 12.210 32.161 1.00 36.98 297 ALA B CA 1
ATOM 4379 C C . ALA B 1 301 ? -3.645 11.958 33.152 1.00 31.09 297 ALA B C 1
ATOM 4380 O O . ALA B 1 301 ? -3.407 10.812 33.551 1.00 29.85 297 ALA B O 1
ATOM 4382 N N . LEU B 1 302 ? -2.939 13.015 33.560 1.00 27.23 298 LEU B N 1
ATOM 4383 C CA . LEU B 1 302 ? -1.857 12.849 34.525 1.00 29.13 298 LEU B CA 1
ATOM 4384 C C . LEU B 1 302 ? -2.392 12.428 35.888 1.00 32.87 298 LEU B C 1
ATOM 4385 O O . LEU B 1 302 ? -1.748 11.650 36.600 1.00 28.46 298 LEU B O 1
ATOM 4390 N N . ALA B 1 303 ? -3.571 12.930 36.267 1.00 31.52 299 ALA B N 1
ATOM 4391 C CA . ALA B 1 303 ? -4.176 12.518 37.528 1.00 31.77 299 ALA B CA 1
ATOM 4392 C C . ALA B 1 303 ? -4.532 11.037 37.519 1.00 37.89 299 ALA B C 1
ATOM 4393 O O . ALA B 1 303 ? -4.434 10.368 38.554 1.00 32.06 299 ALA B O 1
ATOM 4395 N N . LEU B 1 304 ? -4.945 10.509 36.365 1.00 31.59 300 LEU B N 1
ATOM 4396 C CA . LEU B 1 304 ? -5.240 9.084 36.267 1.00 32.51 300 LEU B CA 1
ATOM 4397 C C . LEU B 1 304 ? -3.969 8.245 36.284 1.00 33.67 300 LEU B C 1
ATOM 4398 O O . LEU B 1 304 ? -4.001 7.085 36.711 1.00 35.18 300 LEU B O 1
ATOM 4403 N N . ILE B 1 305 ? -2.849 8.804 35.821 1.00 30.30 301 ILE B N 1
ATOM 4404 C CA . ILE B 1 305 ? -1.580 8.085 35.885 1.00 32.72 301 ILE B CA 1
ATOM 4405 C C . ILE B 1 305 ? -1.144 7.900 37.333 1.00 31.78 301 ILE B C 1
ATOM 4406 O O . ILE B 1 305 ? -0.653 6.832 37.718 1.00 31.37 301 ILE B O 1
ATOM 4411 N N . ALA B 1 306 ? -1.326 8.931 38.162 1.00 28.83 302 ALA B N 1
ATOM 4412 C CA . ALA B 1 306 ? -1.004 8.807 39.580 1.00 38.39 302 ALA B CA 1
ATOM 4413 C C . ALA B 1 306 ? -1.926 7.810 40.270 1.00 39.39 302 ALA B C 1
ATOM 4414 O O . ALA B 1 306 ? -1.491 7.060 41.153 1.00 41.34 302 ALA B O 1
ATOM 4416 N N . ILE B 1 307 ? -3.203 7.790 39.884 1.00 32.16 303 ILE B N 1
ATOM 4417 C CA . ILE B 1 307 ? -4.141 6.831 40.458 1.00 34.19 303 ILE B CA 1
ATOM 4418 C C . ILE B 1 307 ? -3.757 5.409 40.064 1.00 35.81 303 ILE B C 1
ATOM 4419 O O . ILE B 1 307 ? -3.814 4.486 40.885 1.00 34.50 303 ILE B O 1
ATOM 4424 N N . ALA B 1 308 ? -3.348 5.212 38.808 1.00 30.43 304 ALA B N 1
ATOM 4425 C CA . ALA B 1 308 ? -2.975 3.876 38.354 1.00 36.17 304 ALA B CA 1
ATOM 4426 C C . ALA B 1 308 ? -1.742 3.366 39.088 1.00 37.06 304 ALA B C 1
ATOM 4427 O O . ALA B 1 308 ? -1.688 2.196 39.485 1.00 39.77 304 ALA B O 1
ATOM 4429 N N . LEU B 1 309 ? -0.742 4.230 39.282 1.00 36.55 305 LEU B N 1
ATOM 4430 C CA . LEU B 1 309 ? 0.475 3.810 39.972 1.00 34.68 305 LEU B CA 1
ATOM 4431 C C . LEU B 1 309 ? 0.184 3.411 41.413 1.00 36.18 305 LEU B C 1
ATOM 4432 O O . LEU B 1 309 ? 0.720 2.414 41.910 1.00 41.09 305 LEU B O 1
ATOM 4437 N N . ALA B 1 310 ? -0.664 4.179 42.101 1.00 34.91 306 ALA B N 1
ATOM 4438 C CA . ALA B 1 310 ? -0.972 3.870 43.494 1.00 35.72 306 ALA B CA 1
ATOM 4439 C C . ALA B 1 310 ? -1.855 2.634 43.607 1.00 40.52 306 ALA B C 1
ATOM 4440 O O . ALA B 1 310 ? -1.673 1.815 44.517 1.00 44.01 306 ALA B O 1
ATOM 4442 N N . ALA B 1 311 ? -2.819 2.480 42.696 1.00 38.31 307 ALA B N 1
ATOM 4443 C CA . ALA B 1 311 ? -3.715 1.330 42.752 1.00 38.15 307 ALA B CA 1
ATOM 4444 C C . ALA B 1 311 ? -2.998 0.032 42.404 1.00 43.04 307 ALA B C 1
ATOM 4445 O O . ALA B 1 311 ? -3.350 -1.029 42.933 1.00 38.81 307 ALA B O 1
ATOM 4447 N N . ILE B 1 312 ? -2.002 0.091 41.518 1.00 42.67 308 ILE B N 1
ATOM 4448 C CA . ILE B 1 312 ? -1.261 -1.113 41.149 1.00 41.46 308 ILE B CA 1
ATOM 4449 C C . ILE B 1 312 ? -0.472 -1.640 42.342 1.00 42.04 308 ILE B C 1
ATOM 4450 O O . ILE B 1 312 ? -0.497 -2.840 42.643 1.00 42.83 308 ILE B O 1
ATOM 4455 N N . ALA B 1 313 ? 0.232 -0.750 43.045 1.00 36.03 309 ALA B N 1
ATOM 4456 C CA . ALA B 1 313 ? 1.014 -1.176 44.201 1.00 43.79 309 ALA B CA 1
ATOM 4457 C C . ALA B 1 313 ? 0.126 -1.645 45.344 1.00 44.03 309 ALA B C 1
ATOM 4458 O O . ALA B 1 313 ? 0.516 -2.540 46.102 1.00 45.46 309 ALA B O 1
ATOM 4460 N N . LEU B 1 314 ? -1.063 -1.058 45.486 1.00 44.82 310 LEU B N 1
ATOM 4461 C CA . LEU B 1 314 ? -1.984 -1.472 46.535 1.00 47.26 310 LEU B CA 1
ATOM 4462 C C . LEU B 1 314 ? -2.761 -2.728 46.171 1.00 44.24 310 LEU B C 1
ATOM 4463 O O . LEU B 1 314 ? -3.353 -3.353 47.059 1.00 42.22 310 LEU B O 1
ATOM 4468 N N . GLY B 1 315 ? -2.771 -3.112 44.897 1.00 52.50 311 GLY B N 1
ATOM 4469 C CA . GLY B 1 315 ? -3.592 -4.225 44.461 1.00 46.50 311 GLY B CA 1
ATOM 4470 C C . GLY B 1 315 ? -5.069 -3.911 44.438 1.00 48.73 311 GLY B C 1
ATOM 4471 O O . GLY B 1 315 ? -5.894 -4.817 44.589 1.00 56.26 311 GLY B O 1
ATOM 4472 N N . ASP B 1 316 ? -5.426 -2.642 44.251 1.00 50.88 312 ASP B N 1
ATOM 4473 C CA . ASP B 1 316 ? -6.817 -2.199 44.283 1.00 53.95 312 ASP B CA 1
ATOM 4474 C C . ASP B 1 316 ? -7.374 -2.286 42.866 1.00 45.10 312 ASP B C 1
ATOM 4475 O O . ASP B 1 316 ? -7.202 -1.370 42.058 1.00 45.16 312 ASP B O 1
ATOM 4480 N N . GLU B 1 317 ? -8.046 -3.400 42.566 1.00 49.79 313 GLU B N 1
ATOM 4481 C CA . GLU B 1 317 ? -8.562 -3.631 41.220 1.00 53.83 313 GLU B CA 1
ATOM 4482 C C . GLU B 1 317 ? -9.774 -2.762 40.907 1.00 53.11 313 GLU B C 1
ATOM 4483 O O . GLU B 1 317 ? -10.006 -2.432 39.739 1.00 48.27 313 GLU B O 1
ATOM 4485 N N . GLU B 1 318 ? -10.559 -2.392 41.922 1.00 51.57 314 GLU B N 1
ATOM 4486 C CA . GLU B 1 318 ? -11.762 -1.600 41.675 1.00 44.31 314 GLU B CA 1
ATOM 4487 C C . GLU B 1 318 ? -11.415 -0.222 41.122 1.00 44.95 314 GLU B C 1
ATOM 4488 O O . GLU B 1 318 ? -12.035 0.248 40.162 1.00 46.26 314 GLU B O 1
ATOM 4490 N N . THR B 1 319 ? -10.424 0.445 41.719 1.00 44.38 315 THR B N 1
ATOM 4491 C CA . THR B 1 319 ? -9.996 1.737 41.190 1.00 47.11 315 THR B CA 1
ATOM 4492 C C . THR B 1 319 ? -9.230 1.581 39.884 1.00 44.09 315 THR B C 1
ATOM 4493 O O . THR B 1 319 ? -9.322 2.449 39.009 1.00 46.48 315 THR B O 1
ATOM 4496 N N . LEU B 1 320 ? -8.467 0.493 39.738 1.00 47.39 316 LEU B N 1
ATOM 4497 C CA . LEU B 1 320 ? -7.750 0.257 38.489 1.00 43.91 316 LEU B CA 1
ATOM 4498 C C . LEU B 1 320 ? -8.716 0.105 37.323 1.00 46.95 316 LEU B C 1
ATOM 4499 O O . LEU B 1 320 ? -8.488 0.659 36.241 1.00 44.54 316 LEU B O 1
ATOM 4504 N N . GLU B 1 321 ? -9.804 -0.643 37.522 1.00 44.92 317 GLU B N 1
ATOM 4505 C CA . GLU B 1 321 ? -10.814 -0.761 36.477 1.00 47.74 317 GLU B CA 1
ATOM 4506 C C . GLU B 1 321 ? -11.521 0.569 36.253 1.00 47.03 317 GLU B C 1
ATOM 4507 O O . GLU B 1 321 ? -11.864 0.917 35.117 1.00 43.69 317 GLU B O 1
ATOM 4509 N N . GLU B 1 322 ? -11.744 1.327 37.329 1.00 47.17 318 GLU B N 1
ATOM 4510 C CA . GLU B 1 322 ? -12.362 2.642 37.199 1.00 42.66 318 GLU B CA 1
ATOM 4511 C C . GLU B 1 322 ? -11.447 3.609 36.459 1.00 55.19 318 GLU B C 1
ATOM 4512 O O . GLU B 1 322 ? -11.900 4.348 35.577 1.00 45.72 318 GLU B O 1
ATOM 4518 N N . ALA B 1 323 ? -10.152 3.607 36.792 1.00 40.70 319 ALA B N 1
ATOM 4519 C CA . ALA B 1 323 ? -9.213 4.514 36.137 1.00 34.15 319 ALA B CA 1
ATOM 4520 C C . ALA B 1 323 ? -9.094 4.222 34.647 1.00 41.51 319 ALA B C 1
ATOM 4521 O O . ALA B 1 323 ? -8.884 5.145 33.851 1.00 42.21 319 ALA B O 1
ATOM 4523 N N . ARG B 1 324 ? -9.217 2.954 34.251 1.00 45.41 320 ARG B N 1
ATOM 4524 C CA . ARG B 1 324 ? -9.187 2.622 32.831 1.00 45.75 320 ARG B CA 1
ATOM 4525 C C . ARG B 1 324 ? -10.402 3.194 32.112 1.00 45.57 320 ARG B C 1
ATOM 4526 O O . ARG B 1 324 ? -10.295 3.659 30.971 1.00 46.37 320 ARG B O 1
ATOM 4530 N N . LYS B 1 325 ? -11.566 3.170 32.766 1.00 43.59 321 LYS B N 1
ATOM 4531 C CA . LYS B 1 325 ? -12.770 3.733 32.165 1.00 48.08 321 LYS B CA 1
ATOM 4532 C C . LYS B 1 325 ? -12.664 5.248 32.031 1.00 50.17 321 LYS B C 1
ATOM 4533 O O . LYS B 1 325 ? -13.082 5.816 31.015 1.00 42.65 321 LYS B O 1
ATOM 4536 N N . GLU B 1 326 ? -12.108 5.920 33.043 1.00 44.93 322 GLU B N 1
ATOM 4537 C CA . GLU B 1 326 ? -11.947 7.368 32.961 1.00 47.17 322 GLU B CA 1
ATOM 4538 C C . GLU B 1 326 ? -10.902 7.760 31.925 1.00 43.89 322 GLU B C 1
ATOM 4539 O O . GLU B 1 326 ? -11.010 8.828 31.312 1.00 38.94 322 GLU B O 1
ATOM 4545 N N . ALA B 1 327 ? -9.887 6.917 31.717 1.00 41.90 323 ALA B N 1
ATOM 4546 C CA . ALA B 1 327 ? -8.877 7.215 30.707 1.00 40.51 323 ALA B CA 1
ATOM 4547 C C . ALA B 1 327 ? -9.476 7.189 29.306 1.00 42.94 323 ALA B C 1
ATOM 4548 O O . ALA B 1 327 ? -9.112 8.007 28.454 1.00 34.11 323 ALA B O 1
ATOM 4550 N N . GLU B 1 328 ? -10.396 6.256 29.051 1.00 42.78 324 GLU B N 1
ATOM 4551 C CA . GLU B 1 328 ? -11.072 6.222 27.759 1.00 44.12 324 GLU B CA 1
ATOM 4552 C C . GLU B 1 328 ? -11.997 7.419 27.580 1.00 46.52 324 GLU B C 1
ATOM 4553 O O . GLU B 1 328 ? -12.186 7.892 26.453 1.00 53.73 324 GLU B O 1
ATOM 4559 N N . GLU B 1 329 ? -12.582 7.920 28.671 1.00 43.61 325 GLU B N 1
ATOM 4560 C CA . GLU B 1 329 ? -13.429 9.105 28.576 1.00 46.13 325 GLU B CA 1
ATOM 4561 C C . GLU B 1 329 ? -12.608 10.343 28.236 1.00 43.20 325 GLU B C 1
ATOM 4562 O O . GLU B 1 329 ? -13.057 11.200 27.465 1.00 45.53 325 GLU B O 1
ATOM 4568 N N . VAL B 1 330 ? -11.405 10.457 28.803 1.00 35.13 326 VAL B N 1
ATOM 4569 C CA . VAL B 1 330 ? -10.535 11.580 28.471 1.00 38.09 326 VAL B CA 1
ATOM 4570 C C . VAL B 1 330 ? -10.070 11.482 27.023 1.00 38.39 326 VAL B C 1
ATOM 4571 O O . VAL B 1 330 ? -10.001 12.490 26.308 1.00 42.42 326 VAL B O 1
ATOM 4575 N N . LYS B 1 331 ? -9.754 10.268 26.566 1.00 37.55 327 LYS B N 1
ATOM 4576 C CA . LYS B 1 331 ? -9.302 10.085 25.190 1.00 41.08 327 LYS B CA 1
ATOM 4577 C C . LYS B 1 331 ? -10.400 10.442 24.196 1.00 47.41 327 LYS B C 1
ATOM 4578 O O . LYS B 1 331 ? -10.131 11.056 23.156 1.00 48.93 327 LYS B O 1
ATOM 4581 N N . LYS B 1 332 ? -11.645 10.071 24.499 1.00 41.52 328 LYS B N 1
ATOM 4582 C CA . LYS B 1 332 ? -12.748 10.388 23.597 1.00 42.31 328 LYS B CA 1
ATOM 4583 C C . LYS B 1 332 ? -13.041 11.883 23.586 1.00 47.16 328 LYS B C 1
ATOM 4584 O O . LYS B 1 332 ? -13.319 12.459 22.528 1.00 50.65 328 LYS B O 1
ATOM 4587 N N . GLU B 1 333 ? -12.981 12.528 24.753 1.00 44.99 329 GLU B N 1
ATOM 4588 C CA . GLU B 1 333 ? -13.240 13.962 24.819 1.00 42.90 329 GLU B CA 1
ATOM 4589 C C . GLU B 1 333 ? -12.149 14.764 24.123 1.00 45.66 329 GLU B C 1
ATOM 4590 O O . GLU B 1 333 ? -12.436 15.801 23.515 1.00 42.95 329 GLU B O 1
ATOM 4596 N N . ALA B 1 334 ? -10.897 14.305 24.201 1.00 48.22 330 ALA B N 1
ATOM 4597 C CA . ALA B 1 334 ? -9.809 15.014 23.536 1.00 40.62 330 ALA B CA 1
ATOM 4598 C C . ALA B 1 334 ? -9.896 14.889 22.021 1.00 42.48 330 ALA B C 1
ATOM 4599 O O . ALA B 1 334 ? -9.477 15.803 21.301 1.00 41.00 330 ALA B O 1
ATOM 4601 N N . GLU B 1 335 ? -10.429 13.772 21.518 1.00 47.18 331 GLU B N 1
ATOM 4602 C CA . GLU B 1 335 ? -10.596 13.620 20.075 1.00 42.41 331 GLU B CA 1
ATOM 4603 C C . GLU B 1 335 ? -11.648 14.582 19.536 1.00 46.14 331 GLU B C 1
ATOM 4604 O O . GLU B 1 335 ? -11.508 15.106 18.425 1.00 43.81 331 GLU B O 1
ATOM 4610 N N . GLU B 1 336 ? -12.708 14.828 20.309 1.00 41.00 332 GLU B N 1
ATOM 4611 C CA . GLU B 1 336 ? -13.722 15.787 19.885 1.00 46.47 332 GLU B CA 1
ATOM 4612 C C . GLU B 1 336 ? -13.189 17.214 19.948 1.00 48.42 332 GLU B C 1
ATOM 4613 O O . GLU B 1 336 ? -13.514 18.042 19.089 1.00 53.58 332 GLU B O 1
ATOM 4615 N N . LEU B 1 337 ? -12.372 17.519 20.958 1.00 44.51 333 LEU B N 1
ATOM 4616 C CA . LEU B 1 337 ? -11.806 18.859 21.072 1.00 44.19 333 LEU B CA 1
ATOM 4617 C C . LEU B 1 337 ? -10.820 19.141 19.945 1.00 42.57 333 LEU B C 1
ATOM 4618 O O . LEU B 1 337 ? -10.762 20.265 19.431 1.00 38.77 333 LEU B O 1
ATOM 4623 N N . ALA B 1 338 ? -10.036 18.135 19.549 1.00 45.34 334 ALA B N 1
ATOM 4624 C CA . ALA B 1 338 ? -9.095 18.319 18.448 1.00 42.77 334 ALA B CA 1
ATOM 4625 C C . ALA B 1 338 ? -9.822 18.614 17.142 1.00 50.58 334 ALA B C 1
ATOM 4626 O O . ALA B 1 338 ? -9.353 19.420 16.330 1.00 47.59 334 ALA B O 1
ATOM 4628 N N . LYS B 1 339 ? -10.972 17.971 16.922 1.00 46.13 335 LYS B N 1
ATOM 4629 C CA . LYS B 1 339 ? -11.754 18.250 15.722 1.00 48.18 335 LYS B CA 1
ATOM 4630 C C . LYS B 1 339 ? -12.321 19.664 15.752 1.00 49.56 335 LYS B C 1
ATOM 4631 O O . LYS B 1 339 ? -12.351 20.349 14.723 1.00 51.77 335 LYS B O 1
ATOM 4633 N N . GLU B 1 340 ? -12.776 20.117 16.922 1.00 45.84 336 GLU B N 1
ATOM 4634 C CA . GLU B 1 340 ? -13.291 21.476 17.037 1.00 46.20 336 GLU B CA 1
ATOM 4635 C C . GLU B 1 340 ? -12.178 22.508 16.917 1.00 50.14 336 GLU B C 1
ATOM 4636 O O . GLU B 1 340 ? -12.405 23.602 16.389 1.00 56.90 336 GLU B O 1
ATOM 4638 N N . ALA B 1 341 ? -10.975 22.182 17.396 1.00 52.44 337 ALA B N 1
ATOM 4639 C CA . ALA B 1 341 ? -9.867 23.129 17.325 1.00 45.28 337 ALA B CA 1
ATOM 4640 C C . ALA B 1 341 ? -9.395 23.323 15.889 1.00 48.03 337 ALA B C 1
ATOM 4641 O O . ALA B 1 341 ? -9.141 24.455 15.461 1.00 50.74 337 ALA B O 1
ATOM 4643 N N . GLU B 1 342 ? -9.268 22.232 15.130 1.00 49.38 338 GLU B N 1
ATOM 4644 C CA . GLU B 1 342 ? -8.852 22.338 13.737 1.00 59.53 338 GLU B CA 1
ATOM 4645 C C . GLU B 1 342 ? -9.916 22.991 12.865 1.00 55.52 338 GLU B C 1
ATOM 4646 O O . GLU B 1 342 ? -9.582 23.543 11.811 1.00 59.62 338 GLU B O 1
ATOM 4652 N N . GLN B 1 343 ? -11.186 22.941 13.276 1.00 53.72 339 GLN B N 1
ATOM 4653 C CA . GLN B 1 343 ? -12.234 23.611 12.515 1.00 54.98 339 GLN B CA 1
ATOM 4654 C C . GLN B 1 343 ? -12.117 25.127 12.610 1.00 58.35 339 GLN B C 1
ATOM 4655 O O . GLN B 1 343 ? -12.583 25.841 11.714 1.00 49.42 339 GLN B O 1
ATOM 4658 N N . LYS B 1 344 ? -11.505 25.636 13.678 1.00 53.97 340 LYS B N 1
ATOM 4659 C CA . LYS B 1 344 ? -11.308 27.067 13.863 1.00 52.20 340 LYS B CA 1
ATOM 4660 C C . LYS B 1 344 ? -9.884 27.514 13.563 1.00 53.33 340 LYS B C 1
ATOM 4661 O O . LYS B 1 344 ? -9.581 28.704 13.701 1.00 55.93 340 LYS B O 1
ATOM 4665 N N . GLY B 1 345 ? -9.006 26.599 13.162 1.00 52.51 341 GLY B N 1
ATOM 4666 C CA . GLY B 1 345 ? -7.639 26.967 12.856 1.00 52.06 341 GLY B CA 1
ATOM 4667 C C . GLY B 1 345 ? -6.738 27.128 14.057 1.00 56.08 341 GLY B C 1
ATOM 4668 O O . GLY B 1 345 ? -5.701 27.790 13.953 1.00 63.97 341 GLY B O 1
ATOM 4669 N N . ASN B 1 346 ? -7.098 26.539 15.199 1.00 52.69 342 ASN B N 1
ATOM 4670 C CA . ASN B 1 346 ? -6.290 26.635 16.415 1.00 52.62 342 ASN B CA 1
ATOM 4671 C C . ASN B 1 346 ? -5.382 25.410 16.483 1.00 44.56 342 ASN B C 1
ATOM 4672 O O . ASN B 1 346 ? -5.685 24.399 17.120 1.00 41.59 342 ASN B O 1
ATOM 4677 N N . GLU B 1 347 ? -4.237 25.516 15.806 1.00 44.82 343 GLU B N 1
ATOM 4678 C CA . GLU B 1 347 ? -3.314 24.389 15.738 1.00 47.27 343 GLU B CA 1
ATOM 4679 C C . GLU B 1 347 ? -2.630 24.138 17.074 1.00 42.77 343 GLU B C 1
ATOM 4680 O O . GLU B 1 347 ? -2.216 23.007 17.350 1.00 41.86 343 GLU B O 1
ATOM 4686 N N . ILE B 1 348 ? -2.497 25.170 17.909 1.00 47.53 344 ILE B N 1
ATOM 4687 C CA . ILE B 1 348 ? -1.868 24.991 19.214 1.00 38.96 344 ILE B CA 1
ATOM 4688 C C . ILE B 1 348 ? -2.767 24.166 20.126 1.00 42.47 344 ILE B C 1
ATOM 4689 O O . ILE B 1 348 ? -2.317 23.219 20.781 1.00 36.11 344 ILE B O 1
ATOM 4694 N N . ALA B 1 349 ? -4.057 24.509 20.176 1.00 44.98 345 ALA B N 1
ATOM 4695 C CA . ALA B 1 349 ? -4.991 23.746 20.996 1.00 38.16 345 ALA B CA 1
ATOM 4696 C C . ALA B 1 349 ? -5.200 22.340 20.450 1.00 39.68 345 ALA B C 1
ATOM 4697 O O . ALA B 1 349 ? -5.393 21.398 21.228 1.00 38.97 345 ALA B O 1
ATOM 4699 N N . ALA B 1 350 ? -5.166 22.178 19.125 1.00 36.50 346 ALA B N 1
ATOM 4700 C CA . ALA B 1 350 ? -5.311 20.849 18.539 1.00 40.03 346 ALA B CA 1
ATOM 4701 C C . ALA B 1 350 ? -4.125 19.959 18.887 1.00 32.42 346 ALA B C 1
ATOM 4702 O O . ALA B 1 350 ? -4.291 18.756 19.121 1.00 33.00 346 ALA B O 1
ATOM 4704 N N . ALA B 1 351 ? -2.920 20.532 18.931 1.00 30.60 347 ALA B N 1
ATOM 4705 C CA . ALA B 1 351 ? -1.741 19.746 19.279 1.00 37.49 347 ALA B CA 1
ATOM 4706 C C . ALA B 1 351 ? -1.743 19.367 20.754 1.00 41.48 347 ALA B C 1
ATOM 4707 O O . ALA B 1 351 ? -1.305 18.269 21.119 1.00 37.34 347 ALA B O 1
ATOM 4709 N N . LEU B 1 352 ? -2.230 20.261 21.619 1.00 39.95 348 LEU B N 1
ATOM 4710 C CA . LEU B 1 352 ? -2.319 19.937 23.039 1.00 31.97 348 LEU B CA 1
ATOM 4711 C C . LEU B 1 352 ? -3.323 18.820 23.293 1.00 38.29 348 LEU B C 1
ATOM 4712 O O . LEU B 1 352 ? -3.135 18.018 24.216 1.00 36.42 348 LEU B O 1
ATOM 4717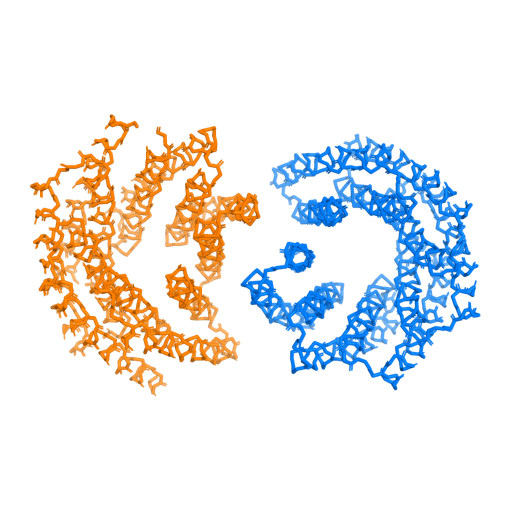 N N . ALA B 1 353 ? -4.391 18.752 22.494 1.00 33.33 349 ALA B N 1
ATOM 4718 C CA . ALA B 1 353 ? -5.339 17.651 22.623 1.00 37.73 349 ALA B CA 1
ATOM 4719 C C . ALA B 1 353 ? -4.709 16.322 22.228 1.00 37.65 349 ALA B C 1
ATOM 4720 O O . ALA B 1 353 ? -5.089 15.274 22.762 1.00 41.81 349 ALA B O 1
ATOM 4722 N N . GLU B 1 354 ? -3.751 16.341 21.296 1.00 40.87 350 GLU B N 1
ATOM 4723 C CA . GLU B 1 354 ? -3.042 15.116 20.944 1.00 34.97 350 GLU B CA 1
ATOM 4724 C C . GLU B 1 354 ? -2.113 14.668 22.064 1.00 35.15 350 GLU B C 1
ATOM 4725 O O . GLU B 1 354 ? -1.886 13.464 22.235 1.00 34.31 350 GLU B O 1
ATOM 4727 N N . ILE B 1 355 ? -1.566 15.615 22.830 1.00 38.16 351 ILE B N 1
ATOM 4728 C CA . ILE B 1 355 ? -0.733 15.256 23.973 1.00 37.40 351 ILE B CA 1
ATOM 4729 C C . ILE B 1 355 ? -1.576 14.591 25.054 1.00 36.78 351 ILE B C 1
ATOM 4730 O O . ILE B 1 355 ? -1.132 13.642 25.713 1.00 33.26 351 ILE B O 1
ATOM 4735 N N . ALA B 1 356 ? -2.809 15.066 25.245 1.00 33.19 352 ALA B N 1
ATOM 4736 C CA . ALA B 1 356 ? -3.696 14.449 26.224 1.00 34.12 352 ALA B CA 1
ATOM 4737 C C . ALA B 1 356 ? -4.079 13.030 25.824 1.00 34.22 352 ALA B C 1
ATOM 4738 O O . ALA B 1 356 ? -4.246 12.168 26.694 1.00 34.68 352 ALA B O 1
ATOM 4740 N N . ILE B 1 357 ? -4.220 12.769 24.523 1.00 32.28 353 ILE B N 1
ATOM 4741 C CA . ILE B 1 357 ? -4.538 11.420 24.065 1.00 35.13 353 ILE B CA 1
ATOM 4742 C C . ILE B 1 357 ? -3.385 10.471 24.367 1.00 32.23 353 ILE B C 1
ATOM 4743 O O . ILE B 1 357 ? -3.586 9.369 24.890 1.00 36.14 353 ILE B O 1
ATOM 4748 N N . ALA B 1 358 ? -2.157 10.889 24.046 1.00 28.50 354 ALA B N 1
ATOM 4749 C CA . ALA B 1 358 ? -0.997 10.043 24.304 1.00 32.85 354 ALA B CA 1
ATOM 4750 C C . ALA B 1 358 ? -0.770 9.839 25.796 1.00 35.37 354 ALA B C 1
ATOM 4751 O O . ALA B 1 358 ? -0.338 8.758 26.213 1.00 40.40 354 ALA B O 1
ATOM 4753 N N . LEU B 1 359 ? -1.053 10.856 26.612 1.00 28.19 355 LEU B N 1
ATOM 4754 C CA . LEU B 1 359 ? -0.932 10.693 28.057 1.00 26.45 355 LEU B CA 1
ATOM 4755 C C . LEU B 1 359 ? -1.999 9.746 28.592 1.00 36.14 355 LEU B C 1
ATOM 4756 O O . LEU B 1 359 ? -1.727 8.935 29.484 1.00 38.99 355 LEU B O 1
ATOM 4761 N N . ALA B 1 360 ? -3.221 9.836 28.058 1.00 37.42 356 ALA B N 1
ATOM 4762 C CA . ALA B 1 360 ? -4.276 8.917 28.468 1.00 37.30 356 ALA B CA 1
ATOM 4763 C C . ALA B 1 360 ? -3.976 7.489 28.034 1.00 46.34 356 ALA B C 1
ATOM 4764 O O . ALA B 1 360 ? -4.364 6.538 28.723 1.00 45.24 356 ALA B O 1
ATOM 4766 N N . GLU B 1 361 ? -3.290 7.317 26.901 1.00 38.27 357 GLU B N 1
AT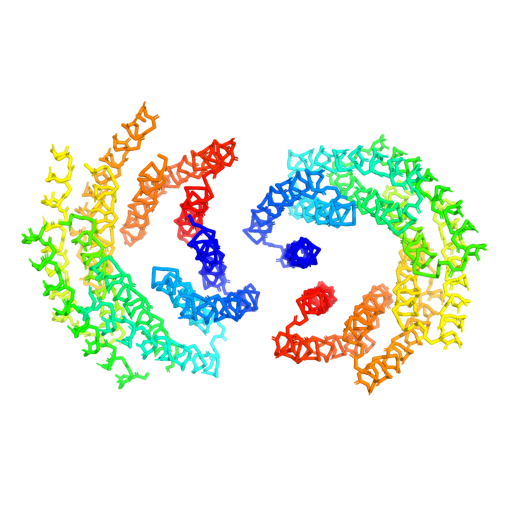OM 4767 C CA . GLU B 1 361 ? -2.909 5.979 26.463 1.00 39.99 357 GLU B CA 1
ATOM 4768 C C . GLU B 1 361 ? -1.819 5.390 27.350 1.00 43.40 357 GLU B C 1
ATOM 4769 O O . GLU B 1 361 ? -1.738 4.165 27.498 1.00 44.49 357 GLU B O 1
ATOM 4772 N N . ILE B 1 362 ? -0.977 6.238 27.943 1.00 39.25 358 ILE B N 1
ATOM 4773 C CA . ILE B 1 362 ? 0.038 5.749 28.871 1.00 42.16 358 ILE B CA 1
ATOM 4774 C C . ILE B 1 362 ? -0.617 5.179 30.123 1.00 45.01 358 ILE B C 1
ATOM 4775 O O . ILE B 1 362 ? -0.202 4.131 30.635 1.00 49.98 358 ILE B O 1
ATOM 4780 N N . ALA B 1 363 ? -1.656 5.848 30.628 1.00 40.89 359 ALA B N 1
ATOM 4781 C CA . ALA B 1 363 ? -2.377 5.329 31.785 1.00 42.62 359 ALA B CA 1
ATOM 4782 C C . ALA B 1 363 ? -3.036 3.993 31.467 1.00 47.71 359 ALA B C 1
ATOM 4783 O O . ALA B 1 363 ? -3.084 3.097 32.318 1.00 47.03 359 ALA B O 1
ATOM 4785 N N . ILE B 1 364 ? -3.550 3.841 30.244 1.00 49.12 360 ILE B N 1
ATOM 4786 C CA . ILE B 1 364 ? -4.128 2.565 29.834 1.00 40.25 360 ILE B CA 1
ATOM 4787 C C . ILE B 1 364 ? -3.047 1.495 29.751 1.00 48.62 360 ILE B C 1
ATOM 4788 O O . ILE B 1 364 ? -3.266 0.338 30.132 1.00 51.36 360 ILE B O 1
ATOM 4793 N N . ALA B 1 365 ? -1.860 1.863 29.260 1.00 50.20 361 ALA B N 1
ATOM 4794 C CA . ALA B 1 365 ? -0.757 0.911 29.201 1.00 54.08 361 ALA B CA 1
ATOM 4795 C C . ALA B 1 365 ? -0.322 0.471 30.592 1.00 57.00 361 ALA B C 1
ATOM 4796 O O . ALA B 1 365 ? 0.087 -0.681 30.779 1.00 61.45 361 ALA B O 1
ATOM 4798 N N . LEU B 1 366 ? -0.397 1.369 31.577 1.00 51.16 362 LEU B N 1
ATOM 4799 C CA . LEU B 1 366 ? -0.059 0.990 32.945 1.00 53.61 362 LEU B CA 1
ATOM 4800 C C . LEU B 1 366 ? -1.067 -0.006 33.505 1.00 56.21 362 LEU B C 1
ATOM 4801 O O . LEU B 1 366 ? -0.693 -0.936 34.229 1.00 54.29 362 LEU B O 1
ATOM 4806 N N . VAL B 1 367 ? -2.350 0.173 33.182 1.00 55.46 363 VAL B N 1
ATOM 4807 C CA . VAL B 1 367 ? -3.369 -0.763 33.645 1.00 55.66 363 VAL B CA 1
ATOM 4808 C C . VAL B 1 367 ? -3.208 -2.113 32.958 1.00 66.32 363 VAL B C 1
ATOM 4809 O O . VAL B 1 367 ? -3.329 -3.167 33.593 1.00 76.71 363 VAL B O 1
ATOM 4813 N N . GLU B 1 368 ? -2.926 -2.104 31.652 1.00 69.22 364 GLU B N 1
ATOM 4814 C CA . GLU B 1 368 ? -2.744 -3.358 30.928 1.00 71.38 364 GLU B CA 1
ATOM 4815 C C . GLU B 1 368 ? -1.470 -4.075 31.356 1.00 70.07 364 GLU B C 1
ATOM 4816 O O . GLU B 1 368 ? -1.393 -5.306 31.260 1.00 76.95 364 GLU B O 1
ATOM 4818 N N . ILE B 1 369 ? -0.466 -3.330 31.824 1.00 67.90 365 ILE B N 1
ATOM 4819 C CA . ILE B 1 369 ? 0.770 -3.955 32.282 1.00 71.02 365 ILE B CA 1
ATOM 4820 C C . ILE B 1 369 ? 0.516 -4.787 33.532 1.00 75.86 365 ILE B C 1
ATOM 4821 O O . ILE B 1 369 ? 1.091 -5.869 33.703 1.00 80.04 365 ILE B O 1
ATOM 4823 N N . ALA B 1 370 ? -0.344 -4.301 34.421 1.00 74.77 366 ALA B N 1
ATOM 4824 C CA . ALA B 1 370 ? -0.646 -5.004 35.661 1.00 73.72 366 ALA B CA 1
ATOM 4825 C C . ALA B 1 370 ? -1.655 -6.122 35.417 1.00 77.81 366 ALA B C 1
ATOM 4826 O O . ALA B 1 370 ? -2.641 -6.250 36.142 1.00 85.49 366 ALA B O 1
#

Nearest PDB structures (foldseek):
  8qai-assembly1_A  TM=1.003E+00  e=5.074E-35  synthetic construct
  8qah-assembly2_B  TM=9.091E-01  e=3.617E-23  synthetic construct
  8qah-assembly1_A  TM=9.116E-01  e=4.467E-23  synthetic construct
  6xr1-assembly1_A  TM=7.239E-01  e=6.395E-14  synthetic construct
  6e9z-assembly1_B  TM=6.216E-01  e=1.084E-02  synthetic construct

Radius of gyration: 26.71 Å; Cα contacts (8 Å, |Δi|>4): 1404; chains: 2; bounding box: 48×64×81 Å

B-factor: mean 44.9, std 12.32, range [20.17, 110.37]